Protein AF-0000000086181579 (afdb_homodimer)

Sequence (608 aa):
MSTDLAIGVNDLDFAYAQLHGVAPRPVLHDVTLNLPKGSRCLLVGSNGKSTLLQILAGKRLTRSNAQVLGQDVFFQTPPGVTYLGTEWAANPVVRSDLEVAHFLDSIGGYRYKERRDRLLDILDVDLEWHMHEVSDGERRRVQIVSGLMAPWDVLLLDEVTVDLDVLVRSRLLDFLVEETRERNATILYATHIFDGLDSFPTHLCHLQLGTTLPPSPLEWPLNLENQAGAGEAVPAEVRRRMEDPNRTGSKLLEVALHWLVEDKRKRIEIEVAQGGKEKRGARAQGEPSNSEDFYKKYDYSAGRMSTDLAIGVNDLDFAYAQLHGVAPRPVLHDVTLNLPKGSRCLLVGSNGKSTLLQILAGKRLTRSNAQVLGQDVFFQTPPGVTYLGTEWAANPVVRSDLEVAHFLDSIGGYRYKERRDRLLDILDVDLEWHMHEVSDGERRRVQIVSGLMAPWDVLLLDEVTVDLDVLVRSRLLDFLVEETRERNATILYATHIFDGLDSFPTHLCHLQLGTTLPPSPLEWPLNLENQAGAGEAVPAEVRRRMEDPNRTGSKLLEVALHWLVEDKRKRIEIEVAQGGKEKRGARAQGEPSNSEDFYKKYDYSAGR

Organism: Rhodotorula mucilaginosa (NCBI:txid5537)

Solvent-accessible surface area (backbone atoms only — not comparable to full-atom values): 32215 Å² total; per-residue (Å²): 130,79,91,57,41,39,32,41,31,51,64,30,59,43,56,49,81,45,75,90,83,43,75,56,52,73,44,32,46,54,27,43,43,61,38,48,54,36,35,28,29,37,44,42,63,88,42,45,61,64,59,52,50,34,30,64,42,11,75,34,83,47,101,47,64,38,23,43,68,81,34,65,24,65,62,37,58,51,88,40,56,38,71,46,54,71,68,63,78,70,40,65,76,54,58,33,93,38,39,41,49,57,52,42,46,73,74,47,38,76,83,27,45,71,50,36,30,52,38,24,46,45,52,55,37,44,46,79,41,35,42,55,74,49,52,72,48,52,48,47,40,54,50,50,38,66,64,55,28,56,85,56,47,34,39,36,36,39,52,64,59,71,67,41,49,58,55,41,39,51,46,46,50,51,52,52,52,48,44,18,70,76,67,46,16,24,36,44,36,33,57,67,73,40,53,62,38,56,80,63,39,43,23,37,31,45,26,48,84,15,22,45,44,71,44,45,52,30,61,38,76,81,49,66,88,82,31,78,47,42,53,74,69,50,37,70,71,48,51,50,50,44,68,36,74,80,46,39,26,15,47,52,45,45,53,50,40,53,52,48,52,50,41,50,53,52,50,42,53,50,33,28,74,73,67,71,38,68,67,52,23,52,76,73,85,78,65,74,52,72,60,58,65,53,48,65,72,64,59,60,70,80,74,117,131,80,91,55,41,38,32,41,30,52,64,30,58,42,54,50,83,44,78,89,84,44,73,55,53,73,43,33,45,54,26,43,44,60,38,48,54,37,35,28,30,36,43,40,62,86,40,44,61,66,59,52,50,33,30,66,41,10,75,34,83,46,100,46,63,39,24,42,67,82,34,66,25,64,61,38,56,52,88,42,56,37,70,45,54,69,69,62,78,71,41,67,77,53,57,34,92,38,40,41,48,59,51,42,47,74,73,47,38,73,82,26,45,70,48,36,30,52,39,25,46,44,52,56,37,44,46,80,40,34,41,54,74,48,52,73,49,54,48,48,40,53,49,50,39,66,64,56,28,57,84,55,48,32,38,36,35,37,51,64,60,69,66,41,49,59,57,43,40,52,45,47,52,52,50,51,51,49,43,19,71,77,67,47,14,22,37,45,36,34,58,68,74,41,53,60,38,55,79,64,39,43,24,37,31,44,26,49,83,15,20,46,44,72,44,44,51,31,60,38,76,81,47,66,88,83,31,79,47,42,54,74,70,50,38,69,70,48,52,52,51,45,68,36,74,79,47,38,26,15,49,51,45,46,52,50,41,51,52,48,52,51,40,50,52,50,50,42,53,50,32,28,73,74,68,72,39,68,68,52,24,52,75,72,84,77,66,74,53,72,60,58,65,53,47,65,70,64,60,59,70,82,72,117

Nearest PDB structures (foldseek):
  6xgz-assembly2_C  TM=7.864E-01  e=2.959E-13  Escherichia coli LAU-EC10
  5yw7-assembly1_B  TM=7.361E-01  e=1.550E-09  Mesocricetus auratus
  5yw8-assembly1_D  TM=7.361E-01  e=1.550E-09  Mesocricetus auratus
  5ykf-assembly1_B  TM=7.361E-01  e=1.550E-09  Mesocricetus auratus
  6jb1-assembly1_B  TM=7.317E-01  e=3.039E-09  Mesocricetus auratus

Foldseek 3Di:
DPQFWQKFFFQFWDFDDDPDPDDTHTFAGGATATHGFLFEEEEFEDGCLVVVLCQQQLNDADPGPIDGSNHHSHNHGDPQEFEDEPVCVPPVVLQDFDFLLRVLVVLPCVVQVVLLVLLCVLLVADRRDTSNPDDPLNSLSSVVSSRPSDGHQEYEEYQSCVSPDPRSSLSVLVVVNVSSVVVSHYYYYYHPDCAVPLPRGQWYWYQASNYTDPPHTAGPPHDPVPGPCSCVLQPPVLVVLQPDPPRPGHSVNSSSVVSHVVSVVVQQVVCCVVPVGGDDDDDDPPDPDPVVVVVVVVPVVVPD/DDQFWQKFFFQFWDFDDDPDPDDTHTFAGGATATHGFLFEEEEFEDGCLVVVLCQQQLNDADPGPIDGSNHHSHNHGDPQEFEDEPCCVVPVVLQDFDFLLRVLVVLPCVVQVVLLVLLCVLLVADRRDTSNPDDPLNSLSSVVSSRPSDGHQEYEEYQSCVSPDPRSSLSVLVVVNCSSVVVSHYYYYYHPDCAVPLPRGQWYWYQASNYTDPPHTAGPPHDPVPGPCSCVLQPPVLVVLQPDPPRPGHSVNSSSVVSHVVSVVVVQVVCCVVPVGGDDDDDDPPDPDPVVVVVVVVVVPVPD

Radius of gyration: 25.5 Å; Cα contacts (8 Å, |Δi|>4): 1132; chains: 2; bounding box: 67×80×65 Å

Secondary structure (DSSP, 8-state):
--TTEEEEEEEEEEEE--STT---EEEEEEEEEEEETT-EEEEEESSSHHHHHHHHTT-S---S-EEETTEE-SSSPPTTEEEE-SGGGG-GGGGSS-BHHHHHHHTTGGGGHHHHHHHHHHHT-BTT-BTTTS-HHHHHHHHHHHHHSS--SEEEEESTTTTS-HHHHHHHHHHHHHHHHHH--EEEEE-S--TT-TTS-SEEEEEETTEEPSSSSEESS--TTT-TTHHHHS-HHHHHHHH-TT-SS-HHHHHHHHHHHHHHHHHHHHHHHHHSS--BSSPPTTS--HHHHHHHHH--TTT-/--TTEEEEEEEEEEEE--STT---EEEEEEEEEEEETT-EEEEEESSSHHHHHHHHTT-S---S-EEETTEE-SSSPPTTEEEE-SGGGG-GGGGSS-BHHHHHHHTTGGGGHHHHHHHHHHHT-BTT-BTTTS-HHHHHHHHHHHHHSS--SEEEEESTTTTS-HHHHHHHHHHHHHHHHHH--EEEEE-S--TT-TTS-SEEEEEETTEEPSSSSEESS--TTTSTTHHHHS-HHHHHHHH-TT-SS-HHHHHHHHHHHHHHHHHHHHHHHHHSS--BSSPPTTS--HHHHHHHHH--TT--

InterPro domains:
  IPR003439 ABC transporter-like, ATP-binding domain [PF00005] (28-161)
  IPR003439 ABC transporter-like, ATP-binding 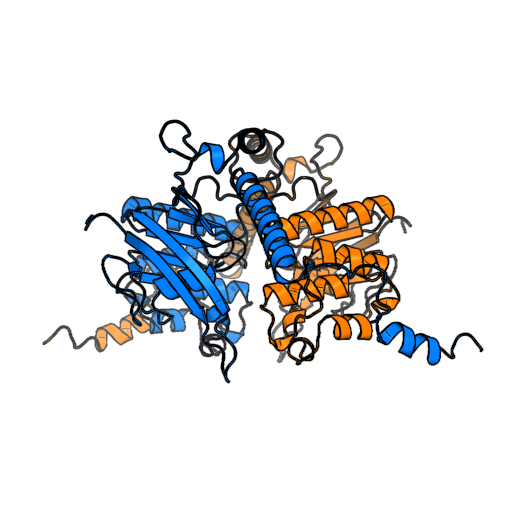domain [PS50893] (7-234)
  IPR027417 P-loop containing nucleoside triphosphate hydrolase [G3DSA:3.40.50.300] (1-214)
  IPR027417 P-loop containing nucleoside triphosphate hydrolase [SSF52540] (4-211)

Structure (mmCIF, N/CA/C/O backbone):
data_AF-0000000086181579-model_v1
#
loop_
_entity.id
_entity.type
_entity.pdbx_description
1 polymer 'CCR4-NOT regulatory complex component'
#
loop_
_atom_site.group_PDB
_atom_site.id
_atom_site.type_symbol
_atom_site.label_atom_id
_atom_site.label_alt_id
_atom_site.label_comp_id
_atom_site.label_asym_id
_atom_site.label_entity_id
_atom_site.label_seq_id
_atom_site.pdbx_PDB_ins_code
_atom_site.Cartn_x
_atom_site.Cartn_y
_atom_site.Cartn_z
_atom_site.occupancy
_atom_site.B_iso_or_equiv
_atom_site.auth_seq_id
_atom_site.auth_comp_id
_atom_site.auth_asym_id
_atom_site.auth_atom_id
_atom_site.pdbx_PDB_model_num
ATOM 1 N N . MET A 1 1 ? 12.477 36.5 8.07 1 33.59 1 MET A N 1
ATOM 2 C CA . MET A 1 1 ? 12.25 35.062 8.102 1 33.59 1 MET A CA 1
ATOM 3 C C . MET A 1 1 ? 10.828 34.719 7.656 1 33.59 1 MET A C 1
ATOM 5 O O . MET A 1 1 ? 9.859 35.25 8.195 1 33.59 1 MET A O 1
ATOM 9 N N . SER A 1 2 ? 10.43 34.344 6.453 1 43.94 2 SER A N 1
ATOM 10 C CA . SER A 1 2 ? 9.219 34.531 5.664 1 43.94 2 SER A CA 1
ATOM 11 C C . SER A 1 2 ? 8.039 33.812 6.312 1 43.94 2 SER A C 1
ATOM 13 O O . SER A 1 2 ? 8.094 32.594 6.566 1 43.94 2 SER A O 1
ATOM 15 N N . THR A 1 3 ? 7.133 34.469 7.168 1 55.78 3 THR A N 1
ATOM 16 C CA . THR A 1 3 ? 5.941 34.312 7.992 1 55.78 3 THR A CA 1
ATOM 17 C C . THR A 1 3 ? 4.961 33.312 7.348 1 55.78 3 THR A C 1
ATOM 19 O O . THR A 1 3 ? 4.031 32.844 8 1 55.78 3 THR A O 1
ATOM 22 N N . ASP A 1 4 ? 5.309 32.75 6.148 1 82 4 ASP A N 1
ATOM 23 C CA . ASP A 1 4 ? 4.215 32.094 5.43 1 82 4 ASP A CA 1
ATOM 24 C C . ASP A 1 4 ? 4.508 30.609 5.211 1 82 4 ASP A C 1
ATOM 26 O O . ASP A 1 4 ? 3.701 29.891 4.613 1 82 4 ASP A O 1
ATOM 30 N N . LEU A 1 5 ? 5.688 30.141 5.98 1 89.38 5 LEU A N 1
ATOM 31 C CA . LEU A 1 5 ? 6.012 28.734 5.738 1 89.38 5 LEU A CA 1
ATOM 32 C C . LEU A 1 5 ? 5.438 27.859 6.84 1 89.38 5 LEU A C 1
ATOM 34 O O . LEU A 1 5 ? 5.52 28.188 8.023 1 89.38 5 LEU A O 1
ATOM 38 N N . ALA A 1 6 ? 4.887 26.797 6.523 1 92.69 6 ALA A N 1
ATOM 39 C CA . ALA A 1 6 ? 4.461 25.781 7.473 1 92.69 6 ALA A CA 1
ATOM 40 C C . ALA A 1 6 ? 5.629 24.891 7.883 1 92.69 6 ALA A C 1
ATOM 42 O O . ALA A 1 6 ? 5.754 24.516 9.047 1 92.69 6 ALA A O 1
ATOM 43 N N . ILE A 1 7 ? 6.488 24.547 6.938 1 92.25 7 ILE A N 1
ATOM 44 C CA . ILE A 1 7 ? 7.691 23.75 7.156 1 92.25 7 ILE A CA 1
ATOM 45 C C . ILE A 1 7 ? 8.898 24.469 6.555 1 92.25 7 ILE A C 1
ATOM 47 O O . ILE A 1 7 ? 8.875 24.859 5.387 1 92.25 7 ILE A O 1
ATOM 51 N N . GLY A 1 8 ? 9.906 24.719 7.391 1 91.44 8 GLY A N 1
ATOM 52 C CA . GLY A 1 8 ? 11.156 25.312 6.965 1 91.44 8 GLY A CA 1
ATOM 53 C C . GLY A 1 8 ? 12.375 24.516 7.383 1 91.44 8 GLY A C 1
ATOM 54 O O . GLY A 1 8 ? 12.742 24.516 8.562 1 91.44 8 GLY A O 1
ATOM 55 N N . VAL A 1 9 ? 12.914 23.812 6.422 1 88.44 9 VAL A N 1
ATOM 56 C CA . VAL A 1 9 ? 14.125 23.031 6.648 1 88.44 9 VAL A CA 1
ATOM 57 C C . VAL A 1 9 ? 15.234 23.516 5.711 1 88.44 9 VAL A C 1
ATOM 59 O O . VAL A 1 9 ? 15.039 23.562 4.496 1 88.44 9 VAL A O 1
ATOM 62 N N . ASN A 1 10 ? 16.359 23.891 6.281 1 88 10 ASN A N 1
ATOM 63 C CA . ASN A 1 10 ? 17.5 24.328 5.488 1 88 10 ASN A CA 1
ATOM 64 C C . ASN A 1 10 ? 18.781 23.641 5.934 1 88 10 ASN A C 1
ATOM 66 O O . ASN A 1 10 ? 19.141 23.688 7.113 1 88 10 ASN A O 1
ATOM 70 N N . ASP A 1 11 ? 19.422 22.938 4.969 1 87.75 11 ASP A N 1
ATOM 71 C CA . ASP A 1 11 ? 20.719 22.312 5.156 1 87.75 11 ASP A CA 1
ATOM 72 C C . ASP A 1 11 ? 20.703 21.344 6.344 1 87.75 11 ASP A C 1
ATOM 74 O O . ASP A 1 11 ? 21.562 21.422 7.223 1 87.75 11 ASP A O 1
ATOM 78 N N . LEU A 1 12 ? 19.719 20.547 6.387 1 87.88 12 LEU A N 1
ATOM 79 C CA . LEU A 1 12 ? 19.578 19.594 7.48 1 87.88 12 LEU A CA 1
ATOM 80 C C . LEU A 1 12 ? 20.438 18.359 7.23 1 87.88 12 LEU A C 1
ATOM 82 O O . LEU A 1 12 ? 20.391 17.781 6.145 1 87.88 12 LEU A O 1
ATOM 86 N N . ASP A 1 13 ? 21.281 18.078 8.211 1 87.25 13 ASP A N 1
ATOM 87 C CA . ASP A 1 13 ? 22.031 16.828 8.234 1 87.25 13 ASP A CA 1
ATOM 88 C C . ASP A 1 13 ? 21.641 15.969 9.43 1 87.25 13 ASP A C 1
ATOM 90 O O . ASP A 1 13 ? 21.344 16.5 10.508 1 87.25 13 ASP A O 1
ATOM 94 N N . PHE A 1 14 ? 21.547 14.68 9.18 1 87.12 14 PHE A N 1
ATOM 95 C CA . PHE A 1 14 ? 21.203 13.789 10.281 1 87.12 14 PHE A CA 1
ATOM 96 C C . PHE A 1 14 ? 21.844 12.414 10.086 1 87.12 14 PHE A C 1
ATOM 98 O O . PHE A 1 14 ? 21.859 11.891 8.969 1 87.12 14 PHE A O 1
ATOM 105 N N . ALA A 1 15 ? 22.391 11.906 11.18 1 83.81 15 ALA A N 1
ATOM 106 C CA . ALA A 1 15 ? 22.938 10.547 11.211 1 83.81 15 ALA A CA 1
ATOM 107 C C . ALA A 1 15 ? 22.547 9.82 12.492 1 83.81 15 ALA A C 1
ATOM 109 O O . ALA A 1 15 ? 22.438 10.438 13.555 1 83.81 15 ALA A O 1
ATOM 110 N N . TYR A 1 16 ? 22.203 8.523 12.383 1 77.81 16 TYR A N 1
ATOM 111 C CA . TYR A 1 16 ? 21.938 7.715 13.57 1 77.81 16 TYR A CA 1
ATOM 112 C C . TYR A 1 16 ? 23.234 7.406 14.32 1 77.81 16 TYR A C 1
ATOM 114 O O . TYR A 1 16 ? 24.266 7.098 13.703 1 77.81 16 TYR A O 1
ATOM 122 N N . ALA A 1 17 ? 23.125 7.746 15.602 1 70.81 17 ALA A N 1
ATOM 123 C CA . ALA A 1 17 ? 24.281 7.406 16.438 1 70.81 17 ALA A CA 1
ATOM 124 C C . ALA A 1 17 ? 24.453 5.895 16.547 1 70.81 17 ALA A C 1
ATOM 126 O O . ALA A 1 17 ? 23.469 5.16 16.656 1 70.81 17 ALA A O 1
ATOM 127 N N . GLN A 1 18 ? 25.391 5.309 15.969 1 61.16 18 GLN A N 1
ATOM 128 C CA . GLN A 1 18 ? 25.641 3.883 16.156 1 61.16 18 GLN A CA 1
ATOM 129 C C . GLN A 1 18 ? 26.438 3.629 17.438 1 61.16 18 GLN A C 1
ATOM 131 O O . GLN A 1 18 ? 27.188 4.492 17.875 1 61.16 18 GLN A O 1
ATOM 136 N N . LEU A 1 19 ? 25.953 2.613 18.234 1 54.5 19 LEU A N 1
ATOM 137 C CA . LEU A 1 19 ? 26.672 2.23 19.438 1 54.5 19 LEU A CA 1
ATOM 138 C C . LEU A 1 19 ? 28.078 1.738 19.109 1 54.5 19 LEU A C 1
ATOM 140 O O . LEU A 1 19 ? 28.312 1.246 18 1 54.5 19 LEU A O 1
ATOM 144 N N . HIS A 1 20 ? 28.969 1.822 20.078 1 53.69 20 HIS A N 1
ATOM 145 C CA . HIS A 1 20 ? 30.25 1.176 20.297 1 53.69 20 HIS A CA 1
ATOM 146 C C . HIS A 1 20 ? 31.25 1.543 19.188 1 53.69 20 HIS A C 1
ATOM 148 O O . HIS A 1 20 ? 31.797 0.662 18.531 1 53.69 20 HIS A O 1
ATOM 154 N N . GLY A 1 21 ? 31.391 2.791 18.828 1 54.28 21 GLY A N 1
ATOM 155 C CA . GLY A 1 21 ? 32.562 3.166 18.031 1 54.28 21 GLY A CA 1
ATOM 156 C C . GLY A 1 21 ? 32.281 3.146 16.531 1 54.28 21 GLY A C 1
ATOM 157 O O . GLY A 1 21 ? 33.188 3.359 15.734 1 54.28 21 GLY A O 1
ATOM 158 N N . VAL A 1 22 ? 31.141 2.578 16.188 1 56.81 22 VAL A N 1
ATOM 159 C CA . VAL A 1 22 ? 30.891 2.535 14.742 1 56.81 22 VAL A CA 1
ATOM 160 C C . VAL A 1 22 ? 30.406 3.902 14.266 1 56.81 22 VAL A C 1
ATOM 162 O O . VAL A 1 22 ? 29.703 4.609 14.984 1 56.81 22 VAL A O 1
ATOM 165 N N . ALA A 1 23 ? 31.062 4.418 13.25 1 61.78 23 ALA A N 1
ATOM 166 C CA . ALA A 1 23 ? 30.734 5.691 12.617 1 61.78 23 ALA A CA 1
ATOM 167 C C . ALA A 1 23 ? 29.234 5.816 12.375 1 61.78 23 ALA A C 1
ATOM 169 O O . ALA A 1 23 ? 28.562 4.828 12.078 1 61.78 23 ALA A O 1
ATOM 170 N N . PRO A 1 24 ? 28.688 7.027 12.617 1 65.75 24 PRO A N 1
ATOM 171 C CA . PRO A 1 24 ? 27.25 7.266 12.391 1 65.75 24 PRO A CA 1
ATOM 172 C C . PRO A 1 24 ? 26.844 6.98 10.945 1 65.75 24 PRO A C 1
ATOM 174 O O . PRO A 1 24 ? 27.641 7.133 10.023 1 65.75 24 PRO A O 1
ATOM 177 N N . ARG A 1 25 ? 25.812 6.324 10.75 1 73.75 25 ARG A N 1
ATOM 178 C CA . ARG A 1 25 ? 25.25 6.098 9.43 1 73.75 25 ARG A CA 1
ATOM 179 C C . ARG A 1 25 ? 24.438 7.301 8.961 1 73.75 25 ARG A C 1
ATOM 181 O O . ARG A 1 25 ? 23.344 7.57 9.477 1 73.75 25 ARG A O 1
ATOM 188 N N . PRO A 1 26 ? 25.109 8.164 8.086 1 81.56 26 PRO A N 1
ATOM 189 C CA . PRO A 1 26 ? 24.375 9.328 7.57 1 81.56 26 PRO A CA 1
ATOM 190 C C . PRO A 1 26 ? 23.109 8.938 6.824 1 81.56 26 PRO A C 1
ATOM 192 O O . PRO A 1 26 ? 23.109 7.984 6.039 1 81.56 26 PRO A O 1
ATOM 195 N N . VAL A 1 27 ? 22.016 9.547 7.152 1 87.81 27 VAL A N 1
ATOM 196 C CA . VAL A 1 27 ? 20.734 9.242 6.52 1 87.81 27 VAL A CA 1
ATOM 197 C C . VAL A 1 27 ? 20.234 10.453 5.734 1 87.81 27 VAL A C 1
ATOM 199 O O . VAL A 1 27 ? 19.688 10.312 4.641 1 87.81 27 VAL A O 1
ATOM 202 N N . LEU A 1 28 ? 20.438 11.641 6.258 1 91.62 28 LEU A N 1
ATOM 203 C CA . LEU A 1 28 ? 20.047 12.883 5.594 1 91.62 28 LEU A CA 1
ATOM 204 C C . LEU A 1 28 ? 21.25 13.805 5.422 1 91.62 28 LEU A C 1
ATOM 206 O O . LEU A 1 28 ? 22.078 13.914 6.324 1 91.62 28 LEU A O 1
ATOM 210 N N . HIS A 1 29 ? 21.359 14.359 4.254 1 91.19 29 HIS A N 1
ATOM 211 C CA . HIS A 1 29 ? 22.453 15.273 3.92 1 91.19 29 HIS A CA 1
ATOM 212 C C . HIS A 1 29 ? 21.938 16.484 3.145 1 91.19 29 HIS A C 1
ATOM 214 O O . HIS A 1 29 ? 21.406 16.344 2.043 1 91.19 29 HIS A O 1
ATOM 220 N N . ASP A 1 30 ? 22.078 17.641 3.736 1 90.31 30 ASP A N 1
ATOM 221 C CA . ASP A 1 30 ? 21.781 18.906 3.061 1 90.31 30 ASP A CA 1
ATOM 222 C C . ASP A 1 30 ? 20.328 18.938 2.58 1 90.31 30 ASP A C 1
ATOM 224 O O . ASP A 1 30 ? 20.078 19.188 1.401 1 90.31 30 ASP A O 1
ATOM 228 N N . VAL A 1 31 ? 19.438 18.594 3.447 1 92.31 31 VAL A N 1
ATOM 229 C CA . VAL A 1 31 ? 18.016 18.578 3.107 1 92.31 31 VAL A CA 1
ATOM 230 C C . VAL A 1 31 ? 17.438 19.984 3.213 1 92.31 31 VAL A C 1
ATOM 232 O O . VAL A 1 31 ? 17.609 20.656 4.234 1 92.31 31 VAL A O 1
ATOM 235 N N . THR A 1 32 ? 16.922 20.453 2.17 1 92.44 32 THR A N 1
ATOM 236 C CA . THR A 1 32 ? 16.188 21.719 2.125 1 92.44 32 THR A CA 1
ATOM 237 C C . THR A 1 32 ? 14.75 21.484 1.677 1 92.44 32 THR A C 1
ATOM 239 O O . THR A 1 32 ? 14.508 20.891 0.629 1 92.44 32 THR A O 1
ATOM 242 N N . LEU A 1 33 ? 13.789 21.891 2.439 1 93.25 33 LEU A N 1
ATOM 243 C CA . LEU A 1 33 ? 12.359 21.719 2.166 1 93.25 33 LEU A CA 1
ATOM 244 C C . LEU A 1 33 ? 11.555 22.859 2.787 1 93.25 33 LEU A C 1
ATOM 246 O O . LEU A 1 33 ? 11.32 22.875 3.998 1 93.25 33 LEU A O 1
ATOM 250 N N . ASN A 1 34 ? 11.188 23.766 1.988 1 93.56 34 ASN A N 1
ATOM 251 C CA . ASN A 1 34 ? 10.367 24.891 2.422 1 93.56 34 ASN A CA 1
ATOM 252 C C . ASN A 1 34 ? 8.953 24.797 1.845 1 93.56 34 ASN A C 1
ATOM 254 O O . ASN A 1 34 ? 8.773 24.922 0.632 1 93.56 34 ASN A O 1
ATOM 258 N N . LEU A 1 35 ? 7.992 24.594 2.678 1 94.81 35 LEU A N 1
ATOM 259 C CA . LEU A 1 35 ? 6.605 24.406 2.268 1 94.81 35 LEU A CA 1
ATOM 260 C C . LEU A 1 35 ? 5.715 25.5 2.826 1 94.81 35 LEU A C 1
ATOM 262 O O . LEU A 1 35 ? 5.668 25.719 4.039 1 94.81 35 LEU A O 1
ATOM 266 N N . PRO A 1 36 ? 4.98 26.266 2.031 1 94.38 36 PRO A N 1
ATOM 267 C CA . PRO A 1 36 ? 4.027 27.25 2.527 1 94.38 36 PRO A CA 1
ATOM 268 C C . PRO A 1 36 ? 2.812 26.625 3.201 1 94.38 36 PRO A C 1
ATOM 270 O O . PRO A 1 36 ? 2.512 25.453 2.967 1 94.38 36 PRO A O 1
ATOM 273 N N . LYS A 1 37 ? 2.182 27.406 3.938 1 94.69 37 LYS A N 1
ATOM 274 C CA . LYS A 1 37 ? 0.932 26.969 4.547 1 94.69 37 LYS A CA 1
ATOM 275 C C . LYS A 1 37 ? -0.101 26.609 3.48 1 94.69 37 LYS A C 1
ATOM 277 O O . LYS A 1 37 ? -0.128 27.203 2.406 1 94.69 37 LYS A O 1
ATOM 282 N N . GLY A 1 38 ? -0.902 25.562 3.768 1 95.88 38 GLY A N 1
ATOM 283 C CA . GLY A 1 38 ? -1.965 25.156 2.859 1 95.88 38 GLY A CA 1
ATOM 284 C C . GLY A 1 38 ? -1.507 24.156 1.811 1 95.88 38 GLY A C 1
ATOM 285 O O . GLY A 1 38 ? -2.311 23.688 1.005 1 95.88 38 GLY A O 1
ATOM 286 N N . SER A 1 39 ? -0.235 23.766 1.895 1 96.81 39 SER A N 1
ATOM 287 C CA . SER A 1 39 ? 0.325 22.875 0.884 1 96.81 39 SER A CA 1
ATOM 288 C C . SER A 1 39 ? 0.066 21.422 1.23 1 96.81 39 SER A C 1
ATOM 290 O O . SER A 1 39 ? -0.071 21.062 2.404 1 96.81 39 SER A O 1
ATOM 292 N N . ARG A 1 40 ? -0.087 20.641 0.259 1 98.44 40 ARG A N 1
ATOM 293 C CA . ARG A 1 40 ? -0.026 19.188 0.313 1 98.44 40 ARG A CA 1
ATOM 294 C C . ARG A 1 40 ? 1.155 18.656 -0.494 1 98.44 40 ARG A C 1
ATOM 296 O O . ARG A 1 40 ? 1.129 18.672 -1.727 1 98.44 40 ARG A O 1
ATOM 303 N N . CYS A 1 41 ? 2.174 18.203 0.225 1 98.25 41 CYS A N 1
ATOM 304 C CA . CYS A 1 41 ? 3.412 17.812 -0.438 1 98.25 41 CYS A CA 1
ATOM 305 C C . CYS A 1 41 ? 3.635 16.297 -0.329 1 98.25 41 CYS A C 1
ATOM 307 O O . CYS A 1 41 ? 3.498 15.727 0.752 1 98.25 41 CYS A O 1
ATOM 309 N N . LEU A 1 42 ? 3.9 15.68 -1.434 1 97.88 42 LEU A N 1
ATOM 310 C CA . LEU A 1 42 ? 4.289 14.273 -1.45 1 97.88 42 LEU A CA 1
ATOM 311 C C . LEU A 1 42 ? 5.805 14.125 -1.404 1 97.88 42 LEU A C 1
ATOM 313 O O . LEU A 1 42 ? 6.52 14.781 -2.166 1 97.88 42 LEU A O 1
ATOM 317 N N . LEU A 1 43 ? 6.254 13.414 -0.5 1 97 43 LEU A N 1
ATOM 318 C CA . LEU A 1 43 ? 7.668 13.078 -0.363 1 97 43 LEU A CA 1
ATOM 319 C C . LEU A 1 43 ? 7.977 11.75 -1.045 1 97 43 LEU A C 1
ATOM 321 O O . LEU A 1 43 ? 7.449 10.703 -0.651 1 97 43 LEU A O 1
ATOM 325 N N . VAL A 1 44 ? 8.797 11.789 -2.1 1 95.69 44 VAL A N 1
ATOM 326 C CA . VAL A 1 44 ? 9.133 10.594 -2.871 1 95.69 44 VAL A CA 1
ATOM 327 C C . VAL A 1 44 ? 10.633 10.336 -2.777 1 95.69 44 VAL A C 1
ATOM 329 O O . VAL A 1 44 ? 11.445 11.258 -2.879 1 95.69 44 VAL A O 1
ATOM 332 N N . GLY A 1 45 ? 11.016 9.133 -2.59 1 92.62 45 GLY A N 1
ATOM 333 C CA . GLY A 1 45 ? 12.414 8.75 -2.498 1 92.62 45 GLY A CA 1
ATOM 334 C C . GLY A 1 45 ? 12.617 7.336 -1.994 1 92.62 45 GLY A C 1
ATOM 335 O O . GLY A 1 45 ? 11.672 6.699 -1.521 1 92.62 45 GLY A O 1
ATOM 336 N N . SER A 1 46 ? 13.836 6.891 -2.086 1 84.38 46 SER A N 1
ATOM 337 C CA . SER A 1 46 ? 14.141 5.508 -1.722 1 84.38 46 SER A CA 1
ATOM 338 C C . SER A 1 46 ? 14.469 5.387 -0.239 1 84.38 46 SER A C 1
ATOM 340 O O . SER A 1 46 ? 14.273 4.328 0.363 1 84.38 46 SER A O 1
ATOM 342 N N . ASN A 1 47 ? 14.977 6.445 0.361 1 83.44 47 ASN A N 1
ATOM 343 C CA . ASN A 1 47 ? 15.406 6.363 1.754 1 83.44 47 ASN A CA 1
ATOM 344 C C . ASN A 1 47 ? 15.297 7.715 2.455 1 83.44 47 ASN A C 1
ATOM 346 O O . ASN A 1 47 ? 15.25 8.758 1.799 1 83.44 47 ASN A O 1
ATOM 350 N N . GLY A 1 48 ? 15.094 7.676 3.797 1 89.56 48 GLY A N 1
ATOM 351 C CA . GLY A 1 48 ? 15.211 8.867 4.617 1 89.56 48 GLY A CA 1
ATOM 352 C C . GLY A 1 48 ? 13.875 9.539 4.891 1 89.56 48 GLY A C 1
ATOM 353 O O . GLY A 1 48 ? 13.789 10.445 5.719 1 89.56 48 GLY A O 1
ATOM 354 N N . LYS A 1 49 ? 12.789 9.133 4.184 1 93.12 49 LYS A N 1
ATOM 355 C CA . LYS A 1 49 ? 11.5 9.789 4.305 1 93.12 49 LYS A CA 1
ATOM 356 C C . LYS A 1 49 ? 10.992 9.742 5.746 1 93.12 49 LYS A C 1
ATOM 358 O O . LYS A 1 49 ? 10.625 10.773 6.316 1 93.12 49 LYS A O 1
ATOM 363 N N . SER A 1 50 ? 11.039 8.539 6.324 1 89.88 50 SER A N 1
ATOM 364 C CA . SER A 1 50 ? 10.547 8.367 7.691 1 89.88 50 SER A CA 1
ATOM 365 C C . SER A 1 50 ? 11.391 9.164 8.68 1 89.88 50 SER A C 1
ATOM 367 O O . SER A 1 50 ? 10.852 9.773 9.609 1 89.88 50 SER A O 1
ATOM 369 N N . THR A 1 51 ? 12.68 9.156 8.492 1 88.06 51 THR A N 1
ATOM 370 C CA . THR A 1 51 ? 13.578 9.914 9.359 1 88.06 51 THR A CA 1
ATOM 371 C C . THR A 1 51 ? 13.25 11.406 9.305 1 88.06 51 THR A C 1
ATOM 373 O O . THR A 1 51 ? 13.148 12.062 10.344 1 88.06 51 THR A O 1
ATOM 376 N N . LEU A 1 52 ? 13.07 11.883 8.102 1 91.56 52 LEU A N 1
ATOM 377 C CA . LEU A 1 52 ? 12.742 13.297 7.934 1 91.56 52 LEU A CA 1
ATOM 378 C C . LEU A 1 52 ? 11.422 13.633 8.617 1 91.56 52 LEU A C 1
ATOM 380 O O . LEU A 1 52 ? 11.336 14.617 9.359 1 91.56 52 LEU A O 1
ATOM 384 N N . LEU A 1 53 ? 10.414 12.805 8.422 1 93.06 53 LEU A N 1
ATOM 385 C CA . LEU A 1 53 ? 9.094 13.031 9.016 1 93.06 53 LEU A CA 1
ATOM 386 C C . LEU A 1 53 ? 9.164 12.969 10.531 1 93.06 53 LEU A C 1
ATOM 388 O O . LEU A 1 53 ? 8.531 13.773 11.219 1 93.06 53 LEU A O 1
ATOM 392 N N . GLN A 1 54 ? 9.953 12.102 11.055 1 89.25 54 GLN A N 1
ATOM 393 C CA . GLN A 1 54 ? 10.094 11.977 12.5 1 89.25 54 GLN A CA 1
ATOM 394 C C . GLN A 1 54 ? 10.812 13.188 13.086 1 89.25 54 GLN A C 1
ATOM 396 O O . GLN A 1 54 ? 10.469 13.648 14.18 1 89.25 54 GLN A O 1
ATOM 401 N N . ILE A 1 55 ? 11.789 13.617 12.391 1 87.81 55 ILE A N 1
ATOM 402 C CA . ILE A 1 55 ? 12.5 14.812 12.828 1 87.81 55 ILE A CA 1
ATOM 403 C C . ILE A 1 55 ? 11.547 16 12.859 1 87.81 55 ILE A C 1
ATOM 405 O O . ILE A 1 55 ? 11.508 16.75 13.844 1 87.81 55 ILE A O 1
ATOM 409 N N . LEU A 1 56 ? 10.766 16.156 11.852 1 89.94 56 LEU A N 1
ATOM 410 C CA . LEU A 1 56 ? 9.82 17.266 11.766 1 89.94 56 LEU A CA 1
ATOM 411 C C . LEU A 1 56 ? 8.734 17.156 12.828 1 89.94 56 LEU A C 1
ATOM 413 O O . LEU A 1 56 ? 8.172 18.156 13.266 1 89.94 56 LEU A O 1
ATOM 417 N N . ALA A 1 57 ? 8.5 15.867 13.211 1 89 57 ALA A N 1
ATOM 418 C CA . ALA A 1 57 ? 7.504 15.617 14.25 1 89 57 ALA A CA 1
ATOM 419 C C . ALA A 1 57 ? 8.086 15.836 15.641 1 89 57 ALA A C 1
ATOM 421 O O . ALA A 1 57 ? 7.375 15.766 16.641 1 89 57 ALA A O 1
ATOM 422 N N . GLY A 1 58 ? 9.391 16.062 15.734 1 85.12 58 GLY A N 1
ATOM 423 C CA . GLY A 1 58 ? 10.055 16.234 17.016 1 85.12 58 GLY A CA 1
ATOM 424 C C . GLY A 1 58 ? 10.359 14.93 17.719 1 85.12 58 GLY A C 1
ATOM 425 O O . GLY A 1 58 ? 10.602 14.914 18.922 1 85.12 58 GLY A O 1
ATOM 426 N N . LYS A 1 59 ? 10.305 13.836 17.016 1 78.06 59 LYS A N 1
ATOM 427 C CA . LYS A 1 59 ? 10.508 12.516 17.594 1 78.06 59 LYS A CA 1
ATOM 428 C C . LYS A 1 59 ? 11.984 12.125 17.562 1 78.06 59 LYS A C 1
ATOM 430 O O . LYS A 1 59 ? 12.375 11.117 18.156 1 78.06 59 LYS A O 1
ATOM 435 N N . ARG A 1 60 ? 12.766 12.922 16.906 1 74 60 ARG A N 1
ATOM 436 C CA . ARG A 1 60 ? 14.195 12.656 16.844 1 74 60 ARG A CA 1
ATOM 437 C C . ARG A 1 60 ? 15 13.93 17.109 1 74 60 ARG A C 1
ATOM 439 O O . ARG A 1 60 ? 14.617 15.016 16.672 1 74 60 ARG A O 1
ATOM 446 N N . LEU A 1 61 ? 16.047 13.773 17.922 1 60.22 61 LEU A N 1
ATOM 447 C CA . LEU A 1 61 ? 16.906 14.898 18.297 1 60.22 61 LEU A CA 1
ATOM 448 C C . LEU A 1 61 ? 17.828 15.273 17.141 1 60.22 61 LEU A C 1
ATOM 450 O O . LEU A 1 61 ? 18.469 14.406 16.547 1 60.22 61 LEU A O 1
ATOM 454 N N . THR A 1 62 ? 17.594 16.391 16.609 1 63.09 62 THR A N 1
ATOM 455 C CA . THR A 1 62 ? 18.625 16.828 15.672 1 63.09 62 THR A CA 1
ATOM 456 C C . THR A 1 62 ? 19.078 18.25 16 1 63.09 62 THR A C 1
ATOM 458 O O . THR A 1 62 ? 18.344 19.016 16.625 1 63.09 62 THR A O 1
ATOM 461 N N . ARG A 1 63 ? 20.359 18.5 16.141 1 57.56 63 ARG A N 1
ATOM 462 C CA . ARG A 1 63 ? 20.922 19.844 16.281 1 57.56 63 ARG A CA 1
ATOM 463 C C . ARG A 1 63 ? 20.625 20.688 15.047 1 57.56 63 ARG A C 1
ATOM 465 O O . ARG A 1 63 ? 21.281 21.703 14.805 1 57.56 63 ARG A O 1
ATOM 472 N N . SER A 1 64 ? 19.422 20.359 14.352 1 60.97 64 SER A N 1
ATOM 473 C CA . SER A 1 64 ? 19.328 20.953 13.023 1 60.97 64 SER A CA 1
ATOM 474 C C . SER A 1 64 ? 18.375 22.141 13.023 1 60.97 64 SER A C 1
ATOM 476 O O . SER A 1 64 ? 17.625 22.344 13.984 1 60.97 64 SER A O 1
ATOM 478 N N . ASN A 1 65 ? 18.562 23.062 12.047 1 66.31 65 ASN A N 1
ATOM 479 C CA . ASN A 1 65 ? 17.766 24.234 11.695 1 66.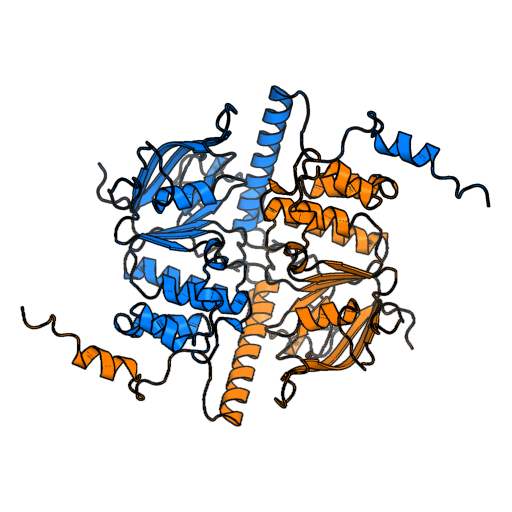31 65 ASN A CA 1
ATOM 480 C C . ASN A 1 65 ? 16.438 23.844 11.078 1 66.31 65 ASN A C 1
ATOM 482 O O . ASN A 1 65 ? 15.984 24.469 10.117 1 66.31 65 ASN A O 1
ATOM 486 N N . ALA A 1 66 ? 15.859 22.75 11.594 1 71.19 66 ALA A N 1
ATOM 487 C CA . ALA A 1 66 ? 14.531 22.406 11.094 1 71.19 66 ALA A CA 1
ATOM 488 C C . ALA A 1 66 ? 13.438 23.062 11.93 1 71.19 66 ALA A C 1
ATOM 490 O O . ALA A 1 66 ? 13.477 23.031 13.164 1 71.19 66 ALA A O 1
ATOM 491 N N . GLN A 1 67 ? 12.617 23.875 11.188 1 70.06 67 GLN A N 1
ATOM 492 C CA . GLN A 1 67 ? 11.508 24.547 11.859 1 70.06 67 GLN A CA 1
ATOM 493 C C . GLN A 1 67 ? 10.164 24.094 11.297 1 70.06 67 GLN A C 1
ATOM 495 O O . GLN A 1 67 ? 10.031 23.891 10.086 1 70.06 67 GLN A O 1
ATOM 500 N N . VAL A 1 68 ? 9.266 23.797 12.172 1 72.44 68 VAL A N 1
ATOM 501 C CA . VAL A 1 68 ? 7.863 23.594 11.828 1 72.44 68 VAL A CA 1
ATOM 502 C C . VAL A 1 68 ? 7 24.656 12.508 1 72.44 68 VAL A C 1
ATOM 504 O O . VAL A 1 68 ? 7.102 24.875 13.719 1 72.44 68 VAL A O 1
ATOM 507 N N . LEU A 1 69 ? 6.223 25.344 11.703 1 72.31 69 LEU A N 1
ATOM 508 C CA . LEU A 1 69 ? 5.41 26.453 12.188 1 72.31 69 LEU A CA 1
ATOM 509 C C . LEU A 1 69 ? 6.27 27.484 12.914 1 72.31 69 LEU A C 1
ATOM 511 O O . LEU A 1 69 ? 5.879 28 13.969 1 72.31 69 LEU A O 1
ATOM 515 N N . GLY A 1 70 ? 7.352 27.656 12.414 1 66.31 70 GLY A N 1
ATOM 516 C CA . GLY A 1 70 ? 8.25 28.672 12.938 1 66.31 70 GLY A CA 1
ATOM 517 C C . GLY A 1 70 ? 8.969 28.234 14.203 1 66.31 70 GLY A C 1
ATOM 518 O O . GLY A 1 70 ? 9.734 29 14.789 1 66.31 70 GLY A O 1
ATOM 519 N N . GLN A 1 71 ? 8.68 26.984 14.625 1 71.56 71 GLN A N 1
ATOM 520 C CA . GLN A 1 71 ? 9.289 26.5 15.859 1 71.56 71 GLN A CA 1
ATOM 521 C C . GLN A 1 71 ? 10.336 25.422 15.57 1 71.56 71 GLN A C 1
ATOM 523 O O . GLN A 1 71 ? 10.148 24.594 14.68 1 71.56 71 GLN A O 1
ATOM 528 N N . ASP A 1 72 ? 11.383 25.5 16.281 1 67.5 72 ASP A N 1
ATOM 529 C CA . ASP A 1 72 ? 12.422 24.484 16.156 1 67.5 72 ASP A CA 1
ATOM 530 C C . ASP A 1 72 ? 11.906 23.125 16.609 1 67.5 72 ASP A C 1
ATOM 532 O O . ASP A 1 72 ? 11.148 23.031 17.578 1 67.5 72 ASP A O 1
ATOM 536 N N . VAL A 1 73 ? 12.086 22.109 15.898 1 64.88 73 VAL A N 1
ATOM 537 C CA . VAL A 1 73 ? 11.594 20.766 16.203 1 64.88 73 VAL A CA 1
ATOM 538 C C . VAL A 1 73 ? 12.547 20.078 17.172 1 64.88 73 VAL A C 1
ATOM 540 O O . VAL A 1 73 ? 13.273 19.156 16.797 1 64.88 73 VAL A O 1
ATOM 543 N N . PHE A 1 74 ? 13.016 20.828 18.219 1 63.16 74 PHE A N 1
ATOM 544 C CA . PHE A 1 74 ? 13.953 20.25 19.172 1 63.16 74 PHE A CA 1
ATOM 545 C C . PHE A 1 74 ? 13.203 19.469 20.25 1 63.16 74 PHE A C 1
ATOM 547 O O . PHE A 1 74 ? 12.82 20.031 21.281 1 63.16 74 PHE A O 1
ATOM 554 N N . PHE A 1 75 ? 13 18.266 20.078 1 58.69 75 PHE A N 1
ATOM 555 C CA . PHE A 1 75 ? 12.57 17.219 21.016 1 58.69 75 PHE A CA 1
ATOM 556 C C . PHE A 1 75 ? 11.133 17.453 21.453 1 58.69 75 PHE A C 1
ATOM 558 O O . PHE A 1 75 ? 10.758 17.094 22.578 1 58.69 75 PHE A O 1
ATOM 565 N N . GLN A 1 76 ? 10.406 18.281 20.953 1 65.69 76 GLN A N 1
ATOM 566 C CA . GLN A 1 76 ? 8.984 18.375 21.281 1 65.69 76 GLN A CA 1
ATOM 567 C C . GLN A 1 76 ? 8.148 18.641 20.031 1 65.69 76 GLN A C 1
ATOM 569 O O . GLN A 1 76 ? 8.531 19.438 19.172 1 65.69 76 GLN A O 1
ATOM 574 N N . THR A 1 77 ? 7.18 17.766 19.953 1 68.62 77 THR A N 1
ATOM 575 C CA . THR A 1 77 ? 6.234 18.031 18.875 1 68.62 77 THR A CA 1
ATOM 576 C C . THR A 1 77 ? 5.555 19.375 19.062 1 68.62 77 THR A C 1
ATOM 578 O O . THR A 1 77 ? 4.902 19.625 20.078 1 68.62 77 THR A O 1
ATOM 581 N N . PRO A 1 78 ? 5.805 20.266 18.109 1 74.06 78 PRO A N 1
ATOM 582 C CA . PRO A 1 78 ? 5.148 21.578 18.25 1 74.06 78 PRO A CA 1
ATOM 583 C C . PRO A 1 78 ? 3.627 21.469 18.281 1 74.06 78 PRO A C 1
ATOM 585 O O . PRO A 1 78 ? 3.055 20.547 17.688 1 74.06 78 PRO A O 1
ATOM 588 N N . PRO A 1 79 ? 3.027 22.297 19.062 1 82.12 79 PRO A N 1
ATOM 589 C CA . PRO A 1 79 ? 1.563 22.328 19.016 1 82.12 79 PRO A CA 1
ATOM 590 C C . PRO A 1 79 ? 1.021 22.484 17.594 1 82.12 79 PRO A C 1
ATOM 592 O O . PRO A 1 79 ? 1.607 23.203 16.781 1 82.12 79 PRO A O 1
ATOM 595 N N . GLY A 1 80 ? 0.086 21.734 17.219 1 90.12 80 GLY A N 1
ATOM 596 C CA . GLY A 1 80 ? -0.538 21.844 15.906 1 90.12 80 GLY A CA 1
ATOM 597 C C . GLY A 1 80 ? 0.02 20.859 14.898 1 90.12 80 GLY A C 1
ATOM 598 O O . GLY A 1 80 ? -0.478 20.766 13.773 1 90.12 80 GLY A O 1
ATOM 599 N N . VAL A 1 81 ? 1.08 20.188 15.406 1 91.88 81 VAL A N 1
ATOM 600 C CA . VAL A 1 81 ? 1.678 19.188 14.516 1 91.88 81 VAL A CA 1
ATOM 601 C C . VAL A 1 81 ? 1.187 17.797 14.891 1 91.88 81 VAL A C 1
ATOM 603 O O . VAL A 1 81 ? 1.188 17.422 16.062 1 91.88 81 VAL A O 1
ATOM 606 N N . THR A 1 82 ? 0.711 17.094 13.914 1 93.19 82 THR A N 1
ATOM 607 C CA . THR A 1 82 ? 0.309 15.695 14.094 1 93.19 82 THR A CA 1
ATOM 608 C C . THR A 1 82 ? 1.121 14.773 13.195 1 93.19 82 THR A C 1
ATOM 610 O O . THR A 1 82 ? 1.325 15.07 12.016 1 93.19 82 THR A O 1
ATOM 613 N N . TYR A 1 83 ? 1.653 13.773 13.773 1 93.19 83 TYR A N 1
ATOM 614 C CA . TYR A 1 83 ? 2.389 12.742 13.047 1 93.19 83 TYR A CA 1
ATOM 615 C C . TYR A 1 83 ? 1.657 11.406 13.102 1 93.19 83 TYR A C 1
ATOM 617 O O . TYR A 1 83 ? 1.287 10.938 14.18 1 93.19 83 TYR A O 1
ATOM 625 N N . LEU A 1 84 ? 1.357 10.859 11.977 1 92.56 84 LEU A N 1
ATOM 626 C CA . LEU A 1 84 ? 0.791 9.523 11.875 1 92.56 84 LEU A CA 1
ATOM 627 C C . LEU A 1 84 ? 1.721 8.594 11.102 1 92.56 84 LEU A C 1
ATOM 629 O O . LEU A 1 84 ? 1.996 8.836 9.922 1 92.56 84 LEU A O 1
ATOM 633 N N . GLY A 1 85 ? 2.275 7.59 11.727 1 88.19 85 GLY A N 1
ATOM 634 C CA . GLY A 1 85 ? 3.158 6.625 11.094 1 88.19 85 GLY A CA 1
ATOM 635 C C . GLY A 1 85 ? 2.807 5.188 11.43 1 88.19 85 GLY A C 1
ATOM 636 O O . GLY A 1 85 ? 1.694 4.902 11.875 1 88.19 85 GLY A O 1
ATOM 637 N N . THR A 1 86 ? 3.646 4.223 11.07 1 72.38 86 THR A N 1
ATOM 638 C CA . THR A 1 86 ? 3.369 2.797 11.227 1 72.38 86 THR A CA 1
ATOM 639 C C . THR A 1 86 ? 3.707 2.332 12.641 1 72.38 86 THR A C 1
ATOM 641 O O . THR A 1 86 ? 3.354 1.22 13.031 1 72.38 86 THR A O 1
ATOM 644 N N . GLU A 1 87 ? 4.316 3.133 13.414 1 61.78 87 GLU A N 1
ATOM 645 C CA . GLU A 1 87 ? 4.816 2.727 14.727 1 61.78 87 GLU A CA 1
ATOM 646 C C . GLU A 1 87 ? 3.668 2.49 15.703 1 61.78 87 GLU A C 1
ATOM 648 O O . GLU A 1 87 ? 3.844 1.819 16.719 1 61.78 87 GLU A O 1
ATOM 653 N N . TRP A 1 88 ? 2.514 2.893 15.492 1 58.31 88 TRP A N 1
ATOM 654 C CA . TRP A 1 88 ? 1.406 2.76 16.438 1 58.31 88 TRP A CA 1
ATOM 655 C C . TRP A 1 88 ? 1.104 1.291 16.719 1 58.31 88 TRP A C 1
ATOM 657 O O . TRP A 1 88 ? 0.561 0.954 17.766 1 58.31 88 TRP A O 1
ATOM 667 N N . ALA A 1 89 ? 1.48 0.477 15.805 1 55.84 89 ALA A N 1
ATOM 668 C CA . ALA A 1 89 ? 1.178 -0.946 15.93 1 55.84 89 ALA A CA 1
ATOM 669 C C . ALA A 1 89 ? 1.812 -1.53 17.188 1 55.84 89 ALA A C 1
ATOM 671 O O . ALA A 1 89 ? 1.312 -2.51 17.75 1 55.84 89 ALA A O 1
ATOM 672 N N . ALA A 1 90 ? 2.752 -0.823 17.672 1 53.81 90 ALA A N 1
ATOM 673 C CA . ALA A 1 90 ? 3.49 -1.377 18.812 1 53.81 90 ALA A CA 1
ATOM 674 C C . ALA A 1 90 ? 2.918 -0.882 20.125 1 53.81 90 ALA A C 1
ATOM 676 O O . ALA A 1 90 ? 3.324 -1.345 21.203 1 53.81 90 ALA A O 1
ATOM 677 N N . ASN A 1 91 ? 1.913 -0.037 20.062 1 60.09 91 ASN A N 1
ATOM 678 C CA . ASN A 1 91 ? 1.348 0.493 21.297 1 60.09 91 ASN A CA 1
ATOM 679 C C . ASN A 1 91 ? 0.489 -0.547 22.016 1 60.09 91 ASN A C 1
ATOM 681 O O . ASN A 1 91 ? -0.478 -1.058 21.453 1 60.09 91 ASN A O 1
ATOM 685 N N . PRO A 1 92 ? 0.872 -0.922 23.203 1 59.91 92 PRO A N 1
ATOM 686 C CA . PRO A 1 92 ? 0.167 -1.966 23.953 1 59.91 92 PRO A CA 1
ATOM 687 C C . PRO A 1 92 ? -1.329 -1.69 24.094 1 59.91 92 PRO A C 1
ATOM 689 O O . PRO A 1 92 ? -2.125 -2.627 24.203 1 59.91 92 PRO A O 1
ATOM 692 N N . VAL A 1 93 ? -1.697 -0.427 24.328 1 58.66 93 VAL A N 1
ATOM 693 C CA . VAL A 1 93 ? -3.109 -0.089 24.469 1 58.66 93 VAL A CA 1
ATOM 694 C C . VAL A 1 93 ? -3.902 -0.677 23.297 1 58.66 93 VAL A C 1
ATOM 696 O O . VAL A 1 93 ? -5.055 -1.087 23.469 1 58.66 93 VAL A O 1
ATOM 699 N N . VAL A 1 94 ? -3.207 -0.931 22.25 1 61.31 94 VAL A N 1
ATOM 700 C CA . VAL A 1 94 ? -3.842 -1.347 21.016 1 61.31 94 VAL A CA 1
ATOM 701 C C . VAL A 1 94 ? -4.18 -2.834 21.078 1 61.31 94 VAL A C 1
ATOM 703 O O . VAL A 1 94 ? -5.023 -3.318 20.312 1 61.31 94 VAL A O 1
ATOM 706 N N . ARG A 1 95 ? -3.727 -3.389 22.141 1 66.31 95 ARG A N 1
ATOM 707 C CA . ARG A 1 95 ? -3.99 -4.824 22.172 1 66.31 95 ARG A CA 1
ATOM 708 C C . ARG A 1 95 ? -4.82 -5.191 23.406 1 66.31 95 ARG A C 1
ATOM 710 O O . ARG A 1 95 ? -5.062 -6.371 23.672 1 66.31 95 ARG A O 1
ATOM 717 N N . SER A 1 96 ? -5.289 -4.141 24.062 1 72.44 96 SER A N 1
ATOM 718 C CA . SER A 1 96 ? -6.125 -4.367 25.234 1 72.44 96 SER A CA 1
ATOM 719 C C . SER A 1 96 ? -7.582 -4.594 24.844 1 72.44 96 SER A C 1
ATOM 721 O O . SER A 1 96 ? -7.98 -4.289 23.719 1 72.44 96 SER A O 1
ATOM 723 N N . ASP A 1 97 ? -8.289 -5.32 25.688 1 80.25 97 ASP A N 1
ATOM 724 C CA . ASP A 1 97 ? -9.727 -5.488 25.5 1 80.25 97 ASP A CA 1
ATOM 725 C C . ASP A 1 97 ? -10.477 -4.184 25.766 1 80.25 97 ASP A C 1
ATOM 727 O O . ASP A 1 97 ? -11.078 -4.02 26.828 1 80.25 97 ASP A O 1
ATOM 731 N N . LEU A 1 98 ? -10.359 -3.262 24.922 1 83.62 98 LEU A N 1
ATOM 732 C CA . LEU A 1 98 ? -10.961 -1.938 25 1 83.62 98 LEU A CA 1
ATOM 733 C C . LEU A 1 98 ? -11.852 -1.675 23.781 1 83.62 98 LEU A C 1
ATOM 735 O O . LEU A 1 98 ? -11.422 -1.871 22.641 1 83.62 98 LEU A O 1
ATOM 739 N N . GLU A 1 99 ? -13.023 -1.335 24.172 1 88.94 99 GLU A N 1
ATOM 740 C CA . GLU A 1 99 ? -13.93 -0.938 23.094 1 88.94 99 GLU A CA 1
ATOM 741 C C . GLU A 1 99 ? -13.461 0.353 22.438 1 88.94 99 GLU A C 1
ATOM 743 O O . GLU A 1 99 ? -12.992 1.272 23.109 1 88.94 99 GLU A O 1
ATOM 748 N N . VAL A 1 100 ? -13.648 0.436 21.172 1 88.38 100 VAL A N 1
ATOM 749 C CA . VAL A 1 100 ? -13.18 1.575 20.391 1 88.38 100 VAL A CA 1
ATOM 750 C C . VAL A 1 100 ? -13.844 2.855 20.891 1 88.38 100 VAL A C 1
ATOM 752 O O . VAL A 1 100 ? -13.188 3.891 21.016 1 88.38 100 VAL A O 1
ATOM 755 N N . ALA A 1 101 ? -15.133 2.773 21.203 1 88.25 101 ALA A N 1
ATOM 756 C CA . ALA A 1 101 ? -15.852 3.939 21.719 1 88.25 101 ALA A CA 1
ATOM 757 C C . ALA A 1 101 ? -15.195 4.484 22.984 1 88.25 101 ALA A C 1
ATOM 759 O O . ALA A 1 101 ? -14.945 5.688 23.094 1 88.25 101 ALA A O 1
ATOM 760 N N . HIS A 1 102 ? -14.93 3.564 23.844 1 84.56 102 HIS A N 1
ATOM 761 C CA . HIS A 1 102 ? -14.305 3.941 25.094 1 84.56 102 HIS A CA 1
ATOM 762 C C . HIS A 1 102 ? -12.891 4.48 24.875 1 84.56 102 HIS A C 1
ATOM 764 O O . HIS A 1 102 ? -12.484 5.453 25.516 1 84.56 102 HIS A O 1
ATOM 770 N N . PHE A 1 103 ? -12.258 3.85 24.031 1 85.06 103 PHE A N 1
ATOM 771 C CA . PHE A 1 103 ? -10.906 4.273 23.703 1 85.06 103 PHE A CA 1
ATOM 772 C C . PHE A 1 103 ? -10.898 5.703 23.172 1 85.06 103 PHE A C 1
ATOM 774 O O . PHE A 1 103 ? -10.164 6.555 23.672 1 85.06 103 PHE A O 1
ATOM 781 N N . LEU A 1 104 ? -11.742 5.98 22.234 1 87.75 104 LEU A N 1
ATOM 782 C CA . LEU A 1 104 ? -11.781 7.305 21.625 1 87.75 104 LEU A CA 1
ATOM 783 C C . LEU A 1 104 ? -12.227 8.352 22.641 1 87.75 104 LEU A C 1
ATOM 785 O O . LEU A 1 104 ? -11.719 9.477 22.641 1 87.75 104 LEU A O 1
ATOM 789 N N . ASP A 1 105 ? -13.102 7.965 23.484 1 83.19 105 ASP A N 1
ATOM 790 C CA . ASP A 1 105 ? -13.555 8.875 24.531 1 83.19 105 ASP A CA 1
ATOM 791 C C . ASP A 1 105 ? -12.43 9.203 25.5 1 83.19 105 ASP A C 1
ATOM 793 O O . ASP A 1 105 ? -12.289 10.344 25.938 1 83.19 105 ASP A O 1
ATOM 797 N N . SER A 1 106 ? -11.719 8.211 25.797 1 80.88 106 SER A N 1
ATOM 798 C CA . SER A 1 106 ? -10.641 8.352 26.781 1 80.88 106 SER A CA 1
ATOM 799 C C . SER A 1 106 ? -9.578 9.328 26.297 1 80.88 106 SER A C 1
ATOM 801 O O . SER A 1 106 ? -8.852 9.914 27.094 1 80.88 106 SER A O 1
ATOM 803 N N . ILE A 1 107 ? -9.547 9.555 25.047 1 79.75 107 ILE A N 1
ATOM 804 C CA . ILE A 1 107 ? -8.508 10.43 24.531 1 79.75 107 ILE A CA 1
ATOM 805 C C . ILE A 1 107 ? -9.125 11.742 24.062 1 79.75 107 ILE A C 1
ATOM 807 O O . ILE A 1 107 ? -8.531 12.461 23.25 1 79.75 107 ILE A O 1
ATOM 811 N N . GLY A 1 108 ? -10.336 12.062 24.484 1 78.5 108 GLY A N 1
ATOM 812 C CA . GLY A 1 108 ? -10.938 13.367 24.266 1 78.5 108 GLY A CA 1
ATOM 813 C C . GLY A 1 108 ? -11.852 13.406 23.047 1 78.5 108 GLY A C 1
ATOM 814 O O . GLY A 1 108 ? -12.086 14.477 22.484 1 78.5 108 GLY A O 1
ATOM 815 N N . GLY A 1 109 ? -12.281 12.281 22.672 1 81.56 109 GLY A N 1
ATOM 816 C CA . GLY A 1 109 ? -13.172 12.227 21.516 1 81.56 109 GLY A CA 1
ATOM 817 C C . GLY A 1 109 ? -14.406 13.094 21.672 1 81.56 109 GLY A C 1
ATOM 818 O O . GLY A 1 109 ? -14.953 13.594 20.688 1 81.56 109 GLY A O 1
ATOM 819 N N . TYR A 1 110 ? -14.734 13.391 22.859 1 80.38 110 TYR A N 1
ATOM 820 C CA . TYR A 1 110 ? -15.93 14.18 23.125 1 80.38 110 TYR A CA 1
ATOM 821 C C . TYR A 1 110 ? -15.703 15.656 22.797 1 80.38 110 TYR A C 1
ATOM 823 O O . TYR A 1 110 ? -16.641 16.391 22.516 1 80.38 110 TYR A O 1
ATOM 831 N N . ARG A 1 111 ? -14.484 16.125 22.797 1 86.88 111 ARG A N 1
ATOM 832 C CA . ARG A 1 111 ? -14.156 17.516 22.516 1 86.88 111 ARG A CA 1
ATOM 833 C C . ARG A 1 111 ? -14.25 17.812 21.016 1 86.88 111 ARG A C 1
ATOM 835 O O . ARG A 1 111 ? -14.391 18.969 20.609 1 86.88 111 ARG A O 1
ATOM 842 N N . TYR A 1 112 ? -14.172 16.734 20.234 1 91.69 112 TYR A N 1
ATOM 843 C CA . TYR A 1 112 ? -14.148 16.891 18.781 1 91.69 112 TYR A CA 1
ATOM 844 C C . TYR A 1 112 ? -15.188 16 18.125 1 91.69 112 TYR A C 1
ATOM 846 O O . TYR A 1 112 ? -14.898 15.297 17.141 1 91.69 112 TYR A O 1
ATOM 854 N N . LYS A 1 113 ? -16.328 16.062 18.641 1 90.56 113 LYS A N 1
ATOM 855 C CA . LYS A 1 113 ? -17.391 15.133 18.281 1 90.56 113 LYS A CA 1
ATOM 856 C C . LYS A 1 113 ? -17.672 15.18 16.781 1 90.56 113 LYS A C 1
ATOM 858 O O . LYS A 1 113 ? -17.75 14.133 16.125 1 90.56 113 LYS A O 1
ATOM 863 N N . GLU A 1 114 ? -17.828 16.375 16.266 1 92.12 114 GLU A N 1
ATOM 864 C CA . GLU A 1 114 ? -18.188 16.516 14.852 1 92.12 114 GLU A CA 1
ATOM 865 C C . GLU A 1 114 ? -17.094 15.922 13.945 1 92.12 114 GLU A C 1
ATOM 867 O O . GLU A 1 114 ? -17.406 15.156 13.031 1 92.12 114 GLU A O 1
ATOM 872 N N . ARG A 1 115 ? -15.883 16.25 14.227 1 93.94 115 ARG A N 1
ATOM 873 C CA . ARG A 1 115 ? -14.758 15.766 13.438 1 93.94 115 ARG A CA 1
ATOM 874 C C . ARG A 1 115 ? -14.594 14.258 13.602 1 93.94 115 ARG A C 1
ATOM 876 O O . ARG A 1 115 ? -14.383 13.539 12.625 1 93.94 115 ARG A O 1
ATOM 883 N N . ARG A 1 116 ? -14.688 13.828 14.828 1 94 116 ARG A N 1
ATOM 884 C CA . ARG A 1 116 ? -14.609 12.398 15.125 1 94 116 ARG A CA 1
ATOM 885 C C . ARG A 1 116 ? -15.664 11.625 14.352 1 94 116 ARG A C 1
ATOM 887 O O . ARG A 1 116 ? -15.352 10.625 13.695 1 94 116 ARG A O 1
ATOM 894 N N . ASP A 1 117 ? -16.875 12.125 14.406 1 94.44 117 ASP A N 1
ATOM 895 C CA . ASP A 1 117 ? -17.984 11.438 13.75 1 94.44 117 ASP A CA 1
ATOM 896 C C . ASP A 1 117 ? -17.781 11.375 12.242 1 94.44 117 ASP A C 1
ATOM 898 O O . ASP A 1 117 ? -18.016 10.336 11.617 1 94.44 117 ASP A O 1
ATOM 902 N N . ARG A 1 118 ? -17.344 12.43 11.688 1 95.62 118 ARG A N 1
ATOM 903 C CA . ARG A 1 118 ? -17.047 12.461 10.258 1 95.62 118 ARG A CA 1
ATOM 904 C C . ARG A 1 118 ? -15.977 11.438 9.898 1 95.62 118 ARG A C 1
ATOM 906 O O . ARG A 1 118 ? -16.109 10.711 8.914 1 95.62 118 ARG A O 1
ATOM 913 N N . LEU A 1 119 ? -14.953 11.398 10.695 1 97 119 LEU A N 1
ATOM 914 C CA . LEU A 1 119 ? -13.852 10.477 10.445 1 97 119 LEU A CA 1
ATOM 915 C C . LEU A 1 119 ? -14.297 9.023 10.625 1 97 119 LEU A C 1
ATOM 917 O O . LEU A 1 119 ? -13.859 8.141 9.883 1 97 119 LEU A O 1
ATOM 921 N N . LEU A 1 120 ? -15.156 8.781 11.602 1 95.88 120 LEU A N 1
ATOM 922 C CA . LEU A 1 120 ? -15.711 7.445 11.797 1 95.88 120 LEU A CA 1
ATOM 923 C C . LEU A 1 120 ? -16.469 6.98 10.562 1 95.88 120 LEU A C 1
ATOM 925 O O . LEU A 1 120 ? -16.359 5.816 10.164 1 95.88 120 LEU A O 1
ATOM 929 N N . ASP A 1 121 ? -17.156 7.879 9.945 1 95.94 121 ASP A N 1
ATOM 930 C CA . ASP A 1 121 ? -17.906 7.566 8.727 1 95.94 121 ASP A CA 1
ATOM 931 C C . ASP A 1 121 ? -16.953 7.301 7.559 1 95.94 121 ASP A C 1
ATOM 933 O O . ASP A 1 121 ? -17.125 6.328 6.82 1 95.94 121 ASP A O 1
ATOM 937 N N . ILE A 1 122 ? -15.977 8.125 7.441 1 96.12 122 ILE A N 1
ATOM 938 C CA . ILE A 1 122 ? -15.016 8.047 6.344 1 96.12 122 ILE A CA 1
ATOM 939 C C . ILE A 1 122 ? -14.227 6.742 6.445 1 96.12 122 ILE A C 1
ATOM 941 O O . ILE A 1 122 ? -14.07 6.027 5.453 1 96.12 122 ILE A O 1
ATOM 945 N N . LEU A 1 123 ? -13.781 6.441 7.691 1 96 123 LEU A N 1
ATOM 946 C CA . LEU A 1 123 ? -12.898 5.297 7.887 1 96 123 LEU A CA 1
ATOM 947 C C . LEU A 1 123 ? -13.711 4.027 8.148 1 96 123 LEU A C 1
ATOM 949 O O . LEU A 1 123 ? -13.141 2.941 8.273 1 96 123 LEU A O 1
ATOM 953 N N . ASP A 1 124 ? -14.984 4.238 8.203 1 94.5 124 ASP A N 1
ATOM 954 C CA . ASP A 1 124 ? -15.891 3.098 8.32 1 94.5 124 ASP A CA 1
ATOM 955 C C . ASP A 1 124 ? -15.555 2.26 9.555 1 94.5 124 ASP A C 1
ATOM 957 O O . ASP A 1 124 ? -15.344 1.05 9.445 1 94.5 124 ASP A O 1
ATOM 961 N N . VAL A 1 125 ? -15.547 2.898 10.672 1 94.56 125 VAL A N 1
ATOM 962 C CA . VAL A 1 125 ? -15.141 2.279 11.93 1 94.56 125 VAL A CA 1
ATOM 963 C C . VAL A 1 125 ? -16.375 1.874 12.727 1 94.56 125 VAL A C 1
ATOM 965 O O . VAL A 1 125 ? -17.344 2.633 12.812 1 94.56 125 VAL A O 1
ATOM 968 N N . ASP A 1 126 ? -16.359 0.687 13.273 1 92.81 126 ASP A N 1
ATOM 969 C CA . ASP A 1 126 ? -17.375 0.214 14.203 1 92.81 126 ASP A CA 1
ATOM 970 C C . ASP A 1 126 ? -16.969 0.519 15.648 1 92.81 126 ASP A C 1
ATOM 972 O O . ASP A 1 126 ? -15.953 0.021 16.141 1 92.81 126 ASP A O 1
ATOM 976 N N . LEU A 1 127 ? -17.781 1.234 16.297 1 91.5 127 LEU A N 1
ATOM 977 C CA . LEU A 1 127 ? -17.484 1.686 17.656 1 91.5 127 LEU A CA 1
ATOM 978 C C . LEU A 1 127 ? -17.547 0.522 18.641 1 91.5 127 LEU A C 1
ATOM 980 O O . LEU A 1 127 ? -17.031 0.621 19.75 1 91.5 127 LEU A O 1
ATOM 984 N N . GLU A 1 128 ? -18.109 -0.534 18.234 1 89.88 128 GLU A N 1
ATOM 985 C CA . GLU A 1 128 ? -18.266 -1.685 19.109 1 89.88 128 GLU A CA 1
ATOM 986 C C . GLU A 1 128 ? -17.109 -2.658 18.969 1 89.88 128 GLU A C 1
ATOM 988 O O . GLU A 1 128 ? -17.016 -3.648 19.688 1 89.88 128 GLU A O 1
ATOM 993 N N . TRP A 1 129 ? -16.234 -2.348 18.047 1 88.12 129 TRP A N 1
ATOM 994 C CA . TRP A 1 129 ? -15.047 -3.178 17.906 1 88.12 129 TRP A CA 1
ATOM 995 C C . TRP A 1 129 ? -14.258 -3.203 19.219 1 88.12 129 TRP A C 1
ATOM 997 O O . TRP A 1 129 ? -14.219 -2.209 19.938 1 88.12 129 TRP A O 1
ATOM 1007 N N . HIS A 1 130 ? -13.688 -4.328 19.453 1 87.69 130 HIS A N 1
ATOM 1008 C CA . HIS A 1 130 ? -12.703 -4.434 20.516 1 87.69 130 HIS A CA 1
ATOM 1009 C C . HIS A 1 130 ? -11.281 -4.395 19.969 1 87.69 130 HIS A C 1
ATOM 1011 O O . HIS A 1 130 ? -10.953 -5.141 19.031 1 87.69 130 HIS A O 1
ATOM 1017 N N . MET A 1 131 ? -10.484 -3.67 20.531 1 83.38 131 MET A N 1
ATOM 1018 C CA . MET A 1 131 ? -9.156 -3.363 20 1 83.38 131 MET A CA 1
ATOM 1019 C C . MET A 1 131 ? -8.328 -4.633 19.859 1 83.38 131 MET A C 1
ATOM 1021 O O . MET A 1 131 ? -7.531 -4.75 18.922 1 83.38 131 MET A O 1
ATOM 1025 N N . HIS A 1 132 ? -8.531 -5.586 20.688 1 79.44 132 HIS A N 1
ATOM 1026 C CA . HIS A 1 132 ? -7.738 -6.809 20.656 1 79.44 132 HIS A CA 1
ATOM 1027 C C . HIS A 1 132 ? -8.266 -7.773 19.594 1 79.44 132 HIS A C 1
ATOM 1029 O O . HIS A 1 132 ? -7.574 -8.727 19.219 1 79.44 132 HIS A O 1
ATOM 1035 N N . GLU A 1 133 ? -9.484 -7.504 19.062 1 79.56 133 GLU A N 1
ATOM 1036 C CA . GLU A 1 133 ? -10.125 -8.438 18.141 1 79.56 133 GLU A CA 1
ATOM 1037 C C . GLU A 1 133 ? -10.07 -7.926 16.703 1 79.56 133 GLU A C 1
ATOM 1039 O O . GLU A 1 133 ? -10.289 -8.688 15.766 1 79.56 133 GLU A O 1
ATOM 1044 N N . VAL A 1 134 ? -9.766 -6.723 16.594 1 79.88 134 VAL A N 1
ATOM 1045 C CA . VAL A 1 134 ? -9.828 -6.121 15.266 1 79.88 134 VAL A CA 1
ATOM 1046 C C . VAL A 1 134 ? -8.609 -6.539 14.453 1 79.88 134 VAL A C 1
ATOM 1048 O O . VAL A 1 134 ? -7.555 -6.848 15.016 1 79.88 134 VAL A O 1
ATOM 1051 N N . SER A 1 135 ? -8.781 -6.637 13.148 1 76.06 135 SER A N 1
ATOM 1052 C CA . SER A 1 135 ? -7.664 -6.867 12.227 1 76.06 135 SER A CA 1
ATOM 1053 C C . SER A 1 135 ? -6.688 -5.695 12.242 1 76.06 135 SER A C 1
ATOM 1055 O O . SER A 1 135 ? -6.984 -4.637 12.797 1 76.06 135 SER A O 1
ATOM 1057 N N . ASP A 1 136 ? -5.504 -5.863 11.641 1 75.5 136 ASP A N 1
ATOM 1058 C CA . ASP A 1 136 ? -4.516 -4.797 11.539 1 75.5 136 ASP A CA 1
ATOM 1059 C C . ASP A 1 136 ? -5.074 -3.598 10.773 1 75.5 136 ASP A C 1
ATOM 1061 O O . ASP A 1 136 ? -4.836 -2.449 11.148 1 75.5 136 ASP A O 1
ATOM 1065 N N . GLY A 1 137 ? -5.801 -3.891 9.742 1 80.31 137 GLY A N 1
ATOM 1066 C CA . GLY A 1 137 ? -6.41 -2.814 8.977 1 80.31 137 GLY A CA 1
ATOM 1067 C C . GLY A 1 137 ? -7.445 -2.033 9.758 1 80.31 137 GLY A C 1
ATOM 1068 O O . GLY A 1 137 ? -7.52 -0.808 9.656 1 80.31 137 GLY A O 1
ATOM 1069 N N . GLU A 1 138 ? -8.211 -2.758 10.523 1 84.12 138 GLU A N 1
ATOM 1070 C CA . GLU A 1 138 ? -9.211 -2.105 11.359 1 84.12 138 GLU A CA 1
ATOM 1071 C C . GLU A 1 138 ? -8.562 -1.271 12.461 1 84.12 138 GLU A C 1
ATOM 1073 O O . GLU A 1 138 ? -9 -0.157 12.75 1 84.12 138 GLU A O 1
ATOM 1078 N N . ARG A 1 139 ? -7.594 -1.823 13.031 1 85.19 139 ARG A N 1
ATOM 1079 C CA . ARG A 1 139 ? -6.848 -1.104 14.055 1 85.19 139 ARG A CA 1
ATOM 1080 C C . ARG A 1 139 ? -6.262 0.191 13.508 1 85.19 139 ARG A C 1
ATOM 1082 O O . ARG A 1 139 ? -6.281 1.224 14.18 1 85.19 139 ARG A O 1
ATOM 1089 N N . ARG A 1 140 ? -5.785 0.087 12.344 1 86.62 140 ARG A N 1
ATOM 1090 C CA . ARG A 1 140 ? -5.227 1.265 11.688 1 86.62 140 ARG A CA 1
ATOM 1091 C C . ARG A 1 140 ? -6.289 2.336 11.484 1 86.62 140 ARG A C 1
ATOM 1093 O O . ARG A 1 140 ? -6.027 3.525 11.68 1 86.62 140 ARG A O 1
ATOM 1100 N N . ARG A 1 141 ? -7.41 1.953 11.086 1 91.88 141 ARG A N 1
ATOM 1101 C CA . ARG A 1 141 ? -8.508 2.895 10.906 1 91.88 141 ARG A CA 1
ATOM 1102 C C . ARG A 1 141 ? -8.812 3.639 12.203 1 91.88 141 ARG A C 1
ATOM 1104 O O . ARG A 1 141 ? -8.984 4.859 12.195 1 91.88 141 ARG A O 1
ATOM 1111 N N . VAL A 1 142 ? -8.867 2.916 13.297 1 90.69 142 VAL A N 1
ATOM 1112 C CA . VAL A 1 142 ? -9.141 3.518 14.602 1 90.69 142 VAL A CA 1
ATOM 1113 C C . VAL A 1 142 ? -8.016 4.492 14.961 1 90.69 142 VAL A C 1
ATOM 1115 O O . VAL A 1 142 ? -8.281 5.59 15.461 1 90.69 142 VAL A O 1
ATOM 1118 N N . GLN A 1 143 ? -6.832 4.113 14.68 1 88.38 143 GLN A N 1
ATOM 1119 C CA . GLN A 1 143 ? -5.672 4.957 14.938 1 88.38 143 GLN A CA 1
ATOM 1120 C C . GLN A 1 143 ? -5.758 6.266 14.156 1 88.38 143 GLN A C 1
ATOM 1122 O O . GLN A 1 143 ? -5.441 7.332 14.68 1 88.38 143 GLN A O 1
ATOM 1127 N N . ILE A 1 144 ? -6.094 6.156 12.953 1 93.75 144 ILE A N 1
ATOM 1128 C CA . ILE A 1 144 ? -6.195 7.34 12.102 1 93.75 144 ILE A CA 1
ATOM 1129 C C . ILE A 1 144 ? -7.277 8.273 12.648 1 93.75 144 ILE A C 1
ATOM 1131 O O . ILE A 1 144 ? -7.078 9.484 12.719 1 93.75 144 ILE A O 1
ATOM 1135 N N . VAL A 1 145 ? -8.406 7.672 13.07 1 94.25 145 VAL A N 1
ATOM 1136 C CA . VAL A 1 145 ? -9.453 8.492 13.68 1 94.25 145 VAL A CA 1
ATOM 1137 C C . VAL A 1 145 ? -8.891 9.227 14.891 1 94.25 145 VAL A C 1
ATOM 1139 O O . VAL A 1 145 ? -9.039 10.445 15 1 94.25 145 VAL A O 1
ATOM 1142 N N . SER A 1 146 ? -8.234 8.508 15.719 1 92 146 SER A N 1
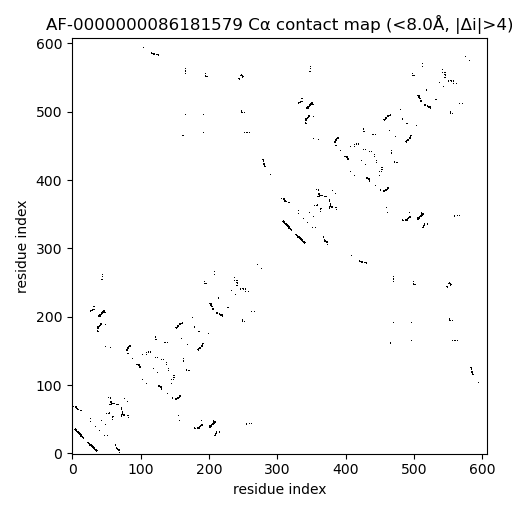ATOM 1143 C CA . SER A 1 146 ? -7.688 9.078 16.953 1 92 146 SER A CA 1
ATOM 1144 C C . SER A 1 146 ? -6.672 10.172 16.641 1 92 146 SER A C 1
ATOM 1146 O O . SER A 1 146 ? -6.594 11.172 17.359 1 92 146 SER A O 1
ATOM 1148 N N . GLY A 1 147 ? -5.945 10.008 15.609 1 91.56 147 GLY A N 1
ATOM 1149 C CA . GLY A 1 147 ? -4.895 10.961 15.266 1 91.56 147 GLY A CA 1
ATOM 1150 C C . GLY A 1 147 ? -5.418 12.203 14.57 1 91.56 147 GLY A C 1
ATOM 1151 O O . GLY A 1 147 ? -4.789 13.266 14.633 1 91.56 147 GLY A O 1
ATOM 1152 N N . LEU A 1 148 ? -6.586 12.117 13.992 1 95.25 148 LEU A N 1
ATOM 1153 C CA . LEU A 1 148 ? -7.027 13.203 13.125 1 95.25 148 LEU A CA 1
ATOM 1154 C C . LEU A 1 148 ? -8.219 13.938 13.727 1 95.25 148 LEU A C 1
ATOM 1156 O O . LEU A 1 148 ? -8.625 14.984 13.227 1 95.25 148 LEU A O 1
ATOM 1160 N N . MET A 1 149 ? -8.789 13.422 14.773 1 93.81 149 MET A N 1
ATOM 1161 C CA . MET A 1 149 ? -10.008 14.023 15.297 1 93.81 149 MET A CA 1
ATOM 1162 C C . MET A 1 149 ? -9.734 15.414 15.852 1 93.81 149 MET A C 1
ATOM 1164 O O . MET A 1 149 ? -10.578 16.312 15.742 1 93.81 149 MET A O 1
ATOM 1168 N N . ALA A 1 150 ? -8.555 15.578 16.453 1 93.62 150 ALA A N 1
ATOM 1169 C CA . ALA A 1 150 ? -8.188 16.922 16.875 1 93.62 150 ALA A CA 1
ATOM 1170 C C . ALA A 1 150 ? -7.664 17.75 15.688 1 93.62 150 ALA A C 1
ATOM 1172 O O . ALA A 1 150 ? -6.973 17.219 14.812 1 93.62 150 ALA A O 1
ATOM 1173 N N . PRO A 1 151 ? -7.93 18.984 15.695 1 93.5 151 PRO A N 1
ATOM 1174 C CA . PRO A 1 151 ? -7.426 19.812 14.594 1 93.5 151 PRO A CA 1
ATOM 1175 C C . PRO A 1 151 ? -5.902 19.891 14.562 1 93.5 151 PRO A C 1
ATOM 1177 O O . PRO A 1 151 ? -5.262 19.906 15.617 1 93.5 151 PRO A O 1
ATOM 1180 N N . TRP A 1 152 ? -5.359 20.016 13.406 1 95.06 152 TRP A N 1
ATOM 1181 C CA . TRP A 1 152 ? -3.92 20.109 13.172 1 95.06 152 TRP A CA 1
ATOM 1182 C C . TRP A 1 152 ? -3.605 21.188 12.133 1 95.06 152 TRP A C 1
ATOM 1184 O O . TRP A 1 152 ? -4.375 21.391 11.195 1 95.06 152 TRP A O 1
ATOM 1194 N N . ASP A 1 153 ? -2.467 21.844 12.32 1 95.88 153 ASP A N 1
ATOM 1195 C CA . ASP A 1 153 ? -1.998 22.828 11.352 1 95.88 153 ASP A CA 1
ATOM 1196 C C . ASP A 1 153 ? -1.02 22.203 10.359 1 95.88 153 ASP A C 1
ATOM 1198 O O . ASP A 1 153 ? -0.943 22.625 9.203 1 95.88 153 ASP A O 1
ATOM 1202 N N . VAL A 1 154 ? -0.271 21.234 10.859 1 96.56 154 VAL A N 1
ATOM 1203 C CA . VAL A 1 154 ? 0.663 20.469 10.031 1 96.56 154 VAL A CA 1
ATOM 1204 C C . VAL A 1 154 ? 0.482 18.969 10.297 1 96.56 154 VAL A C 1
ATOM 1206 O O . VAL A 1 154 ? 0.493 18.531 11.445 1 96.56 154 VAL A O 1
ATOM 1209 N N . LEU A 1 155 ? 0.219 18.25 9.266 1 97.25 155 LEU A N 1
ATOM 1210 C CA . LEU A 1 155 ? 0.043 16.797 9.352 1 97.25 155 LEU A CA 1
ATOM 1211 C C . LEU A 1 155 ? 1.167 16.062 8.625 1 97.25 155 LEU A C 1
ATOM 1213 O O . LEU A 1 155 ? 1.407 16.312 7.438 1 97.25 155 LEU A O 1
ATOM 1217 N N . LEU A 1 156 ? 1.884 15.273 9.359 1 96.62 156 LEU A N 1
ATOM 1218 C CA . LEU A 1 156 ? 2.943 14.43 8.805 1 96.62 156 LEU A CA 1
ATOM 1219 C C . LEU A 1 156 ? 2.48 12.984 8.688 1 96.62 156 LEU A C 1
ATOM 1221 O O . LEU A 1 156 ? 2.203 12.328 9.695 1 96.62 156 LEU A O 1
ATOM 1225 N N . LEU A 1 157 ? 2.385 12.5 7.488 1 96.25 157 LEU A N 1
ATOM 1226 C CA . LEU A 1 157 ? 1.887 11.156 7.219 1 96.25 157 LEU A CA 1
ATOM 1227 C C . LEU A 1 157 ? 2.996 10.266 6.676 1 96.25 157 LEU A C 1
ATOM 1229 O O . LEU A 1 157 ? 3.619 10.594 5.66 1 96.25 157 LEU A O 1
ATOM 1233 N N . ASP A 1 158 ? 3.23 9.188 7.309 1 94.06 158 ASP A N 1
ATOM 1234 C CA . ASP A 1 158 ? 4.273 8.242 6.922 1 94.06 158 ASP A CA 1
ATOM 1235 C C . ASP A 1 158 ? 3.68 6.875 6.602 1 94.06 158 ASP A C 1
ATOM 1237 O O . ASP A 1 158 ? 3.479 6.051 7.496 1 94.06 158 ASP A O 1
ATOM 1241 N N . GLU A 1 159 ? 3.412 6.625 5.312 1 90.75 159 GLU A N 1
ATOM 1242 C CA . GLU A 1 159 ? 2.893 5.367 4.793 1 90.75 159 GLU A CA 1
ATOM 1243 C C . GLU A 1 159 ? 1.643 4.93 5.551 1 90.75 159 GLU A C 1
ATOM 1245 O O . GLU A 1 159 ? 1.489 3.75 5.875 1 90.75 159 GLU A O 1
ATOM 1250 N N . VAL A 1 160 ? 0.769 5.824 5.836 1 88.06 160 VAL A N 1
ATOM 1251 C CA . VAL A 1 160 ? -0.346 5.586 6.746 1 88.06 160 VAL A CA 1
ATOM 1252 C C . VAL A 1 160 ? -1.488 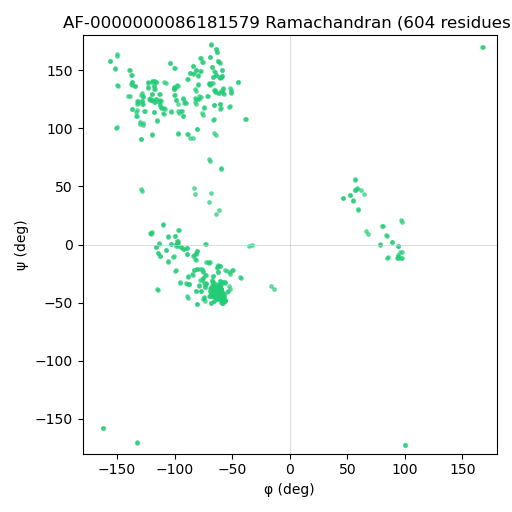4.902 5.996 1 88.06 160 VAL A C 1
ATOM 1254 O O . VAL A 1 160 ? -2.314 4.215 6.602 1 88.06 160 VAL A O 1
ATOM 1257 N N . THR A 1 161 ? -1.542 5.016 4.703 1 87.44 161 THR A N 1
ATOM 1258 C CA . THR A 1 161 ? -2.717 4.547 3.973 1 87.44 161 THR A CA 1
ATOM 1259 C C . THR A 1 161 ? -2.463 3.174 3.361 1 87.44 161 THR A C 1
ATOM 1261 O O . THR A 1 161 ? -3.303 2.652 2.625 1 87.44 161 THR A O 1
ATOM 1264 N N . VAL A 1 162 ? -1.392 2.541 3.65 1 82.62 162 VAL A N 1
ATOM 1265 C CA . VAL A 1 162 ? -0.958 1.32 2.979 1 82.62 162 VAL A CA 1
ATOM 1266 C C . VAL A 1 162 ? -1.914 0.177 3.312 1 82.62 162 VAL A C 1
ATOM 1268 O O . VAL A 1 162 ? -2.205 -0.667 2.461 1 82.62 162 VAL A O 1
ATOM 1271 N N . ASP A 1 163 ? -2.504 0.196 4.496 1 79.12 163 ASP A N 1
ATOM 1272 C CA . ASP A 1 163 ? -3.338 -0.918 4.941 1 79.12 163 ASP A CA 1
ATOM 1273 C C . ASP A 1 163 ? -4.816 -0.635 4.684 1 79.12 163 ASP A C 1
ATOM 1275 O O . ASP A 1 163 ? -5.676 -1.461 5 1 79.12 163 ASP A O 1
ATOM 1279 N N . LEU A 1 164 ? -5.078 0.507 4.109 1 89.19 164 LEU A N 1
ATOM 1280 C CA . LEU A 1 164 ? -6.465 0.868 3.836 1 89.19 164 LEU A CA 1
ATOM 1281 C C . LEU A 1 164 ? -6.902 0.351 2.471 1 89.19 164 LEU A C 1
ATOM 1283 O O . LEU A 1 164 ? -6.117 0.344 1.521 1 89.19 164 LEU A O 1
ATOM 1287 N N . ASP A 1 165 ? -8.156 -0.089 2.396 1 89.38 165 ASP A N 1
ATOM 1288 C CA . ASP A 1 165 ? -8.664 -0.41 1.067 1 89.38 165 ASP A CA 1
ATOM 1289 C C . ASP A 1 165 ? -8.828 0.85 0.22 1 89.38 165 ASP A C 1
ATOM 1291 O O . ASP A 1 165 ? -8.703 1.966 0.73 1 89.38 165 ASP A O 1
ATOM 1295 N N . VAL A 1 166 ? -9.117 0.616 -1.006 1 91.44 166 VAL A N 1
ATOM 1296 C CA . VAL A 1 166 ? -9.086 1.678 -2.008 1 91.44 166 VAL A CA 1
ATOM 1297 C C . VAL A 1 166 ? -10.164 2.711 -1.699 1 91.44 166 VAL A C 1
ATOM 1299 O O . VAL A 1 166 ? -9.938 3.916 -1.832 1 91.44 166 VAL A O 1
ATOM 1302 N N . LEU A 1 167 ? -11.336 2.295 -1.299 1 93.62 167 LEU A N 1
ATOM 1303 C CA . LEU A 1 167 ? -12.445 3.203 -1.053 1 93.62 167 LEU A CA 1
ATOM 1304 C C . LEU A 1 167 ? -12.18 4.078 0.167 1 93.62 167 LEU A C 1
ATOM 1306 O O . LEU A 1 167 ? -12.328 5.301 0.107 1 93.62 167 LEU A O 1
ATOM 1310 N N . VAL A 1 168 ? -11.812 3.484 1.226 1 94.06 168 VAL A N 1
ATOM 1311 C CA . VAL A 1 168 ? -11.531 4.199 2.467 1 94.06 168 VAL A CA 1
ATOM 1312 C C . VAL A 1 168 ? -10.375 5.176 2.25 1 94.06 168 VAL A C 1
ATOM 1314 O O . VAL A 1 168 ? -10.43 6.32 2.699 1 94.06 168 VAL A O 1
ATOM 1317 N N . ARG A 1 169 ? -9.383 4.746 1.576 1 94.25 169 ARG A N 1
ATOM 1318 C CA . ARG A 1 169 ? -8.242 5.613 1.276 1 94.25 169 ARG A CA 1
ATOM 1319 C C . ARG A 1 169 ? -8.688 6.84 0.486 1 94.25 169 ARG A C 1
ATOM 1321 O O . ARG A 1 169 ? -8.297 7.965 0.809 1 94.25 169 ARG A O 1
ATOM 1328 N N . SER A 1 170 ? -9.461 6.621 -0.522 1 94.62 170 SER A N 1
ATOM 1329 C CA . SER A 1 170 ? -9.945 7.719 -1.356 1 94.62 170 SER A CA 1
ATOM 1330 C C . SER A 1 170 ? -10.727 8.734 -0.532 1 94.62 170 SER A C 1
ATOM 1332 O O . SER A 1 170 ? -10.516 9.945 -0.669 1 94.62 170 SER A O 1
ATOM 1334 N N . ARG A 1 171 ? -11.562 8.281 0.31 1 95.69 171 ARG A N 1
ATOM 1335 C CA . ARG A 1 171 ? -12.367 9.156 1.145 1 95.69 171 ARG A CA 1
ATOM 1336 C C . ARG A 1 171 ? -11.5 9.93 2.131 1 95.69 171 ARG A C 1
ATOM 1338 O O . ARG A 1 171 ? -11.742 11.109 2.389 1 95.69 171 ARG A O 1
ATOM 1345 N N . LEU A 1 172 ? -10.57 9.227 2.678 1 96.56 172 LEU A N 1
ATOM 1346 C CA . LEU A 1 172 ? -9.648 9.883 3.598 1 96.56 172 LEU A CA 1
ATOM 1347 C C . LEU A 1 172 ? -8.883 11 2.896 1 96.56 172 LEU A C 1
ATOM 1349 O O . LEU A 1 172 ? -8.742 12.102 3.438 1 96.56 172 LEU A O 1
ATOM 1353 N N . LEU A 1 173 ? -8.422 10.734 1.723 1 96.31 173 LEU A N 1
ATOM 1354 C CA . LEU A 1 173 ? -7.676 11.734 0.964 1 96.31 173 LEU A CA 1
ATOM 1355 C C . LEU A 1 173 ? -8.547 12.945 0.648 1 96.31 173 LEU A C 1
ATOM 1357 O O . LEU A 1 173 ? -8.078 14.086 0.71 1 96.31 173 LEU A O 1
ATOM 1361 N N . ASP A 1 174 ? -9.781 12.703 0.325 1 96.56 174 ASP A N 1
ATOM 1362 C CA . ASP A 1 174 ? -10.719 13.797 0.091 1 96.56 174 ASP A CA 1
ATOM 1363 C C . ASP A 1 174 ? -10.867 14.672 1.337 1 96.56 174 ASP A C 1
ATOM 1365 O O . ASP A 1 174 ? -10.883 15.898 1.245 1 96.56 174 ASP A O 1
ATOM 1369 N N . PHE A 1 175 ? -10.992 14.008 2.432 1 97.06 175 PHE A N 1
ATOM 1370 C CA . PHE A 1 175 ? -11.086 14.711 3.707 1 97.06 175 PHE A CA 1
ATOM 1371 C C . PHE A 1 175 ? -9.852 15.586 3.936 1 97.06 175 PHE A C 1
ATOM 1373 O O . PHE A 1 175 ? -9.977 16.734 4.352 1 97.06 175 PHE A O 1
ATOM 1380 N N . LEU A 1 176 ? -8.727 15.062 3.674 1 97.75 176 LEU A N 1
ATOM 1381 C CA . LEU A 1 176 ? -7.473 15.773 3.887 1 97.75 176 LEU A CA 1
ATOM 1382 C C . LEU A 1 176 ? -7.375 16.984 2.957 1 97.75 176 LEU A C 1
ATOM 1384 O O . LEU A 1 176 ? -6.891 18.047 3.359 1 97.75 176 LEU A O 1
ATOM 1388 N N . VAL A 1 177 ? -7.801 16.844 1.739 1 97.81 177 VAL A N 1
ATOM 1389 C CA . VAL A 1 177 ? -7.816 17.953 0.799 1 97.81 177 VAL A CA 1
ATOM 1390 C C . VAL A 1 177 ? -8.719 19.078 1.33 1 97.81 177 VAL A C 1
ATOM 1392 O O . VAL A 1 177 ? -8.344 20.25 1.316 1 97.81 177 VAL A O 1
ATOM 1395 N N . GLU A 1 178 ? -9.875 18.656 1.805 1 96.75 178 GLU A N 1
ATOM 1396 C CA . GLU A 1 178 ? -10.82 19.609 2.352 1 96.75 178 GLU A CA 1
ATOM 1397 C C . GLU A 1 178 ? -10.211 20.375 3.531 1 96.75 178 GLU A C 1
ATOM 1399 O O . GLU A 1 178 ? -10.383 21.594 3.645 1 96.75 178 GLU A O 1
ATOM 1404 N N . GLU A 1 179 ? -9.492 19.656 4.379 1 95.88 179 GLU A N 1
ATOM 1405 C CA . GLU A 1 179 ? -8.844 20.266 5.539 1 95.88 179 GLU A CA 1
ATOM 1406 C C . GLU A 1 179 ? -7.84 21.344 5.113 1 95.88 179 GLU A C 1
ATOM 1408 O O . GLU A 1 179 ? -7.746 22.391 5.742 1 95.88 179 GLU A O 1
ATOM 1413 N N . THR A 1 180 ? -7.117 21.094 4.086 1 96.75 180 THR A N 1
ATOM 1414 C CA . THR A 1 180 ? -6.102 22.047 3.635 1 96.75 180 THR A CA 1
ATOM 1415 C C . THR A 1 180 ? -6.746 23.266 2.977 1 96.75 180 THR A C 1
ATOM 1417 O O . THR A 1 180 ? -6.273 24.391 3.139 1 96.75 180 THR A O 1
ATOM 1420 N N . ARG A 1 181 ? -7.82 23.062 2.326 1 95.69 181 ARG A N 1
ATOM 1421 C CA . ARG A 1 181 ? -8.492 24.156 1.626 1 95.69 181 ARG A CA 1
ATOM 1422 C C . ARG A 1 181 ? -9.258 25.047 2.602 1 95.69 181 ARG A C 1
ATOM 1424 O O . ARG A 1 181 ? -9.188 26.266 2.521 1 95.69 181 ARG A O 1
ATOM 1431 N N . GLU A 1 182 ? -9.891 24.438 3.564 1 95.5 182 GLU A N 1
ATOM 1432 C CA . GLU A 1 182 ? -10.797 25.172 4.445 1 95.5 182 GLU A CA 1
ATOM 1433 C C . GLU A 1 182 ? -10.039 25.781 5.629 1 95.5 182 GLU A C 1
ATOM 1435 O O . GLU A 1 182 ? -10.398 26.859 6.105 1 95.5 182 GLU A O 1
ATOM 1440 N N . ARG A 1 183 ? -8.992 25.062 6.094 1 95.56 183 ARG A N 1
ATOM 1441 C CA . ARG A 1 183 ? -8.336 25.5 7.324 1 95.56 183 ARG A CA 1
ATOM 1442 C C . ARG A 1 183 ? -6.906 25.969 7.051 1 95.56 183 ARG A C 1
ATOM 1444 O O . ARG A 1 183 ? -6.184 26.344 7.977 1 95.56 183 ARG A O 1
ATOM 1451 N N . ASN A 1 184 ? -6.461 25.953 5.824 1 95.75 184 ASN A N 1
ATOM 1452 C CA . ASN A 1 184 ? -5.105 26.328 5.434 1 95.75 184 ASN A CA 1
ATOM 1453 C C . ASN A 1 184 ? -4.066 25.453 6.129 1 95.75 184 ASN A C 1
ATOM 1455 O O . ASN A 1 184 ? -2.994 25.938 6.5 1 95.75 184 ASN A O 1
ATOM 1459 N N . ALA A 1 185 ? -4.492 24.203 6.406 1 96.81 185 ALA A N 1
ATOM 1460 C CA . ALA A 1 185 ? -3.578 23.234 7.008 1 96.81 185 ALA A CA 1
ATOM 1461 C C . ALA A 1 185 ? -2.596 22.703 5.973 1 96.81 185 ALA A C 1
ATOM 1463 O O . ALA A 1 185 ? -2.85 22.766 4.766 1 96.81 185 ALA A O 1
ATOM 1464 N N . THR A 1 186 ? -1.453 22.219 6.48 1 97.75 186 THR A N 1
ATOM 1465 C CA . THR A 1 186 ? -0.373 21.75 5.613 1 97.75 186 THR A CA 1
ATOM 1466 C C . THR A 1 186 ? -0.101 20.266 5.828 1 97.75 186 THR A C 1
ATOM 1468 O O . THR A 1 186 ? -0.152 19.781 6.961 1 97.75 186 THR A O 1
ATOM 1471 N N . ILE A 1 187 ? 0.161 19.531 4.75 1 98.12 187 ILE A N 1
ATOM 1472 C CA . ILE A 1 187 ? 0.385 18.094 4.844 1 98.12 187 ILE A CA 1
ATOM 1473 C C . ILE A 1 187 ? 1.698 17.734 4.152 1 98.12 187 ILE A C 1
ATOM 1475 O O . ILE A 1 187 ? 1.978 18.203 3.049 1 98.12 187 ILE A O 1
ATOM 1479 N N . LEU A 1 188 ? 2.551 17.047 4.793 1 97.88 188 LEU A N 1
ATOM 1480 C CA . LEU A 1 188 ? 3.68 16.328 4.215 1 97.88 188 LEU A CA 1
ATOM 1481 C C . LEU A 1 188 ? 3.449 14.82 4.273 1 97.88 188 LEU A C 1
ATOM 1483 O O . LEU A 1 188 ? 3.322 14.25 5.359 1 97.88 188 LEU A O 1
ATOM 1487 N N . TYR A 1 189 ? 3.377 14.219 3.092 1 97.94 189 TYR A N 1
ATOM 1488 C CA . TYR A 1 189 ? 2.885 12.852 2.969 1 97.94 189 TYR A CA 1
ATOM 1489 C C . TYR A 1 189 ? 3.887 11.977 2.225 1 97.94 189 TYR A C 1
ATOM 1491 O O . TYR A 1 189 ? 4.207 12.242 1.062 1 97.94 189 TYR A O 1
ATOM 1499 N N . ALA A 1 190 ? 4.469 10.961 2.906 1 96.44 190 ALA A N 1
ATOM 1500 C CA . ALA A 1 190 ? 5.305 9.945 2.279 1 96.44 190 ALA A CA 1
ATOM 1501 C C . ALA A 1 190 ? 4.512 8.664 2.014 1 96.44 190 ALA A C 1
ATOM 1503 O O . ALA A 1 190 ? 3.938 8.078 2.934 1 96.44 190 ALA A O 1
ATOM 1504 N N . THR A 1 191 ? 4.488 8.195 0.763 1 93.81 191 THR A N 1
ATOM 1505 C CA . THR A 1 191 ? 3.771 6.977 0.412 1 93.81 191 THR A CA 1
ATOM 1506 C C . THR A 1 191 ? 4.352 6.352 -0.853 1 93.81 191 THR A C 1
ATOM 1508 O O . THR A 1 191 ? 5.027 7.027 -1.632 1 93.81 191 THR A O 1
ATOM 1511 N N . HIS A 1 192 ? 4.125 5.105 -1.015 1 91.69 192 HIS A N 1
ATOM 1512 C CA . HIS A 1 192 ? 4.48 4.402 -2.244 1 91.69 192 HIS A CA 1
ATOM 1513 C C . HIS A 1 192 ? 3.242 4.102 -3.082 1 91.69 192 HIS A C 1
ATOM 1515 O O . HIS A 1 192 ? 3.33 3.414 -4.102 1 91.69 192 HIS A O 1
ATOM 1521 N N . ILE A 1 193 ? 2.188 4.578 -2.684 1 92.81 193 ILE A N 1
ATOM 1522 C CA . ILE A 1 193 ? 0.936 4.371 -3.4 1 92.81 193 ILE A CA 1
ATOM 1523 C C . ILE A 1 193 ? 0.47 5.688 -4.02 1 92.81 193 ILE A C 1
ATOM 1525 O O . ILE A 1 193 ? 0.107 6.621 -3.305 1 92.81 193 ILE A O 1
ATOM 1529 N N . PHE A 1 194 ? 0.391 5.715 -5.363 1 94.88 194 PHE A N 1
ATOM 1530 C CA . PHE A 1 194 ? 0.094 6.977 -6.035 1 94.88 194 PHE A CA 1
ATOM 1531 C C . PHE A 1 194 ? -1.254 6.906 -6.746 1 94.88 194 PHE A C 1
ATOM 1533 O O . PHE A 1 194 ? -1.748 7.914 -7.25 1 94.88 194 PHE A O 1
ATOM 1540 N N . ASP A 1 195 ? -1.816 5.703 -6.762 1 93.5 195 ASP A N 1
ATOM 1541 C CA . ASP A 1 195 ? -3.07 5.52 -7.484 1 93.5 195 ASP A CA 1
ATOM 1542 C C . ASP A 1 195 ? -4.172 6.41 -6.918 1 93.5 195 ASP A C 1
ATOM 1544 O O . ASP A 1 195 ? -4.48 6.34 -5.727 1 93.5 195 ASP A O 1
ATOM 1548 N N . GLY A 1 196 ? -4.723 7.258 -7.734 1 92.44 196 GLY A N 1
ATOM 1549 C CA . GLY A 1 196 ? -5.773 8.164 -7.293 1 92.44 196 GLY A CA 1
ATOM 1550 C C . GLY A 1 196 ? -5.238 9.43 -6.645 1 92.44 196 GLY A C 1
ATOM 1551 O O . GLY A 1 196 ? -6.012 10.258 -6.168 1 92.44 196 GLY A O 1
ATOM 1552 N N . LEU A 1 197 ? -3.961 9.641 -6.688 1 94.44 197 LEU A N 1
ATOM 1553 C CA . LEU A 1 197 ? -3.352 10.734 -5.934 1 94.44 197 LEU A CA 1
ATOM 1554 C C . LEU A 1 197 ? -3.018 11.906 -6.848 1 94.44 197 LEU A C 1
ATOM 1556 O O . LEU A 1 197 ? -2.59 12.961 -6.379 1 94.44 197 LEU A O 1
ATOM 1560 N N . ASP A 1 198 ? -3.285 11.812 -8.062 1 95.25 198 ASP A N 1
ATOM 1561 C CA . ASP A 1 198 ? -2.797 12.805 -9.016 1 95.25 198 ASP A CA 1
ATOM 1562 C C . ASP A 1 198 ? -3.279 14.211 -8.641 1 95.25 198 ASP A C 1
ATOM 1564 O O . ASP A 1 198 ? -2.561 15.188 -8.844 1 95.25 198 ASP A O 1
ATOM 1568 N N . SER A 1 199 ? -4.438 14.328 -8.07 1 94.25 199 SER A N 1
ATOM 1569 C CA . SER A 1 199 ? -5.016 15.641 -7.793 1 94.25 199 SER A CA 1
ATOM 1570 C C . SER A 1 199 ? -4.781 16.062 -6.344 1 94.25 199 SER A C 1
ATOM 1572 O O . SER A 1 199 ? -5.148 17.156 -5.941 1 94.25 199 SER A O 1
ATOM 1574 N N . PHE A 1 200 ? -4.129 15.219 -5.645 1 96.88 200 PHE A N 1
ATOM 1575 C CA . PHE A 1 200 ? -3.986 15.453 -4.211 1 96.88 200 PHE A CA 1
ATOM 1576 C C . PHE A 1 200 ? -2.875 16.453 -3.93 1 96.88 200 PHE A C 1
ATOM 1578 O O . PHE A 1 200 ? -3.094 17.453 -3.248 1 96.88 200 PHE A O 1
ATOM 1585 N N . PRO A 1 201 ? -1.667 16.281 -4.465 1 97.88 201 PRO A N 1
ATOM 1586 C CA . PRO A 1 201 ? -0.563 17.141 -4.023 1 97.88 201 PRO A CA 1
ATOM 1587 C C . PRO A 1 201 ? -0.562 18.5 -4.711 1 97.88 201 PRO A C 1
ATOM 1589 O O . PRO A 1 201 ? -1.039 18.625 -5.84 1 97.88 201 PRO A O 1
ATOM 1592 N N . THR A 1 202 ? -0.08 19.484 -4.02 1 97.44 202 THR A N 1
ATOM 1593 C CA . THR A 1 202 ? 0.253 20.781 -4.586 1 97.44 202 THR A CA 1
ATOM 1594 C C . THR A 1 202 ? 1.749 20.891 -4.867 1 97.44 202 THR A C 1
ATOM 1596 O O . THR A 1 202 ? 2.186 21.75 -5.637 1 97.44 202 THR A O 1
ATOM 1599 N N . HIS A 1 203 ? 2.523 20.031 -4.145 1 96.94 203 HIS A N 1
ATOM 1600 C CA . HIS A 1 203 ? 3.977 20.016 -4.266 1 96.94 203 HIS A CA 1
ATOM 1601 C C . HIS A 1 203 ? 4.516 18.594 -4.258 1 96.94 203 HIS A C 1
ATOM 1603 O O . HIS A 1 203 ? 3.91 17.703 -3.66 1 96.94 203 HIS A O 1
ATOM 1609 N N . LEU A 1 204 ? 5.629 18.359 -4.918 1 97.12 204 LEU A N 1
ATOM 1610 C CA . LEU A 1 204 ? 6.414 17.125 -4.852 1 97.12 204 LEU A CA 1
ATOM 1611 C C . LEU A 1 204 ? 7.82 17.406 -4.34 1 97.12 204 LEU A C 1
ATOM 1613 O O . LEU A 1 204 ? 8.422 18.422 -4.695 1 97.12 204 LEU A O 1
ATOM 1617 N N . CYS A 1 205 ? 8.297 16.562 -3.543 1 97.19 205 CYS A N 1
ATOM 1618 C CA . CYS A 1 205 ? 9.672 16.656 -3.064 1 97.19 205 CYS A CA 1
ATOM 1619 C C . CYS A 1 205 ? 10.414 15.336 -3.279 1 97.19 205 CYS A C 1
ATOM 1621 O O . CYS A 1 205 ? 9.969 14.281 -2.816 1 97.19 205 CYS A O 1
ATOM 1623 N N . HIS A 1 206 ? 11.484 15.391 -4.031 1 97.19 206 HIS A N 1
ATOM 1624 C CA . HIS A 1 206 ? 12.32 14.234 -4.305 1 97.19 206 HIS A CA 1
ATOM 1625 C C . HIS A 1 206 ? 13.461 14.125 -3.299 1 97.19 206 HIS A C 1
ATOM 1627 O O . HIS A 1 206 ? 14.352 14.984 -3.268 1 97.19 206 HIS A O 1
ATOM 1633 N N . LEU A 1 207 ? 13.414 13.156 -2.467 1 96.56 207 LEU A N 1
ATOM 1634 C CA . LEU A 1 207 ? 14.492 12.859 -1.528 1 96.56 207 LEU A CA 1
ATOM 1635 C C . LEU A 1 207 ? 15.398 11.758 -2.078 1 96.56 207 LEU A C 1
ATOM 1637 O O . LEU A 1 207 ? 15.117 10.57 -1.907 1 96.56 207 LEU A O 1
ATOM 1641 N N . GLN A 1 208 ? 16.469 12.141 -2.697 1 95.19 208 GLN A N 1
ATOM 1642 C CA . GLN A 1 208 ? 17.391 11.195 -3.311 1 95.19 208 GLN A CA 1
ATOM 1643 C C . GLN A 1 208 ? 18.562 10.891 -2.377 1 95.19 208 GLN A C 1
ATOM 1645 O O . GLN A 1 208 ? 19.406 11.742 -2.133 1 95.19 208 GLN A O 1
ATOM 1650 N N . LEU A 1 209 ? 18.625 9.68 -1.96 1 92.06 209 LEU A N 1
ATOM 1651 C CA . LEU A 1 209 ? 19.703 9.195 -1.109 1 92.06 209 LEU A CA 1
ATOM 1652 C C . LEU A 1 209 ? 19.984 10.164 0.032 1 92.06 209 LEU A C 1
ATOM 1654 O O . LEU A 1 209 ? 21.125 10.523 0.284 1 92.06 209 LEU A O 1
ATOM 1658 N N . GLY A 1 210 ? 18.891 10.727 0.596 1 93.06 210 GLY A N 1
ATOM 1659 C CA . GLY A 1 210 ? 19 11.547 1.793 1 93.06 210 GLY A CA 1
ATOM 1660 C C . GLY A 1 210 ? 19.125 13.023 1.492 1 93.06 210 GLY A C 1
ATOM 1661 O O . GLY A 1 210 ? 19.281 13.844 2.404 1 93.06 210 GLY A O 1
ATOM 1662 N N . THR A 1 211 ? 19.141 13.391 0.302 1 94.44 211 THR A N 1
ATOM 1663 C CA . THR A 1 211 ? 19.219 14.797 -0.075 1 94.44 211 THR A CA 1
ATOM 1664 C C . THR A 1 211 ? 18.031 15.18 -0.955 1 94.44 211 THR A C 1
ATOM 1666 O O . THR A 1 211 ? 17.609 14.406 -1.823 1 94.44 211 THR A O 1
ATOM 1669 N N . THR A 1 212 ? 17.453 16.375 -0.736 1 95.38 212 THR A N 1
ATOM 1670 C CA . THR A 1 212 ? 16.406 16.859 -1.616 1 95.38 212 THR A CA 1
ATOM 1671 C C . THR A 1 212 ? 17 17.438 -2.898 1 95.38 212 THR A C 1
ATOM 1673 O O . THR A 1 212 ? 18 18.156 -2.859 1 95.38 212 THR A O 1
ATOM 1676 N N . LEU A 1 213 ? 16.406 17.156 -4.035 1 94.31 213 LEU A N 1
ATOM 1677 C CA . LEU A 1 213 ? 16.906 17.641 -5.312 1 94.31 213 LEU A CA 1
ATOM 1678 C C . LEU A 1 213 ? 16.109 18.859 -5.777 1 94.31 213 LEU A C 1
ATOM 1680 O O . LEU A 1 213 ? 14.875 18.875 -5.707 1 94.31 213 LEU A O 1
ATOM 1684 N N . PRO A 1 214 ? 16.75 19.859 -6.242 1 89.25 214 PRO A N 1
ATOM 1685 C CA . PRO A 1 214 ? 16.047 21.016 -6.789 1 89.25 214 PRO A CA 1
ATOM 1686 C C . PRO A 1 214 ? 15.297 20.703 -8.086 1 89.25 214 PRO A C 1
ATOM 1688 O O . PRO A 1 214 ? 15.734 19.844 -8.859 1 89.25 214 PRO A O 1
ATOM 1691 N N . PRO A 1 215 ? 14.359 21.406 -8.258 1 88.88 215 PRO A N 1
ATOM 1692 C CA . PRO A 1 215 ? 13.625 22.281 -7.328 1 88.88 215 PRO A CA 1
ATOM 1693 C C . PRO A 1 215 ? 12.906 21.484 -6.238 1 88.88 215 PRO A C 1
ATOM 1695 O O . PRO A 1 215 ? 12.328 20.438 -6.512 1 88.88 215 PRO A O 1
ATOM 1698 N N . SER A 1 216 ? 13.062 21.922 -5.098 1 88.12 216 SER A N 1
ATOM 1699 C CA . SER A 1 216 ? 12.383 21.312 -3.961 1 88.12 216 SER A CA 1
ATOM 1700 C C . SER A 1 216 ? 11.719 22.359 -3.076 1 88.12 216 SER A C 1
ATOM 1702 O O . SER A 1 216 ? 12.398 23.234 -2.541 1 88.12 216 SER A O 1
ATOM 1704 N N . PRO A 1 217 ? 10.344 22.328 -2.979 1 92.5 217 PRO A N 1
ATOM 1705 C CA . PRO A 1 217 ? 9.406 21.391 -3.598 1 92.5 217 PRO A CA 1
ATOM 1706 C C . PRO A 1 217 ? 9.062 21.766 -5.039 1 92.5 217 PRO A C 1
ATOM 1708 O O . PRO A 1 217 ? 9.156 22.938 -5.414 1 92.5 217 PRO A O 1
ATOM 1711 N N . LEU A 1 218 ? 8.828 20.797 -5.816 1 95.31 218 LEU A N 1
ATOM 1712 C CA . LEU A 1 218 ? 8.32 20.969 -7.172 1 95.31 218 LEU A CA 1
ATOM 1713 C C . LEU A 1 218 ? 6.816 21.219 -7.156 1 95.31 218 LEU A C 1
ATOM 1715 O O . LEU A 1 218 ? 6.059 20.469 -6.547 1 95.31 218 LEU A O 1
ATOM 1719 N N . GLU A 1 219 ? 6.395 22.312 -7.766 1 95.31 219 GLU A N 1
ATOM 1720 C CA . GLU A 1 219 ? 4.961 22.562 -7.855 1 95.31 219 GLU A CA 1
ATOM 1721 C C . GLU A 1 219 ? 4.258 21.5 -8.688 1 95.31 219 GLU A C 1
ATOM 1723 O O . GLU A 1 219 ? 4.805 21.016 -9.68 1 95.31 219 GLU A O 1
ATOM 1728 N N . TRP A 1 220 ? 3.07 21.188 -8.32 1 95.12 220 TRP A N 1
ATOM 1729 C CA . TRP A 1 220 ? 2.238 20.188 -8.977 1 95.12 220 TRP A CA 1
ATOM 1730 C C . TRP A 1 220 ? 0.8 20.672 -9.117 1 95.12 220 TRP A C 1
ATOM 1732 O O . TRP A 1 220 ? 0.238 21.234 -8.164 1 95.12 220 TRP A O 1
ATOM 1742 N N . PRO A 1 221 ? 0.114 20.5 -10.195 1 92.75 221 PRO A N 1
ATOM 1743 C CA . PRO A 1 221 ? 0.645 19.859 -11.406 1 92.75 221 PRO A CA 1
ATOM 1744 C C . PRO A 1 221 ? 1.814 20.625 -12.016 1 92.75 221 PRO A C 1
ATOM 1746 O O . PRO A 1 221 ? 1.941 21.844 -11.805 1 92.75 221 PRO A O 1
ATOM 1749 N N . LEU A 1 222 ? 2.535 19.875 -12.742 1 91.81 222 LEU A N 1
ATOM 1750 C CA . LEU A 1 222 ? 3.777 20.406 -13.297 1 91.81 222 LEU A CA 1
ATOM 1751 C C . LEU A 1 222 ? 3.508 21.625 -14.18 1 91.81 222 LEU A C 1
ATOM 1753 O O . LEU A 1 222 ? 2.586 21.609 -15 1 91.81 222 LEU A O 1
ATOM 1757 N N . ASN A 1 223 ? 4.277 22.641 -13.938 1 87.81 223 ASN A N 1
ATOM 1758 C CA . ASN A 1 223 ? 4.285 23.859 -14.742 1 87.81 223 ASN A CA 1
ATOM 1759 C C . ASN A 1 223 ? 5.703 24.25 -15.156 1 87.81 223 ASN A C 1
ATOM 1761 O O . ASN A 1 223 ? 6.438 24.844 -14.367 1 87.81 223 ASN A O 1
ATOM 1765 N N . LEU A 1 224 ? 5.996 24 -16.359 1 85.38 224 LEU A N 1
ATOM 1766 C CA . LEU A 1 224 ? 7.363 24.172 -16.844 1 85.38 224 LEU A CA 1
ATOM 1767 C C . LEU A 1 224 ? 7.703 25.656 -16.984 1 85.38 224 LEU A C 1
ATOM 1769 O O . LEU A 1 224 ? 8.875 26.031 -16.906 1 85.38 224 LEU A O 1
ATOM 1773 N N . GLU A 1 225 ? 6.746 26.484 -17.188 1 84.38 225 GLU A N 1
ATOM 1774 C CA . GLU A 1 225 ? 6.973 27.906 -17.406 1 84.38 225 GLU A CA 1
ATOM 1775 C C . GLU A 1 225 ? 7.312 28.625 -16.109 1 84.38 225 GLU A C 1
ATOM 1777 O O . GLU A 1 225 ? 8.125 29.547 -16.094 1 84.38 225 GLU A O 1
ATOM 1782 N N . ASN A 1 226 ? 6.82 28.109 -15.047 1 80.12 226 ASN A N 1
ATOM 1783 C CA . ASN A 1 226 ? 6.883 28.875 -13.812 1 80.12 226 ASN A CA 1
ATOM 1784 C C . ASN A 1 226 ? 7.914 28.297 -12.844 1 80.12 226 ASN A C 1
ATOM 1786 O O . ASN A 1 226 ? 8.18 28.891 -11.789 1 80.12 226 ASN A O 1
ATOM 1790 N N . GLN A 1 227 ? 8.461 27.203 -13.25 1 83.12 227 GLN A N 1
ATOM 1791 C CA . GLN A 1 227 ? 9.359 26.594 -12.266 1 83.12 227 GLN A CA 1
ATOM 1792 C C . GLN A 1 227 ? 10.68 26.188 -12.906 1 83.12 227 GLN A C 1
ATOM 1794 O O . GLN A 1 227 ? 10.742 25.156 -13.586 1 83.12 227 GLN A O 1
ATOM 1799 N N . ALA A 1 228 ? 11.688 26.922 -12.508 1 82.88 228 ALA A N 1
ATOM 1800 C CA . ALA A 1 228 ? 13.031 26.578 -12.977 1 82.88 228 ALA A CA 1
ATOM 1801 C C . ALA A 1 228 ? 13.438 25.188 -12.508 1 82.88 228 ALA A C 1
ATOM 1803 O O . ALA A 1 228 ? 13.211 24.828 -11.359 1 82.88 228 ALA A O 1
ATOM 1804 N N . GLY A 1 229 ? 13.906 24.391 -13.422 1 89.94 229 GLY A N 1
ATOM 1805 C CA . GLY A 1 229 ? 14.414 23.078 -13.07 1 89.94 229 GLY A CA 1
ATOM 1806 C C . GLY A 1 229 ? 13.375 21.984 -13.203 1 89.94 229 GLY A C 1
ATOM 1807 O O . GLY A 1 229 ? 13.695 20.797 -13.117 1 89.94 229 GLY A O 1
ATOM 1808 N N . ALA A 1 230 ? 12.133 22.406 -13.422 1 89.62 230 ALA A N 1
ATOM 1809 C CA . ALA A 1 230 ? 11.055 21.438 -13.523 1 89.62 230 ALA A CA 1
ATOM 1810 C C . ALA A 1 230 ? 11.289 20.469 -14.688 1 89.62 230 ALA A C 1
ATOM 1812 O O . ALA A 1 230 ? 10.992 19.281 -14.578 1 89.62 230 ALA A O 1
ATOM 1813 N N . GLY A 1 231 ? 11.844 21 -15.719 1 91.06 231 GLY A N 1
ATOM 1814 C CA . GLY A 1 231 ? 12.125 20.188 -16.891 1 91.06 231 GLY A CA 1
ATOM 1815 C C . GLY A 1 231 ? 13.18 19.125 -16.641 1 91.06 231 GLY A C 1
ATOM 1816 O O . GLY A 1 231 ? 13.133 18.031 -17.203 1 91.06 231 GLY A O 1
ATOM 1817 N N . GLU A 1 232 ? 14.125 19.5 -15.844 1 91.88 232 GLU A N 1
ATOM 1818 C CA . GLU A 1 232 ? 15.164 18.547 -15.484 1 91.88 232 GLU A CA 1
ATOM 1819 C C . GLU A 1 232 ? 14.641 17.5 -14.5 1 91.88 232 GLU A C 1
ATOM 1821 O O . GLU A 1 232 ? 15.008 16.328 -14.586 1 91.88 232 GLU A O 1
ATOM 1826 N N . ALA A 1 233 ? 13.805 17.953 -13.633 1 94.38 233 ALA A N 1
ATOM 1827 C CA . ALA A 1 233 ? 13.242 17.047 -12.633 1 94.38 233 ALA A CA 1
ATOM 1828 C C . ALA A 1 233 ? 12.297 16.031 -13.281 1 94.38 233 ALA A C 1
ATOM 1830 O O . ALA A 1 233 ? 12.25 14.875 -12.867 1 94.38 233 ALA A O 1
ATOM 1831 N N . VAL A 1 234 ? 11.57 16.484 -14.258 1 96.62 234 VAL A N 1
ATOM 1832 C CA . VAL A 1 234 ? 10.656 15.633 -15.008 1 96.62 234 VAL A CA 1
ATOM 1833 C C . VAL A 1 234 ? 10.898 15.797 -16.516 1 96.62 234 VAL A C 1
ATOM 1835 O O . VAL A 1 234 ? 10.25 16.609 -17.172 1 96.62 234 VAL A O 1
ATOM 1838 N N . PRO A 1 235 ? 11.734 15.008 -17.062 1 96.38 235 PRO A N 1
ATOM 1839 C CA . PRO A 1 235 ? 12.133 15.148 -18.469 1 96.38 235 PRO A CA 1
ATOM 1840 C C . PRO A 1 235 ? 10.969 14.938 -19.438 1 96.38 235 PRO A C 1
ATOM 1842 O O . PRO A 1 235 ? 9.93 14.391 -19.062 1 96.38 235 PRO A O 1
ATOM 1845 N N . ALA A 1 236 ? 11.156 15.32 -20.672 1 95.62 236 ALA A N 1
ATOM 1846 C CA . ALA A 1 236 ? 10.117 15.305 -21.703 1 95.62 236 ALA A CA 1
ATOM 1847 C C . ALA A 1 236 ? 9.578 13.898 -21.922 1 95.62 236 ALA A C 1
ATOM 1849 O O . ALA A 1 236 ? 8.383 13.711 -22.141 1 95.62 236 ALA A O 1
ATOM 1850 N N . GLU A 1 237 ? 10.484 12.977 -21.859 1 96.06 237 GLU A N 1
ATOM 1851 C CA . GLU A 1 237 ? 10.062 11.594 -22.078 1 96.06 237 GLU A CA 1
ATOM 1852 C C . GLU A 1 237 ? 9.102 11.133 -21 1 96.06 237 GLU A C 1
ATOM 1854 O O . GLU A 1 237 ? 8.133 10.422 -21.281 1 96.06 237 GLU A O 1
ATOM 1859 N N . VAL A 1 238 ? 9.375 11.523 -19.797 1 96.31 238 VAL A N 1
ATOM 1860 C CA . VAL A 1 238 ? 8.508 11.18 -18.688 1 96.31 238 VAL A CA 1
ATOM 1861 C C . VAL A 1 238 ? 7.168 11.898 -18.812 1 96.31 238 VAL A C 1
ATOM 1863 O O . VAL A 1 238 ? 6.109 11.289 -18.625 1 96.31 238 VAL A O 1
ATOM 1866 N N . ARG A 1 239 ? 7.207 13.141 -19.172 1 96 239 ARG A N 1
ATOM 1867 C CA . ARG A 1 239 ? 5.992 13.93 -19.359 1 96 239 ARG A CA 1
ATOM 1868 C C . ARG A 1 239 ? 5.117 13.336 -20.453 1 96 239 ARG A C 1
ATOM 1870 O O . ARG A 1 239 ? 3.889 13.336 -20.344 1 96 239 ARG A O 1
ATOM 1877 N N . ARG A 1 240 ? 5.734 12.828 -21.469 1 95.56 240 ARG A N 1
ATOM 1878 C CA . ARG A 1 240 ? 4.988 12.172 -22.547 1 95.56 240 ARG A CA 1
ATOM 1879 C C . ARG A 1 240 ? 4.262 10.938 -22.016 1 95.56 240 ARG A C 1
ATOM 1881 O O . ARG A 1 240 ? 3.104 10.703 -22.375 1 95.56 240 ARG A O 1
ATOM 1888 N N . ARG A 1 241 ? 4.961 10.219 -21.188 1 94.44 241 ARG A N 1
ATOM 1889 C CA . ARG A 1 241 ? 4.34 9.031 -20.609 1 94.44 241 ARG A CA 1
ATOM 1890 C C . ARG A 1 241 ? 3.191 9.422 -19.688 1 94.44 241 ARG A C 1
ATOM 1892 O O . ARG A 1 241 ? 2.168 8.734 -19.625 1 94.44 241 ARG A O 1
ATOM 1899 N N . MET A 1 242 ? 3.383 10.508 -19 1 93.31 242 MET A N 1
ATOM 1900 C CA . MET A 1 242 ? 2.35 11.008 -18.109 1 93.31 242 MET A CA 1
ATOM 1901 C C . MET A 1 242 ? 1.064 11.312 -18.859 1 93.31 242 MET A C 1
ATOM 1903 O O . MET A 1 242 ? -0.033 11.07 -18.359 1 93.31 242 MET A O 1
ATOM 1907 N N . GLU A 1 243 ? 1.223 11.758 -20.016 1 92.38 243 GLU A N 1
ATOM 1908 C CA . GLU A 1 243 ? 0.065 12.234 -20.781 1 92.38 243 GLU A CA 1
ATOM 1909 C C . GLU A 1 243 ? -0.452 11.164 -21.734 1 92.38 243 GLU A C 1
ATOM 1911 O O . GLU A 1 243 ? -1.447 11.375 -22.422 1 92.38 243 GLU A O 1
ATOM 1916 N N . ASP A 1 244 ? 0.209 9.977 -21.766 1 91.94 244 ASP A N 1
ATOM 1917 C CA . ASP A 1 244 ? -0.226 8.867 -22.609 1 91.94 244 ASP A CA 1
ATOM 1918 C C . ASP A 1 244 ? -1.574 8.32 -22.156 1 91.94 244 ASP A C 1
ATOM 1920 O O . ASP A 1 244 ? -1.715 7.891 -21 1 91.94 244 ASP A O 1
ATOM 1924 N N . PRO A 1 245 ? -2.535 8.344 -22.984 1 87.19 245 PRO A N 1
ATOM 1925 C CA . PRO A 1 245 ? -3.838 7.801 -22.594 1 87.19 245 PRO A CA 1
ATOM 1926 C C . PRO A 1 245 ? -3.783 6.312 -22.266 1 87.19 245 PRO A C 1
ATOM 1928 O O . PRO A 1 245 ? -4.672 5.793 -21.578 1 87.19 245 PRO A O 1
ATOM 1931 N N . ASN A 1 246 ? -2.764 5.641 -22.703 1 87 246 ASN A N 1
ATOM 1932 C CA . ASN A 1 246 ? -2.641 4.207 -22.469 1 87 246 ASN A CA 1
ATOM 1933 C C . ASN A 1 246 ? -1.772 3.906 -21.25 1 87 246 ASN A C 1
ATOM 1935 O O . ASN A 1 246 ? -1.367 2.762 -21.031 1 87 246 ASN A O 1
ATOM 1939 N N . ARG A 1 247 ? -1.538 4.996 -20.5 1 87.81 247 ARG A N 1
ATOM 1940 C CA . ARG A 1 247 ? -0.726 4.773 -19.312 1 87.81 247 ARG A CA 1
ATOM 1941 C C . ARG A 1 247 ? -1.379 3.756 -18.391 1 87.81 247 ARG A C 1
ATOM 1943 O O . ARG A 1 247 ? -2.605 3.697 -18.281 1 87.81 247 ARG A O 1
ATOM 1950 N N . THR A 1 248 ? -0.573 3.016 -17.656 1 86.31 248 THR A N 1
ATOM 1951 C CA . THR A 1 248 ? -1.053 1.89 -16.859 1 86.31 248 THR A CA 1
ATOM 1952 C C . THR A 1 248 ? -1.269 2.305 -15.414 1 86.31 248 THR A C 1
ATOM 1954 O O . THR A 1 248 ? -1.681 1.489 -14.586 1 86.31 248 THR A O 1
ATOM 1957 N N . GLY A 1 249 ? -1.068 3.533 -15.117 1 91.88 249 GLY A N 1
ATOM 1958 C CA . GLY A 1 249 ? -1.202 4.035 -13.758 1 91.88 249 GLY A CA 1
ATOM 1959 C C . GLY A 1 249 ? -1.341 5.543 -13.688 1 91.88 249 GLY A C 1
ATOM 1960 O O . GLY A 1 249 ? -1.772 6.176 -14.656 1 91.88 249 GLY A O 1
ATOM 1961 N N . SER A 1 250 ? -1.056 6.094 -12.633 1 94.19 250 SER A N 1
ATOM 1962 C CA . SER A 1 250 ? -1.176 7.531 -12.406 1 94.19 250 SER A CA 1
ATOM 1963 C C . SER A 1 250 ? -0.021 8.289 -13.055 1 94.19 250 SER A C 1
ATOM 1965 O O . SER A 1 250 ? 1 7.699 -13.406 1 94.19 250 SER A O 1
ATOM 1967 N N . LYS A 1 251 ? -0.234 9.547 -13.25 1 95.12 251 LYS A N 1
ATOM 1968 C CA . LYS A 1 251 ? 0.854 10.406 -13.711 1 95.12 251 LYS A CA 1
ATOM 1969 C C . LYS A 1 251 ? 1.991 10.438 -12.695 1 95.12 251 LYS A C 1
ATOM 1971 O O . LYS A 1 251 ? 3.166 10.414 -13.062 1 95.12 251 LYS A O 1
ATOM 1976 N N . LEU A 1 252 ? 1.645 10.398 -11.469 1 96.25 252 LEU A N 1
ATOM 1977 C CA . LEU A 1 252 ? 2.627 10.43 -10.391 1 96.25 252 LEU A CA 1
ATOM 1978 C C . LEU A 1 252 ? 3.477 9.164 -10.391 1 96.25 252 LEU A C 1
ATOM 1980 O O . LEU A 1 252 ? 4.652 9.203 -10.031 1 96.25 252 LEU A O 1
ATOM 1984 N N . LEU A 1 253 ? 2.883 8.055 -10.789 1 95.81 253 LEU A N 1
ATOM 1985 C CA . LEU A 1 253 ? 3.641 6.812 -10.898 1 95.81 253 LEU A CA 1
ATOM 1986 C C . LEU A 1 253 ? 4.801 6.965 -11.875 1 95.81 253 LEU A C 1
ATOM 1988 O O . LEU A 1 253 ? 5.914 6.508 -11.602 1 95.81 253 LEU A O 1
ATOM 1992 N N . GLU A 1 254 ? 4.527 7.609 -12.984 1 95.5 254 GLU A N 1
ATOM 1993 C CA . GLU A 1 254 ? 5.562 7.812 -14 1 95.5 254 GLU A CA 1
ATOM 1994 C C . GLU A 1 254 ? 6.715 8.648 -13.445 1 95.5 254 GLU A C 1
ATOM 1996 O O . GLU A 1 254 ? 7.883 8.336 -13.695 1 95.5 254 GLU A O 1
ATOM 2001 N N . VAL A 1 255 ? 6.375 9.672 -12.711 1 96.31 255 VAL A N 1
ATOM 2002 C CA . VAL A 1 255 ? 7.387 10.539 -12.109 1 96.31 255 VAL A CA 1
ATOM 2003 C C . VAL A 1 255 ? 8.188 9.75 -11.07 1 96.31 255 VAL A C 1
ATOM 2005 O O . VAL A 1 255 ? 9.422 9.773 -11.086 1 96.31 255 VAL A O 1
ATOM 2008 N N . ALA A 1 256 ? 7.48 9.055 -10.195 1 96.44 256 ALA A N 1
ATOM 2009 C CA . ALA A 1 256 ? 8.117 8.297 -9.125 1 96.44 256 ALA A CA 1
ATOM 2010 C C . ALA A 1 256 ? 9.055 7.23 -9.688 1 96.44 256 ALA A C 1
ATOM 2012 O O . ALA A 1 256 ? 10.172 7.047 -9.195 1 96.44 256 ALA A O 1
ATOM 2013 N N . LEU A 1 257 ? 8.594 6.52 -10.711 1 96 257 LEU A N 1
ATOM 2014 C CA . LEU A 1 257 ? 9.414 5.492 -11.344 1 96 257 LEU A CA 1
ATOM 2015 C C . LEU A 1 257 ? 10.703 6.09 -11.898 1 96 257 LEU A C 1
ATOM 2017 O O . LEU A 1 257 ? 11.789 5.551 -11.672 1 96 257 LEU A O 1
ATOM 2021 N N . HIS A 1 258 ? 10.578 7.152 -12.57 1 96.44 258 HIS A N 1
ATOM 2022 C CA . HIS A 1 258 ? 11.758 7.824 -13.117 1 96.44 258 HIS A CA 1
ATOM 2023 C C . HIS A 1 258 ? 12.734 8.203 -12.008 1 96.44 258 HIS A C 1
ATOM 2025 O O . HIS A 1 258 ? 13.93 7.91 -12.102 1 96.44 258 HIS A O 1
ATOM 2031 N N . TRP A 1 259 ? 12.219 8.844 -10.984 1 97 259 TRP A N 1
ATOM 2032 C CA . TRP A 1 259 ? 13.062 9.305 -9.883 1 97 259 TRP A CA 1
ATOM 2033 C C . TRP A 1 259 ? 13.734 8.133 -9.188 1 97 259 TRP A C 1
ATOM 2035 O O . TRP A 1 259 ? 14.922 8.203 -8.859 1 97 259 TRP A O 1
ATOM 2045 N N . LEU A 1 260 ? 13.055 7.078 -8.984 1 95.81 260 LEU A N 1
ATOM 2046 C CA . LEU A 1 260 ? 13.602 5.941 -8.25 1 95.81 260 LEU A CA 1
ATOM 2047 C C . LEU A 1 260 ? 14.633 5.191 -9.094 1 95.81 260 LEU A C 1
ATOM 2049 O O . LEU A 1 260 ? 15.586 4.629 -8.562 1 95.81 260 LEU A O 1
ATOM 2053 N N . VAL A 1 261 ? 14.438 5.145 -10.414 1 96.31 261 VAL A N 1
ATOM 2054 C CA . VAL A 1 261 ? 15.445 4.594 -11.305 1 96.31 261 VAL A CA 1
ATOM 2055 C C . VAL A 1 261 ? 16.734 5.402 -11.195 1 96.31 261 VAL A C 1
ATOM 2057 O O . VAL A 1 261 ? 17.828 4.836 -11.094 1 96.31 261 VAL A O 1
ATOM 2060 N N . GLU A 1 262 ? 16.562 6.742 -11.195 1 95.44 262 GLU A N 1
ATOM 2061 C CA . GLU A 1 262 ? 17.719 7.621 -11.031 1 95.44 262 GLU A CA 1
ATOM 2062 C C . GLU A 1 262 ? 18.391 7.41 -9.68 1 95.44 262 GLU A C 1
ATOM 2064 O O . GLU A 1 262 ? 19.609 7.418 -9.578 1 95.44 262 GLU A O 1
ATOM 2069 N N . ASP A 1 263 ? 17.562 7.273 -8.656 1 95.75 263 ASP A N 1
ATOM 2070 C CA . ASP A 1 263 ? 18.109 7.02 -7.32 1 95.75 263 ASP A CA 1
ATOM 2071 C C . ASP A 1 263 ? 18.953 5.754 -7.305 1 95.75 263 ASP A C 1
ATOM 2073 O O . ASP A 1 263 ? 20.047 5.746 -6.738 1 95.75 263 ASP A O 1
ATOM 2077 N N . LYS A 1 264 ? 18.422 4.695 -7.883 1 93.75 264 LYS A N 1
ATOM 2078 C CA . LYS A 1 264 ? 19.141 3.424 -7.922 1 93.75 264 LYS A CA 1
ATOM 2079 C C . LYS A 1 264 ? 20.469 3.559 -8.672 1 93.75 264 LYS A C 1
ATOM 2081 O O . LYS A 1 264 ? 21.484 3.051 -8.227 1 93.75 264 LYS A O 1
ATOM 2086 N N . ARG A 1 265 ? 20.422 4.207 -9.82 1 94.94 265 ARG A N 1
ATOM 2087 C CA . ARG A 1 265 ? 21.625 4.43 -10.609 1 94.94 265 ARG A CA 1
ATOM 2088 C C . ARG A 1 265 ? 22.688 5.156 -9.789 1 94.94 265 ARG A C 1
ATOM 2090 O O . ARG A 1 265 ? 23.859 4.75 -9.773 1 94.94 265 ARG A O 1
ATOM 2097 N N . LYS A 1 266 ? 22.281 6.203 -9.148 1 94.31 266 LYS A N 1
ATOM 2098 C CA . LYS A 1 266 ? 23.203 6.984 -8.336 1 94.31 266 LYS A CA 1
ATOM 2099 C C . LYS A 1 266 ? 23.766 6.156 -7.18 1 94.31 266 LYS A C 1
ATOM 2101 O O . LYS A 1 266 ? 24.953 6.246 -6.855 1 94.31 266 LYS A O 1
ATOM 2106 N N . ARG A 1 267 ? 22.938 5.43 -6.535 1 92.94 267 ARG A N 1
ATOM 2107 C CA . ARG A 1 267 ? 23.375 4.566 -5.445 1 92.94 267 ARG A CA 1
ATOM 2108 C C . ARG A 1 267 ? 24.453 3.59 -5.918 1 92.94 267 ARG A C 1
ATOM 2110 O O . ARG A 1 267 ? 25.469 3.416 -5.258 1 92.94 267 ARG A O 1
ATOM 2117 N N . ILE A 1 268 ? 24.203 2.945 -7.043 1 92.69 268 ILE A N 1
ATOM 2118 C CA . ILE A 1 268 ? 25.141 1.979 -7.605 1 92.69 268 ILE A CA 1
ATOM 2119 C C . ILE A 1 268 ? 26.484 2.666 -7.906 1 92.69 268 ILE A C 1
ATOM 2121 O O . ILE A 1 268 ? 27.547 2.123 -7.609 1 92.69 268 ILE A O 1
ATOM 2125 N N . GLU A 1 269 ? 26.406 3.848 -8.477 1 93.69 269 GLU A N 1
ATOM 2126 C CA . GLU A 1 269 ? 27.609 4.613 -8.766 1 93.69 269 GLU A CA 1
ATOM 2127 C C . GLU A 1 269 ? 28.422 4.867 -7.496 1 93.69 269 GLU A C 1
ATOM 2129 O O . GLU A 1 269 ? 29.641 4.715 -7.492 1 93.69 269 GLU A O 1
ATOM 2134 N N . ILE A 1 270 ? 27.75 5.195 -6.469 1 91.19 270 ILE A N 1
ATOM 2135 C CA . ILE A 1 270 ? 28.406 5.48 -5.199 1 91.19 270 ILE A CA 1
ATOM 2136 C C . ILE A 1 270 ? 29.016 4.203 -4.633 1 91.19 270 ILE A C 1
ATOM 2138 O O . ILE A 1 270 ? 30.156 4.211 -4.152 1 91.19 270 ILE A O 1
ATOM 2142 N N . GLU A 1 271 ? 28.25 3.145 -4.691 1 89.81 271 GLU A N 1
ATOM 2143 C CA . GLU A 1 271 ? 28.734 1.857 -4.203 1 89.81 271 GLU A CA 1
ATOM 2144 C C . GLU A 1 271 ? 30 1.428 -4.945 1 89.81 271 GLU A C 1
ATOM 2146 O O . GLU A 1 271 ? 30.969 0.968 -4.328 1 89.81 271 GLU A O 1
ATOM 2151 N N . VAL A 1 272 ? 29.984 1.566 -6.18 1 90.94 272 VAL A N 1
ATOM 2152 C CA . VAL A 1 272 ? 31.125 1.185 -7.012 1 90.94 272 VAL A CA 1
ATOM 2153 C C . VAL A 1 272 ? 32.312 2.084 -6.703 1 90.94 272 VAL A C 1
ATOM 2155 O O . VAL A 1 272 ? 33.438 1.607 -6.602 1 90.94 272 VAL A O 1
ATOM 2158 N N . ALA A 1 273 ? 32.062 3.316 -6.57 1 91.25 273 ALA A N 1
ATOM 2159 C CA . ALA A 1 273 ? 33.156 4.258 -6.262 1 91.25 273 ALA A CA 1
ATOM 2160 C C . ALA A 1 273 ? 33.75 3.957 -4.898 1 91.25 273 ALA A C 1
ATOM 2162 O O . ALA A 1 273 ? 34.969 4.078 -4.719 1 91.25 273 ALA A O 1
ATOM 2163 N N . GLN A 1 274 ? 33 3.527 -3.973 1 87.12 274 GLN A N 1
ATOM 2164 C CA . GLN A 1 274 ? 33.438 3.307 -2.605 1 87.12 274 GLN A CA 1
ATOM 2165 C C . GLN A 1 274 ? 34 1.896 -2.432 1 87.12 274 GLN A C 1
ATOM 2167 O O . GLN A 1 274 ? 35 1.698 -1.742 1 87.12 274 GLN A O 1
ATOM 2172 N N . GLY A 1 275 ? 33.281 0.934 -2.967 1 85.19 275 GLY A N 1
ATOM 2173 C CA . GLY A 1 275 ? 33.625 -0.447 -2.668 1 85.19 275 GLY A CA 1
ATOM 2174 C C . GLY A 1 275 ? 34.062 -1.232 -3.893 1 85.19 275 GLY A C 1
ATOM 2175 O O . GLY A 1 275 ? 34.344 -2.426 -3.799 1 85.19 275 GLY A O 1
ATOM 2176 N N . GLY A 1 276 ? 34.031 -0.606 -4.996 1 82.25 276 GLY A N 1
ATOM 2177 C CA . GLY A 1 276 ? 34.5 -1.244 -6.219 1 82.25 276 GLY A CA 1
ATOM 2178 C C . GLY A 1 276 ? 33.438 -2.1 -6.883 1 82.25 276 GLY A C 1
ATOM 2179 O O . GLY A 1 276 ? 33.656 -2.658 -7.961 1 82.25 276 GLY A O 1
ATOM 2180 N N . LYS A 1 277 ? 32.344 -2.311 -6.113 1 82.25 277 LYS A N 1
ATOM 2181 C CA . LYS A 1 277 ? 31.297 -3.145 -6.695 1 82.25 277 LYS A CA 1
ATOM 2182 C C . LYS A 1 277 ? 29.922 -2.746 -6.172 1 82.25 277 LYS A C 1
ATOM 2184 O O . LYS A 1 277 ? 29.812 -2.059 -5.156 1 82.25 277 LYS A O 1
ATOM 2189 N N . GLU A 1 278 ? 28.938 -3.229 -6.957 1 83.62 278 GLU A N 1
ATOM 2190 C CA . GLU A 1 278 ? 27.547 -3.1 -6.5 1 83.62 278 GLU A CA 1
ATOM 2191 C C . GLU A 1 278 ? 27.281 -4.016 -5.309 1 83.62 278 GLU A C 1
ATOM 2193 O O . GLU A 1 278 ? 27.688 -5.176 -5.301 1 83.62 278 GLU A O 1
ATOM 2198 N N . LYS A 1 279 ? 26.578 -3.527 -4.375 1 84.81 279 LYS A N 1
ATOM 2199 C CA . LYS A 1 279 ? 26.375 -4.273 -3.141 1 84.81 279 LYS A CA 1
ATOM 2200 C C . LYS A 1 279 ? 25.125 -5.156 -3.232 1 84.81 279 LYS A C 1
ATOM 2202 O O . LYS A 1 279 ? 25.109 -6.258 -2.682 1 84.81 279 LYS A O 1
ATOM 2207 N N . ARG A 1 280 ? 24.172 -4.715 -3.91 1 87.31 280 ARG A N 1
ATOM 2208 C CA . ARG A 1 280 ? 22.891 -5.434 -3.961 1 87.31 280 ARG A CA 1
ATOM 2209 C C . ARG A 1 280 ? 22.781 -6.246 -5.246 1 87.31 280 ARG A C 1
ATOM 2211 O O . ARG A 1 280 ? 23.328 -5.867 -6.281 1 87.31 280 ARG A O 1
ATOM 2218 N N . GLY A 1 281 ? 21.984 -7.348 -5.121 1 85.94 281 GLY A N 1
ATOM 2219 C CA . GLY A 1 281 ? 21.812 -8.219 -6.27 1 85.94 281 GLY A CA 1
ATOM 2220 C C . GLY A 1 281 ? 22.672 -9.469 -6.211 1 85.94 281 GLY A C 1
ATOM 2221 O O . GLY A 1 281 ? 23.281 -9.758 -5.176 1 85.94 281 GLY A O 1
ATOM 2222 N N . ALA A 1 282 ? 22.672 -10.25 -7.348 1 85.5 282 ALA A N 1
ATOM 2223 C CA . ALA A 1 282 ? 23.406 -11.5 -7.438 1 85.5 282 ALA A CA 1
ATOM 2224 C C . ALA A 1 282 ? 24.922 -11.25 -7.43 1 85.5 282 ALA A C 1
ATOM 2226 O O . ALA A 1 282 ? 25.375 -10.227 -7.934 1 85.5 282 ALA A O 1
ATOM 2227 N N . ARG A 1 283 ? 25.703 -12.164 -6.641 1 74.88 283 ARG A N 1
ATOM 2228 C CA . ARG A 1 283 ? 27.156 -12.062 -6.676 1 74.88 283 ARG A CA 1
ATOM 2229 C C . ARG A 1 283 ? 27.703 -12.5 -8.031 1 74.88 283 ARG A C 1
ATOM 2231 O O . ARG A 1 283 ? 27.156 -13.398 -8.664 1 74.88 283 ARG A O 1
ATOM 2238 N N . ALA A 1 284 ? 28.625 -11.805 -8.516 1 59.16 284 ALA A N 1
ATOM 2239 C CA . ALA A 1 284 ? 29.312 -12.172 -9.758 1 59.16 284 ALA A CA 1
ATOM 2240 C C . ALA A 1 284 ? 29.828 -13.609 -9.695 1 59.16 284 ALA A C 1
ATOM 2242 O O . ALA A 1 284 ? 30.125 -14.125 -8.617 1 59.16 284 ALA A O 1
ATOM 2243 N N . GLN A 1 285 ? 29.422 -14.602 -10.539 1 53.53 285 GLN A N 1
ATOM 2244 C CA . GLN A 1 285 ? 29.719 -16.016 -10.766 1 53.53 285 GLN A CA 1
ATOM 2245 C C . GLN A 1 285 ? 30.984 -16.438 -10.039 1 53.53 285 GLN A C 1
ATOM 2247 O O . GLN A 1 285 ? 31.156 -17.625 -9.727 1 53.53 285 GLN A O 1
ATOM 2252 N N . GLY A 1 286 ? 32 -15.695 -9.953 1 44.97 286 GLY A N 1
ATOM 2253 C CA . GLY A 1 286 ? 33.281 -16.344 -9.68 1 44.97 286 GLY A CA 1
ATOM 2254 C C . GLY A 1 286 ? 33.438 -16.766 -8.227 1 44.97 286 GLY A C 1
ATOM 2255 O O . GLY A 1 286 ? 34.438 -17.391 -7.859 1 44.97 286 GLY A O 1
ATOM 2256 N N . GLU A 1 287 ? 32.938 -16.203 -7.273 1 41.09 287 GLU A N 1
ATOM 2257 C CA . GLU A 1 287 ? 33.344 -16.641 -5.945 1 41.09 287 GLU A CA 1
ATOM 2258 C C . GLU A 1 287 ? 32.469 -17.766 -5.422 1 41.09 287 GLU A C 1
ATOM 2260 O O . GLU A 1 287 ? 31.266 -17.625 -5.316 1 41.09 287 GLU A O 1
ATOM 2265 N N . PRO A 1 288 ? 32.844 -19.031 -5.566 1 40.03 288 PRO A N 1
ATOM 2266 C CA . PRO A 1 288 ? 32.125 -20.188 -4.984 1 40.03 288 PRO A CA 1
ATOM 2267 C C . PRO A 1 288 ? 31.594 -19.891 -3.586 1 40.03 288 PRO A C 1
ATOM 2269 O O . PRO A 1 288 ? 32.281 -19.266 -2.777 1 40.03 288 PRO A O 1
ATOM 2272 N N . SER A 1 289 ? 30.438 -19.75 -3.439 1 44.88 289 SER A N 1
ATOM 2273 C CA . SER A 1 289 ? 30 -19.594 -2.057 1 44.88 289 SER A CA 1
ATOM 2274 C C . SER A 1 289 ? 30.547 -20.703 -1.17 1 44.88 289 SER A C 1
ATOM 2276 O O . SER A 1 289 ? 30.75 -21.828 -1.633 1 44.88 289 SER A O 1
ATOM 2278 N N . ASN A 1 290 ? 31.062 -20.422 -0.153 1 41.72 290 ASN A N 1
ATOM 2279 C CA . ASN A 1 290 ? 31.562 -21.406 0.798 1 41.72 290 ASN A CA 1
ATOM 2280 C C . ASN A 1 290 ? 30.594 -22.562 0.98 1 41.72 290 ASN A C 1
ATOM 2282 O O . ASN A 1 290 ? 30.984 -23.641 1.433 1 41.72 290 ASN A O 1
ATOM 2286 N N . SER A 1 291 ? 29.359 -22.344 0.795 1 38.75 291 SER A N 1
ATOM 2287 C CA . SER A 1 291 ? 28.375 -23.391 1.06 1 38.75 291 SER A CA 1
ATOM 2288 C C . SER A 1 291 ? 28.328 -24.391 -0.087 1 38.75 291 SER A C 1
ATOM 2290 O O . SER A 1 291 ? 28 -25.562 0.121 1 38.75 291 SER A O 1
ATOM 2292 N N . GLU A 1 292 ? 28.484 -24.031 -1.32 1 42.12 292 GLU A N 1
ATOM 2293 C CA . GLU A 1 292 ? 28.594 -25.016 -2.395 1 42.12 292 GLU A CA 1
ATOM 2294 C C . GLU A 1 292 ? 29.75 -25.984 -2.146 1 42.12 292 GLU A C 1
ATOM 2296 O O . GLU A 1 292 ? 29.609 -27.188 -2.381 1 42.12 292 GLU A O 1
ATOM 2301 N N . ASP A 1 293 ? 30.812 -25.5 -1.791 1 41.16 293 ASP A N 1
ATOM 2302 C CA . ASP A 1 293 ? 31.938 -26.375 -1.454 1 41.16 293 ASP A CA 1
ATOM 2303 C C . ASP A 1 293 ? 31.578 -27.312 -0.298 1 41.16 293 ASP A C 1
ATOM 2305 O O . ASP A 1 293 ? 31.984 -28.469 -0.279 1 41.16 293 ASP A O 1
ATOM 2309 N N . PHE A 1 294 ? 30.891 -26.844 0.598 1 37.06 294 PHE A N 1
ATOM 2310 C CA . PHE A 1 294 ? 30.578 -27.656 1.764 1 37.06 294 PHE A CA 1
ATOM 2311 C C . PHE A 1 294 ? 29.531 -28.719 1.414 1 37.06 294 PHE A C 1
ATOM 2313 O O . PHE A 1 294 ? 29.703 -29.906 1.748 1 37.06 294 PHE A O 1
ATOM 2320 N N . TYR A 1 295 ? 28.453 -28.406 0.713 1 38.72 295 TYR A N 1
ATOM 2321 C CA . TYR A 1 295 ? 27.391 -29.391 0.516 1 38.72 295 TYR A CA 1
ATOM 2322 C C . TYR A 1 295 ? 27.703 -30.281 -0.672 1 38.72 295 TYR A C 1
ATOM 2324 O O . TYR A 1 295 ? 27.109 -31.359 -0.814 1 38.72 295 TYR A O 1
ATOM 2332 N N . LYS A 1 296 ? 28.469 -30.016 -1.729 1 42.19 296 LYS A N 1
ATOM 2333 C CA . LYS A 1 296 ? 28.984 -31.031 -2.654 1 42.19 296 LYS A CA 1
ATOM 2334 C C . LYS A 1 296 ? 29.703 -32.156 -1.907 1 42.19 296 LYS A C 1
ATOM 2336 O O . LYS A 1 296 ? 29.703 -33.281 -2.355 1 42.19 296 LYS A O 1
ATOM 2341 N N . LYS A 1 297 ? 30.391 -31.875 -0.931 1 37.81 297 LYS A N 1
ATOM 2342 C CA . LYS A 1 297 ? 31.094 -32.906 -0.171 1 37.81 297 LYS A CA 1
ATOM 2343 C C . LYS A 1 297 ? 30.125 -33.844 0.53 1 37.81 297 LYS A C 1
ATOM 2345 O O . LYS A 1 297 ? 30.406 -35.031 0.693 1 37.81 297 LYS A O 1
ATOM 2350 N N . TYR A 1 298 ? 28.953 -33.312 1.082 1 35.88 298 TYR A N 1
ATOM 2351 C CA . TYR A 1 298 ? 28.141 -34.219 1.86 1 35.88 298 TYR A CA 1
ATOM 2352 C C . TYR A 1 298 ? 26.938 -34.719 1.057 1 35.88 298 TYR A C 1
ATOM 2354 O O . TYR A 1 298 ? 26.031 -35.344 1.602 1 35.88 298 TYR A O 1
ATOM 2362 N N . ASP A 1 299 ? 26.641 -34.125 -0.136 1 33.38 299 ASP A N 1
ATOM 2363 C CA . ASP A 1 299 ? 25.578 -34.781 -0.909 1 33.38 299 ASP A CA 1
ATOM 2364 C C . ASP A 1 299 ? 25.938 -36.219 -1.251 1 33.38 299 ASP A C 1
ATOM 2366 O O . ASP A 1 299 ? 26.688 -36.469 -2.201 1 33.38 299 ASP A O 1
ATOM 2370 N N . TYR A 1 300 ? 26.062 -37.156 -0.252 1 31.97 300 TYR A N 1
ATOM 2371 C CA . TYR A 1 300 ? 26.125 -38.594 -0.372 1 31.97 300 TYR A CA 1
ATOM 2372 C C . TYR A 1 300 ? 24.953 -39.125 -1.199 1 31.97 300 TYR A C 1
ATOM 2374 O O . TYR A 1 300 ? 24.844 -40.344 -1.421 1 31.97 300 TYR A O 1
ATOM 2382 N N . SER A 1 301 ? 23.766 -38.406 -1.316 1 32.28 301 SER A N 1
ATOM 2383 C CA . SER A 1 301 ? 22.688 -39.25 -1.822 1 32.28 301 SER A CA 1
ATOM 2384 C C . SER A 1 301 ? 22.875 -39.562 -3.305 1 32.28 301 SER A C 1
ATOM 2386 O O . SER A 1 301 ? 22 -40.156 -3.938 1 32.28 301 SER A O 1
ATOM 2388 N N . ALA A 1 302 ? 23.922 -39.125 -4.109 1 30.28 302 ALA A N 1
ATOM 2389 C CA . ALA A 1 302 ? 24.047 -39.75 -5.426 1 30.28 302 ALA A CA 1
ATOM 2390 C C . ALA A 1 302 ? 24.172 -41.25 -5.312 1 30.28 302 ALA A C 1
ATOM 2392 O O . ALA A 1 302 ? 24.109 -41.969 -6.316 1 30.28 302 ALA A O 1
ATOM 2393 N N . GLY A 1 303 ? 24.812 -41.875 -4.242 1 26.03 303 GLY A N 1
ATOM 2394 C CA . GLY A 1 303 ? 25.141 -43.281 -4.391 1 26.03 303 GLY A CA 1
ATOM 2395 C C . GLY A 1 303 ? 23.922 -44.188 -4.27 1 26.03 303 GLY A C 1
ATOM 2396 O O . GLY A 1 303 ? 23.922 -45.312 -4.777 1 26.03 303 GLY A O 1
ATOM 2397 N N . ARG A 1 304 ? 22.938 -44.094 -3.311 1 24.42 304 ARG A N 1
ATOM 2398 C CA . ARG A 1 304 ? 22.031 -45.25 -3.367 1 24.42 304 ARG A CA 1
ATOM 2399 C C . ARG A 1 304 ? 20.922 -45.031 -4.383 1 24.42 304 ARG A C 1
ATOM 2401 O O . ARG A 1 304 ? 20.453 -43.906 -4.555 1 24.42 304 ARG A O 1
ATOM 2408 N N . MET B 1 1 ? -14.039 -33.688 -15.688 1 33.84 1 MET B N 1
ATOM 2409 C CA . MET B 1 1 ? -13.523 -32.688 -14.773 1 33.84 1 MET B CA 1
ATOM 2410 C C . MET B 1 1 ? -12.383 -31.891 -15.422 1 33.84 1 MET B C 1
ATOM 2412 O O . MET B 1 1 ? -11.414 -32.469 -15.898 1 33.84 1 MET B O 1
ATOM 2416 N N . SER B 1 2 ? -12.477 -30.734 -16.047 1 44 2 SER B N 1
ATOM 2417 C CA . SER B 1 2 ? -11.773 -30.078 -17.156 1 44 2 SER B CA 1
ATOM 2418 C C . SER B 1 2 ? -10.312 -29.812 -16.812 1 44 2 SER B C 1
ATOM 2420 O O . SER B 1 2 ? -10.023 -29.172 -15.797 1 44 2 SER B O 1
ATOM 2422 N N . THR B 1 3 ? -9.273 -30.688 -17.156 1 55.75 3 THR B N 1
ATOM 2423 C CA . THR B 1 3 ? -7.836 -30.922 -17.109 1 55.75 3 THR B CA 1
ATOM 2424 C C . THR B 1 3 ? -7.066 -29.609 -17.203 1 55.75 3 THR B C 1
ATOM 2426 O O . THR B 1 3 ? -5.871 -29.562 -16.922 1 55.75 3 THR B O 1
ATOM 2429 N N . ASP B 1 4 ? -7.773 -28.438 -17.328 1 81.69 4 ASP B N 1
ATOM 2430 C CA . ASP B 1 4 ? -6.992 -27.281 -17.766 1 81.69 4 ASP B CA 1
ATOM 2431 C C . ASP B 1 4 ? -7.051 -26.172 -16.719 1 81.69 4 ASP B C 1
ATOM 2433 O O . ASP B 1 4 ? -6.445 -25.109 -16.906 1 81.69 4 ASP B O 1
ATOM 2437 N N . LEU B 1 5 ? -7.664 -26.609 -15.445 1 89.38 5 LEU B N 1
ATOM 2438 C CA . LEU B 1 5 ? -7.773 -25.531 -14.461 1 89.38 5 LEU B CA 1
ATOM 2439 C C . LEU B 1 5 ? -6.613 -25.562 -13.477 1 89.38 5 LEU B C 1
ATOM 2441 O O . LEU B 1 5 ? -6.23 -26.641 -13.008 1 89.38 5 LEU B O 1
ATOM 2445 N N . ALA B 1 6 ? -6.062 -24.5 -13.172 1 92.69 6 ALA B N 1
ATOM 2446 C CA . ALA B 1 6 ? -5.066 -24.375 -12.109 1 92.69 6 ALA B CA 1
ATOM 2447 C C . ALA B 1 6 ? -5.734 -24.281 -10.742 1 92.69 6 ALA B C 1
ATOM 2449 O O . ALA B 1 6 ? -5.254 -24.859 -9.766 1 92.69 6 ALA B O 1
ATOM 2450 N N . ILE B 1 7 ? -6.852 -23.547 -10.656 1 92.25 7 ILE B N 1
ATOM 2451 C CA . ILE B 1 7 ? -7.648 -23.391 -9.445 1 92.25 7 ILE B CA 1
ATOM 2452 C C . ILE B 1 7 ? -9.109 -23.703 -9.75 1 92.25 7 ILE B C 1
ATOM 2454 O O . ILE B 1 7 ? -9.688 -23.156 -10.695 1 92.25 7 ILE B O 1
ATOM 2458 N N . GLY B 1 8 ? -9.664 -24.656 -9 1 91.38 8 GLY B N 1
ATOM 2459 C CA . GLY B 1 8 ? -11.07 -25.016 -9.109 1 91.38 8 GLY B CA 1
ATOM 2460 C C . GLY B 1 8 ? -11.789 -24.984 -7.777 1 91.38 8 GLY B C 1
ATOM 2461 O O . GLY B 1 8 ? -11.594 -25.875 -6.941 1 91.38 8 GLY B O 1
ATOM 2462 N N . VAL B 1 9 ? -12.562 -23.969 -7.598 1 88.38 9 VAL B N 1
ATOM 2463 C CA . VAL B 1 9 ? -13.359 -23.812 -6.391 1 88.38 9 VAL B CA 1
ATOM 2464 C C . VAL B 1 9 ? -14.844 -23.719 -6.762 1 88.38 9 VAL B C 1
ATOM 2466 O O . VAL B 1 9 ? -15.227 -22.875 -7.586 1 88.38 9 VAL B O 1
ATOM 2469 N N . ASN B 1 10 ? -15.641 -24.578 -6.203 1 87.88 10 ASN B N 1
ATOM 2470 C CA . ASN B 1 10 ? -17.078 -24.562 -6.453 1 87.88 10 ASN B CA 1
ATOM 2471 C C . ASN B 1 10 ? -17.875 -24.656 -5.156 1 87.88 10 ASN B C 1
ATOM 2473 O O . ASN B 1 10 ? -17.672 -25.578 -4.359 1 87.88 10 ASN B O 1
ATOM 2477 N N . ASP B 1 11 ? -18.719 -23.625 -4.922 1 87.75 11 ASP B N 1
ATOM 2478 C CA . ASP B 1 11 ? -19.656 -23.578 -3.805 1 87.75 11 ASP B CA 1
ATOM 2479 C C . ASP B 1 11 ? -18.922 -23.734 -2.471 1 87.75 11 ASP B C 1
ATOM 2481 O O . ASP B 1 11 ? -19.297 -24.562 -1.643 1 87.75 11 ASP B O 1
ATOM 2485 N N . LEU B 1 12 ? -17.875 -23.016 -2.336 1 87.88 12 LEU B N 1
ATOM 2486 C CA . LEU B 1 12 ? -17.094 -23.094 -1.11 1 87.88 12 LEU B CA 1
ATOM 2487 C C . LEU B 1 12 ? -17.719 -22.219 -0.015 1 87.88 12 LEU B C 1
ATOM 2489 O O . LEU B 1 12 ? -18.047 -21.062 -0.248 1 87.88 12 LEU B O 1
ATOM 2493 N N . ASP B 1 13 ? -17.953 -22.875 1.11 1 87.19 13 ASP B N 1
ATOM 2494 C CA . ASP B 1 13 ? -18.359 -22.188 2.33 1 87.19 13 ASP B CA 1
ATOM 2495 C C . ASP B 1 13 ? -17.312 -22.344 3.426 1 87.19 13 ASP B C 1
ATOM 2497 O O . ASP B 1 13 ? -16.688 -23.391 3.547 1 87.19 13 ASP B O 1
ATOM 2501 N N . PHE B 1 14 ? -17.094 -21.25 4.141 1 87 14 PHE B N 1
ATOM 2502 C CA . PHE B 1 14 ? -16.141 -21.344 5.234 1 87 14 PHE B CA 1
ATOM 2503 C C . PHE B 1 14 ? -16.5 -20.375 6.355 1 87 14 PHE B C 1
ATOM 2505 O O . PHE B 1 14 ? -16.906 -19.234 6.098 1 87 14 PHE B O 1
ATOM 2512 N N . ALA B 1 15 ? -16.391 -20.891 7.57 1 83.75 15 ALA B N 1
ATOM 2513 C CA . ALA B 1 15 ? -16.594 -20.078 8.773 1 83.75 15 ALA B CA 1
ATOM 2514 C C . ALA B 1 15 ? -15.539 -20.391 9.828 1 83.75 15 ALA B C 1
ATOM 2516 O O . ALA B 1 15 ? -15.102 -21.531 9.953 1 83.75 15 ALA B O 1
ATOM 2517 N N . TYR B 1 16 ? -15.031 -19.359 10.516 1 77.69 16 TYR B N 1
ATOM 2518 C CA . TYR B 1 16 ? -14.117 -19.562 11.633 1 77.69 16 TYR B CA 1
ATOM 2519 C C . TYR B 1 16 ? -14.852 -20.141 12.836 1 77.69 16 TYR B C 1
ATOM 2521 O O . TYR B 1 16 ? -15.969 -19.703 13.156 1 77.69 16 TYR B O 1
ATOM 2529 N N . ALA B 1 17 ? -14.25 -21.219 13.281 1 70.5 17 ALA B N 1
ATOM 2530 C CA . ALA B 1 17 ? -14.828 -21.797 14.492 1 70.5 17 ALA B CA 1
ATOM 2531 C C . ALA B 1 17 ? -14.633 -20.859 15.688 1 70.5 17 ALA B C 1
ATOM 2533 O O . ALA B 1 17 ? -13.578 -20.234 15.82 1 70.5 17 ALA B O 1
ATOM 2534 N N . GLN B 1 18 ? -15.594 -20.219 16.172 1 60.91 18 GLN B N 1
ATOM 2535 C CA . GLN B 1 18 ? -15.445 -19.422 17.391 1 60.91 18 GLN B CA 1
ATOM 2536 C C . GLN B 1 18 ? -15.539 -20.281 18.641 1 60.91 18 GLN B C 1
ATOM 2538 O O . GLN B 1 18 ? -16.203 -21.328 18.625 1 60.91 18 GLN B O 1
ATOM 2543 N N . LEU B 1 19 ? -14.555 -20.062 19.562 1 54.47 19 LEU B N 1
ATOM 2544 C CA . LEU B 1 19 ? -14.578 -20.797 20.828 1 54.47 19 LEU B CA 1
ATOM 2545 C C . LEU B 1 19 ? -15.828 -20.453 21.625 1 54.47 19 LEU B C 1
ATOM 2547 O O . LEU B 1 19 ? -16.406 -19.359 21.469 1 54.47 19 LEU B O 1
ATOM 2551 N N . HIS B 1 20 ? -16.188 -21.328 22.516 1 53.22 20 HIS B N 1
ATOM 2552 C CA . HIS B 1 20 ? -17.078 -21.219 23.656 1 53.22 20 HIS B CA 1
ATOM 2553 C C . HIS B 1 20 ? -18.5 -20.938 23.234 1 53.22 20 HIS B C 1
ATOM 2555 O O . HIS B 1 20 ? -19.141 -20 23.734 1 53.22 20 HIS B O 1
ATOM 2561 N N . GLY B 1 21 ? -19.031 -21.594 22.219 1 54.12 21 GLY B N 1
ATOM 2562 C CA . GLY B 1 21 ? -20.469 -21.547 22.016 1 54.12 21 GLY B CA 1
ATOM 2563 C C . GLY B 1 21 ? -20.906 -20.453 21.062 1 54.12 21 GLY B C 1
ATOM 2564 O O . GLY B 1 21 ? -22.109 -20.234 20.875 1 54.12 21 GLY B O 1
ATOM 2565 N N . VAL B 1 22 ? -19.984 -19.562 20.75 1 56.19 22 VAL B N 1
ATOM 2566 C CA . VAL B 1 22 ? -20.391 -18.5 19.859 1 56.19 22 VAL B CA 1
ATOM 2567 C C . VAL B 1 22 ? -20.453 -19.031 18.422 1 56.19 22 VAL B C 1
ATOM 2569 O O . VAL B 1 22 ? -19.641 -19.875 18.031 1 56.19 22 VAL B O 1
ATOM 2572 N N . ALA B 1 23 ? -21.578 -18.828 17.781 1 61 23 ALA B N 1
ATOM 2573 C CA . ALA B 1 23 ? -21.828 -19.219 16.406 1 61 23 ALA B CA 1
ATOM 2574 C C . ALA B 1 23 ? -20.656 -18.844 15.508 1 61 23 ALA B C 1
ATOM 2576 O O . ALA B 1 23 ? -20 -17.812 15.727 1 61 23 ALA B O 1
ATOM 2577 N N . PRO B 1 24 ? -20.297 -19.734 14.555 1 65.5 24 PRO B N 1
ATOM 2578 C CA . PRO B 1 24 ? -19.203 -19.453 13.625 1 65.5 24 PRO B CA 1
ATOM 2579 C C . PRO B 1 24 ? -19.422 -18.172 12.82 1 65.5 24 PRO B C 1
ATOM 2581 O O . PRO B 1 24 ? -20.562 -17.797 12.555 1 65.5 24 PRO B O 1
ATOM 2584 N N . ARG B 1 25 ? -18.484 -17.375 12.711 1 73.25 25 ARG B N 1
ATOM 2585 C CA . ARG B 1 25 ? -18.547 -16.188 11.867 1 73.25 25 ARG B CA 1
ATOM 2586 C C . ARG B 1 25 ? -18.281 -16.547 10.406 1 73.25 25 ARG B C 1
ATOM 2588 O O . ARG B 1 25 ? -17.156 -16.875 10.039 1 73.25 25 ARG B O 1
ATOM 2595 N N . PRO B 1 26 ? -19.422 -16.672 9.617 1 81.56 26 PRO B N 1
ATOM 2596 C CA . PRO B 1 26 ? -19.234 -16.969 8.195 1 81.56 26 PRO B CA 1
ATOM 2597 C C . PRO B 1 26 ? -18.375 -15.938 7.48 1 81.56 26 PRO B C 1
ATOM 2599 O O . PRO B 1 26 ? -18.547 -14.734 7.691 1 81.56 26 PRO B O 1
ATOM 2602 N N . VAL B 1 27 ? -17.391 -16.375 6.77 1 87.69 27 VAL B N 1
ATOM 2603 C CA . VAL B 1 27 ? -16.484 -15.477 6.055 1 87.69 27 VAL B CA 1
ATOM 2604 C C . VAL B 1 27 ? -16.641 -15.68 4.551 1 87.69 27 VAL B C 1
ATOM 2606 O O . VAL B 1 27 ? -16.609 -14.711 3.781 1 87.69 27 VAL B O 1
ATOM 2609 N N . LEU B 1 28 ? -16.812 -16.906 4.113 1 91.56 28 LEU B N 1
ATOM 2610 C CA . LEU B 1 28 ? -17.016 -17.219 2.705 1 91.56 28 LEU B CA 1
ATOM 2611 C C . LEU B 1 28 ? -18.328 -17.984 2.504 1 91.56 28 LEU B C 1
ATOM 2613 O O . LEU B 1 28 ? -18.688 -18.844 3.307 1 91.56 28 LEU B O 1
ATOM 2617 N N . HIS B 1 29 ? -19.047 -17.578 1.499 1 91.12 29 HIS B N 1
ATOM 2618 C CA . HIS B 1 29 ? -20.328 -18.188 1.161 1 91.12 29 HIS B CA 1
ATOM 2619 C C . HIS B 1 29 ? -20.469 -18.391 -0.345 1 91.12 29 HIS B C 1
ATOM 2621 O O . HIS B 1 29 ? -20.438 -17.422 -1.105 1 91.12 29 HIS B O 1
ATOM 2627 N N . ASP B 1 30 ? -20.562 -19.641 -0.752 1 90.25 30 ASP B N 1
ATOM 2628 C CA . ASP B 1 30 ? -20.844 -19.969 -2.143 1 90.25 30 ASP B CA 1
ATOM 2629 C C . ASP B 1 30 ? -19.797 -19.375 -3.08 1 90.25 30 ASP B C 1
ATOM 2631 O O . ASP B 1 30 ? -20.141 -18.672 -4.035 1 90.25 30 ASP B O 1
ATOM 2635 N N . VAL B 1 31 ? -18.562 -19.562 -2.756 1 92.31 31 VAL B N 1
ATOM 2636 C CA . VAL B 1 31 ? -17.469 -19.031 -3.564 1 92.31 31 VAL B CA 1
ATOM 2637 C C . VAL B 1 31 ? -17.203 -19.969 -4.742 1 92.31 31 VAL B C 1
ATOM 2639 O O . VAL B 1 31 ? -17.031 -21.172 -4.559 1 92.31 31 VAL B O 1
ATOM 2642 N N . THR B 1 32 ? -17.281 -19.469 -5.898 1 92.44 32 THR B N 1
ATOM 2643 C CA . THR B 1 32 ? -16.906 -20.172 -7.121 1 92.44 32 THR B CA 1
ATOM 2644 C C . THR B 1 32 ? -15.805 -19.422 -7.855 1 92.44 32 THR B C 1
ATOM 2646 O O . THR B 1 32 ? -15.938 -18.219 -8.133 1 92.44 32 THR B O 1
ATOM 2649 N N . LEU B 1 33 ? -14.703 -20.047 -8.141 1 93.19 33 LEU B N 1
ATOM 2650 C CA . LEU B 1 33 ? -13.547 -19.453 -8.805 1 93.19 33 LEU B CA 1
ATOM 2651 C C . LEU B 1 33 ? -12.781 -20.5 -9.602 1 93.19 33 LEU B C 1
ATOM 2653 O O . LEU B 1 33 ? -12.055 -21.312 -9.023 1 93.19 33 LEU B O 1
ATOM 2657 N N . ASN B 1 34 ? -12.992 -20.516 -10.828 1 93.56 34 ASN B N 1
ATOM 2658 C CA . ASN B 1 34 ? -12.297 -21.422 -11.734 1 93.56 34 ASN B CA 1
ATOM 2659 C C . ASN B 1 34 ? -11.305 -20.688 -12.625 1 93.56 34 ASN B C 1
ATOM 2661 O O . ASN B 1 34 ? -11.695 -19.891 -13.469 1 93.56 34 ASN B O 1
ATOM 2665 N N . LEU B 1 35 ? -10.055 -20.922 -12.445 1 94.75 35 LEU B N 1
ATOM 2666 C CA . LEU B 1 35 ? -8.984 -20.234 -13.148 1 94.75 35 LEU B CA 1
ATOM 2667 C C . LEU B 1 35 ? -8.172 -21.203 -14 1 94.75 35 LEU B C 1
ATOM 2669 O O . LEU B 1 35 ? -7.633 -22.188 -13.477 1 94.75 35 LEU B O 1
ATOM 2673 N N . PRO B 1 36 ? -8.031 -21.031 -15.297 1 94.38 36 PRO B N 1
ATOM 2674 C CA . PRO B 1 36 ? -7.172 -21.875 -16.125 1 94.38 36 PRO B CA 1
ATOM 2675 C C . PRO B 1 36 ? -5.688 -21.672 -15.844 1 94.38 36 PRO B C 1
ATOM 2677 O O . PRO B 1 36 ? -5.297 -20.641 -15.289 1 94.38 36 PRO B O 1
ATOM 2680 N N . LYS B 1 37 ? -4.965 -22.594 -16.25 1 94.75 37 LYS B N 1
ATOM 2681 C CA . LYS B 1 37 ? -3.514 -22.469 -16.141 1 94.75 37 LYS B CA 1
ATOM 2682 C C . LYS B 1 37 ? -3.008 -21.281 -16.953 1 94.75 37 LYS B C 1
ATOM 2684 O O . LYS B 1 37 ? -3.574 -20.953 -18 1 94.75 37 LYS B O 1
ATOM 2689 N N . GLY B 1 38 ? -1.975 -20.594 -16.422 1 95.88 38 GLY B N 1
ATOM 2690 C CA . GLY B 1 38 ? -1.368 -19.484 -17.125 1 95.88 38 GLY B CA 1
ATOM 2691 C C . GLY B 1 38 ? -2.037 -18.156 -16.828 1 95.88 38 GLY B C 1
ATOM 2692 O O . GLY B 1 38 ? -1.593 -17.109 -17.297 1 95.88 38 GLY B O 1
ATOM 2693 N N . SER B 1 39 ? -3.045 -18.188 -15.945 1 96.81 39 SER B N 1
ATOM 2694 C CA . SER B 1 39 ? -3.809 -16.984 -15.648 1 96.81 39 SER B CA 1
ATOM 2695 C C . SER B 1 39 ? -3.143 -16.156 -14.547 1 96.81 39 SER B C 1
ATOM 2697 O O . SER B 1 39 ? -2.436 -16.703 -13.695 1 96.81 39 SER B O 1
ATOM 2699 N N . ARG B 1 40 ? -3.287 -14.922 -14.625 1 98.44 40 ARG B N 1
ATOM 2700 C CA . ARG B 1 40 ? -3.031 -13.961 -13.555 1 98.44 40 ARG B CA 1
ATOM 2701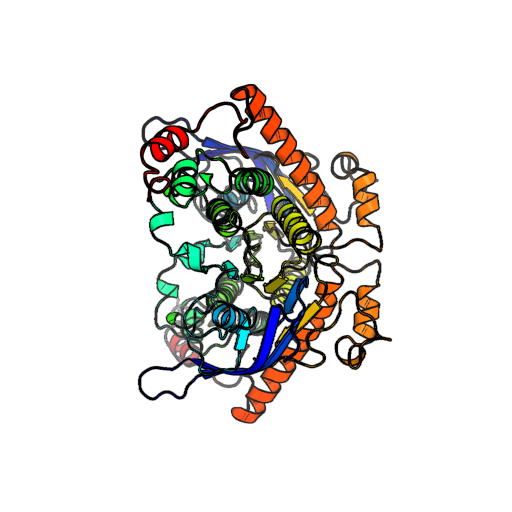 C C . ARG B 1 40 ? -4.316 -13.266 -13.125 1 98.44 40 ARG B C 1
ATOM 2703 O O . ARG B 1 40 ? -4.844 -12.422 -13.844 1 98.44 40 ARG B O 1
ATOM 2710 N N . CYS B 1 41 ? -4.797 -13.648 -11.945 1 98.25 41 CYS B N 1
ATOM 2711 C CA . CYS B 1 41 ? -6.094 -13.156 -11.5 1 98.25 41 CYS B CA 1
ATOM 2712 C C . CYS B 1 41 ? -5.945 -12.242 -10.289 1 98.25 41 CYS B C 1
ATOM 2714 O O . CYS B 1 41 ? -5.238 -12.57 -9.344 1 98.25 41 CYS B O 1
ATOM 2716 N N . LEU B 1 42 ? -6.547 -11.094 -10.367 1 97.88 42 LEU B N 1
ATOM 2717 C CA . LEU B 1 42 ? -6.617 -10.188 -9.227 1 97.88 42 LEU B CA 1
ATOM 2718 C C . LEU B 1 42 ? -7.895 -10.422 -8.43 1 97.88 42 LEU B C 1
ATOM 2720 O O . LEU B 1 42 ? -8.984 -10.484 -9 1 97.88 42 LEU B O 1
ATOM 2724 N N . LEU B 1 43 ? -7.746 -10.633 -7.219 1 97 43 LEU B N 1
ATOM 2725 C CA . LEU B 1 43 ? -8.852 -10.773 -6.281 1 97 43 LEU B CA 1
ATOM 2726 C C . LEU B 1 43 ? -9.164 -9.445 -5.609 1 97 43 LEU B C 1
ATOM 2728 O O . LEU B 1 43 ? -8.328 -8.891 -4.891 1 97 43 LEU B O 1
ATOM 2732 N N . VAL B 1 44 ? -10.359 -8.906 -5.871 1 95.69 44 VAL B N 1
ATOM 2733 C CA . VAL B 1 44 ? -10.766 -7.609 -5.332 1 95.69 44 VAL B CA 1
ATOM 2734 C C . VAL B 1 44 ? -11.984 -7.789 -4.434 1 95.69 44 VAL B C 1
ATOM 2736 O O . VAL B 1 44 ? -12.922 -8.516 -4.781 1 95.69 44 VAL B O 1
ATOM 2739 N N . GLY B 1 45 ? -12 -7.156 -3.326 1 92.5 45 GLY B N 1
ATOM 2740 C CA . GLY B 1 45 ? -13.109 -7.234 -2.387 1 92.5 45 GLY B CA 1
ATOM 2741 C C . GLY B 1 45 ? -12.781 -6.652 -1.026 1 92.5 45 GLY B C 1
ATOM 2742 O O . GLY B 1 45 ? -11.617 -6.371 -0.729 1 92.5 45 GLY B O 1
ATOM 2743 N N . SER B 1 46 ? -13.812 -6.516 -0.231 1 84.12 46 SER B N 1
ATOM 2744 C CA . SER B 1 46 ? -13.633 -5.875 1.069 1 84.12 46 SER B CA 1
ATOM 2745 C C . SER B 1 46 ? -13.25 -6.891 2.137 1 84.12 46 SER B C 1
ATOM 2747 O O . SER B 1 46 ? -12.602 -6.547 3.127 1 84.12 46 SER B O 1
ATOM 2749 N N . ASN B 1 47 ? -13.641 -8.148 1.961 1 83.44 47 ASN B N 1
ATOM 2750 C CA . ASN B 1 47 ? -13.391 -9.141 2.996 1 83.44 47 ASN B CA 1
ATOM 2751 C C . ASN B 1 47 ? -13.25 -10.547 2.404 1 83.44 47 ASN B C 1
ATOM 2753 O O . ASN B 1 47 ? -13.711 -10.805 1.294 1 83.44 47 ASN B O 1
ATOM 2757 N N . GLY B 1 48 ? -12.453 -11.406 3.094 1 89.62 48 GLY B N 1
ATOM 2758 C CA . GLY B 1 48 ? -12.43 -12.82 2.781 1 89.62 48 GLY B CA 1
ATOM 2759 C C . GLY B 1 48 ? -11.273 -13.211 1.88 1 89.62 48 GLY B C 1
ATOM 2760 O O . GLY B 1 48 ? -11.008 -14.398 1.678 1 89.62 48 GLY B O 1
ATOM 2761 N N . LYS B 1 49 ? -10.555 -12.227 1.288 1 93.12 49 LYS B N 1
ATOM 2762 C CA . LYS B 1 49 ? -9.492 -12.516 0.327 1 93.12 49 LYS B CA 1
ATOM 2763 C C . LYS B 1 49 ? -8.398 -13.383 0.952 1 93.12 49 LYS B C 1
ATOM 2765 O O . LYS B 1 49 ? -8.039 -14.422 0.402 1 93.12 49 LYS B O 1
ATOM 2770 N N . SER B 1 50 ? -7.957 -12.953 2.143 1 90 50 SER B N 1
ATOM 2771 C CA . SER B 1 50 ? -6.891 -13.688 2.818 1 90 50 SER B CA 1
ATOM 2772 C C . SER B 1 50 ? -7.344 -15.094 3.199 1 90 50 SER B C 1
ATOM 2774 O O . SER B 1 50 ? -6.586 -16.062 3.062 1 90 50 SER B O 1
ATOM 2776 N N . THR B 1 51 ? -8.555 -15.211 3.662 1 88.12 51 THR B N 1
ATOM 2777 C CA . THR B 1 51 ? -9.102 -16.516 4.023 1 88.12 51 THR B CA 1
ATOM 2778 C C . THR B 1 51 ? -9.141 -17.438 2.812 1 88.12 51 THR B C 1
ATOM 2780 O O . THR B 1 51 ? -8.711 -18.594 2.895 1 88.12 51 THR B O 1
ATOM 2783 N N . LEU B 1 52 ? -9.609 -16.906 1.716 1 91.56 52 LEU B N 1
ATOM 2784 C CA . LEU B 1 52 ? -9.68 -17.703 0.497 1 91.56 52 LEU B CA 1
ATOM 2785 C C . LEU B 1 52 ? -8.289 -18.156 0.064 1 91.56 52 LEU B C 1
ATOM 2787 O O . LEU B 1 52 ? -8.078 -19.328 -0.241 1 91.56 52 LEU B O 1
ATOM 2791 N N . LEU B 1 53 ? -7.32 -17.25 0.082 1 93.06 53 LEU B N 1
ATOM 2792 C CA . LEU B 1 53 ? -5.953 -17.547 -0.324 1 93.06 53 LEU B CA 1
ATOM 2793 C C . LEU B 1 53 ? -5.332 -18.594 0.608 1 93.06 53 LEU B C 1
ATOM 2795 O O . LEU B 1 53 ? -4.637 -19.5 0.155 1 93.06 53 LEU B O 1
ATOM 2799 N N . GLN B 1 54 ? -5.613 -18.5 1.855 1 89.25 54 GLN B N 1
ATOM 2800 C CA . GLN B 1 54 ? -5.074 -19.438 2.822 1 89.25 54 GLN B CA 1
ATOM 2801 C C . GLN B 1 54 ? -5.68 -20.828 2.631 1 89.25 54 GLN B C 1
ATOM 2803 O O . GLN B 1 54 ? -4.992 -21.844 2.779 1 89.25 54 GLN B O 1
ATOM 2808 N N . ILE B 1 55 ? -6.926 -20.844 2.359 1 87.81 55 ILE B N 1
ATOM 2809 C CA . ILE B 1 55 ? -7.594 -22.109 2.094 1 87.81 55 ILE B CA 1
ATOM 2810 C C . ILE B 1 55 ? -6.973 -22.766 0.866 1 87.81 55 ILE B C 1
ATOM 2812 O O . ILE B 1 55 ? -6.648 -23.953 0.89 1 87.81 55 ILE B O 1
ATOM 2816 N N . LEU B 1 56 ? -6.77 -22.031 -0.159 1 89.94 56 LEU B N 1
ATOM 2817 C CA . LEU B 1 56 ? -6.203 -22.547 -1.396 1 89.94 56 LEU B CA 1
ATOM 2818 C C . LEU B 1 56 ? -4.758 -22.984 -1.189 1 89.94 56 LEU B C 1
ATOM 2820 O O . LEU B 1 56 ? -4.27 -23.875 -1.896 1 89.94 56 LEU B O 1
ATOM 2824 N N . ALA B 1 57 ? -4.125 -22.328 -0.186 1 89 57 ALA B N 1
ATOM 2825 C CA . ALA B 1 57 ? -2.746 -22.672 0.138 1 89 57 ALA B CA 1
ATOM 2826 C C . ALA B 1 57 ? -2.688 -23.906 1.033 1 89 57 ALA B C 1
ATOM 2828 O O . ALA B 1 57 ? -1.604 -24.406 1.34 1 89 57 ALA B O 1
ATOM 2829 N N . GLY B 1 58 ? -3.83 -24.375 1.51 1 85.12 58 GLY B N 1
ATOM 2830 C CA . GLY B 1 58 ? -3.879 -25.516 2.408 1 85.12 58 GLY B CA 1
ATOM 2831 C C . GLY B 1 58 ? -3.574 -25.156 3.85 1 85.12 58 GLY B C 1
ATOM 2832 O O . GLY B 1 58 ? -3.242 -26.031 4.656 1 85.12 58 GLY B O 1
ATOM 2833 N N . LYS B 1 59 ? -3.631 -23.891 4.168 1 78 59 LYS B N 1
ATOM 2834 C CA . LYS B 1 59 ? -3.295 -23.422 5.508 1 78 59 LYS B CA 1
ATOM 2835 C C . LYS B 1 59 ? -4.52 -23.422 6.414 1 78 59 LYS B C 1
ATOM 2837 O O . LYS B 1 59 ? -4.406 -23.219 7.625 1 78 59 LYS B O 1
ATOM 2842 N N . ARG B 1 60 ? -5.648 -23.672 5.832 1 74.38 60 ARG B N 1
ATOM 2843 C CA . ARG B 1 60 ? -6.879 -23.734 6.609 1 74.38 60 ARG B CA 1
ATOM 2844 C C . ARG B 1 60 ? -7.707 -24.953 6.227 1 74.38 60 ARG B C 1
ATOM 2846 O O . ARG B 1 60 ? -7.793 -25.312 5.051 1 74.38 60 ARG B O 1
ATOM 2853 N N . LEU B 1 61 ? -8.227 -25.609 7.258 1 60.34 61 LEU B N 1
ATOM 2854 C CA . LEU B 1 61 ? -9.023 -26.812 7.051 1 60.34 61 LEU B CA 1
ATOM 2855 C C . LEU B 1 61 ? -10.422 -26.453 6.559 1 60.34 61 LEU B C 1
ATOM 2857 O O . LEU B 1 61 ? -11.07 -25.547 7.102 1 60.34 61 LEU B O 1
ATOM 2861 N N . THR B 1 62 ? -10.672 -26.828 5.379 1 63.47 62 THR B N 1
ATOM 2862 C CA . THR B 1 62 ? -12.07 -26.688 4.992 1 63.47 62 THR B CA 1
ATOM 2863 C C . THR B 1 62 ? -12.609 -28 4.418 1 63.47 62 THR B C 1
ATOM 2865 O O . THR B 1 62 ? -11.844 -28.828 3.922 1 63.47 62 THR B O 1
ATOM 2868 N N . ARG B 1 63 ? -13.742 -28.484 4.875 1 57.56 63 ARG B N 1
ATOM 2869 C CA . ARG B 1 63 ? -14.422 -29.641 4.289 1 57.56 63 ARG B CA 1
ATOM 2870 C C . ARG B 1 63 ? -14.875 -29.328 2.865 1 57.56 63 ARG B C 1
ATOM 2872 O O . ARG B 1 63 ? -15.742 -30.031 2.322 1 57.56 63 ARG B O 1
ATOM 2879 N N . SER B 1 64 ? -14.125 -28.344 2.188 1 60.56 64 SER B N 1
ATOM 2880 C CA . SER B 1 64 ? -14.781 -27.844 0.98 1 60.56 64 SER B CA 1
ATOM 2881 C C . SER B 1 64 ? -14.133 -28.422 -0.276 1 60.56 64 SER B C 1
ATOM 2883 O O . SER B 1 64 ? -13.055 -29.016 -0.209 1 60.56 64 SER B O 1
ATOM 2885 N N . ASN B 1 65 ? -14.922 -28.438 -1.371 1 66.81 65 ASN B N 1
ATOM 2886 C CA . ASN B 1 65 ? -14.602 -28.812 -2.742 1 66.81 65 ASN B CA 1
ATOM 2887 C C . ASN B 1 65 ? -13.656 -27.812 -3.398 1 66.81 65 ASN B C 1
ATOM 2889 O O . ASN B 1 65 ? -13.93 -27.328 -4.5 1 66.81 65 ASN B O 1
ATOM 2893 N N . ALA B 1 66 ? -12.633 -27.406 -2.654 1 71.19 66 ALA B N 1
ATOM 2894 C CA . ALA B 1 66 ? -11.625 -26.547 -3.268 1 71.19 66 ALA B CA 1
ATOM 2895 C C . ALA B 1 66 ? -10.422 -27.375 -3.732 1 71.19 66 ALA B C 1
ATOM 2897 O O . ALA B 1 66 ? -9.906 -28.219 -2.988 1 71.19 66 ALA B O 1
ATOM 2898 N N . GLN B 1 67 ? -10.195 -27.25 -5.074 1 70.12 67 GLN B N 1
ATOM 2899 C CA . GLN B 1 67 ? -9.062 -27.969 -5.648 1 70.12 67 GLN B CA 1
ATOM 2900 C C . GLN B 1 67 ? -8.047 -27 -6.254 1 70.12 67 GLN B C 1
ATOM 2902 O O . GLN B 1 67 ? -8.422 -26 -6.855 1 70.12 67 GLN B O 1
ATOM 2907 N N . VAL B 1 68 ? -6.82 -27.234 -5.949 1 72.62 68 VAL B N 1
ATOM 2908 C CA . VAL B 1 68 ? -5.703 -26.562 -6.621 1 72.62 68 VAL B CA 1
ATOM 2909 C C . VAL B 1 68 ? -4.863 -27.609 -7.363 1 72.62 68 VAL B C 1
ATOM 2911 O O . VAL B 1 68 ? -4.457 -28.609 -6.781 1 72.62 68 VAL B O 1
ATOM 2914 N N . LEU B 1 69 ? -4.684 -27.375 -8.648 1 72.69 69 LEU B N 1
ATOM 2915 C CA . LEU B 1 69 ? -3.984 -28.312 -9.508 1 72.69 69 LEU B CA 1
ATOM 2916 C C . LEU B 1 69 ? -4.613 -29.703 -9.422 1 72.69 69 LEU B C 1
ATOM 2918 O O . LEU B 1 69 ? -3.906 -30.719 -9.367 1 72.69 69 LEU B O 1
ATOM 2922 N N . GLY B 1 70 ? -5.812 -29.688 -9.344 1 66.62 70 GLY B N 1
ATOM 2923 C CA . GLY B 1 70 ? -6.562 -30.938 -9.344 1 66.62 70 GLY B CA 1
ATOM 2924 C C . GLY B 1 70 ? -6.543 -31.641 -8.008 1 66.62 70 GLY B C 1
ATOM 2925 O O . GLY B 1 70 ? -7.102 -32.75 -7.867 1 66.62 70 GLY B O 1
ATOM 2926 N N . GLN B 1 71 ? -5.844 -31.031 -7.031 1 72.12 71 GLN B N 1
ATOM 2927 C CA . GLN B 1 71 ? -5.73 -31.656 -5.723 1 72.12 71 GLN B CA 1
ATOM 2928 C C . GLN B 1 71 ? -6.566 -30.922 -4.68 1 72.12 71 GLN B C 1
ATOM 2930 O O . GLN B 1 71 ? -6.641 -29.688 -4.691 1 72.12 71 GLN B O 1
ATOM 2935 N N . ASP B 1 72 ? -7.191 -31.672 -3.869 1 68.31 72 ASP B N 1
ATOM 2936 C CA . ASP B 1 72 ? -7.957 -31.094 -2.775 1 68.31 72 ASP B CA 1
ATOM 2937 C C . ASP B 1 72 ? -7.039 -30.375 -1.788 1 68.31 72 ASP B C 1
ATOM 2939 O O . ASP B 1 72 ? -5.926 -30.828 -1.52 1 68.31 72 ASP B O 1
ATOM 2943 N N . VAL B 1 73 ? -7.336 -29.203 -1.414 1 65.06 73 VAL B N 1
ATOM 2944 C CA . VAL B 1 73 ? -6.508 -28.391 -0.518 1 65.06 73 VAL B CA 1
ATOM 2945 C C . VAL B 1 73 ? -6.801 -28.781 0.933 1 65.06 73 VAL B C 1
ATOM 2947 O O . VAL B 1 73 ? -7.648 -28.156 1.584 1 65.06 73 VAL B O 1
ATOM 2950 N N . PHE B 1 74 ? -6.797 -30.125 1.208 1 63.28 74 PHE B N 1
ATOM 2951 C CA . PHE B 1 74 ? -7.074 -30.578 2.564 1 63.28 74 PHE B CA 1
ATOM 2952 C C . PHE B 1 74 ? -5.801 -30.609 3.4 1 63.28 74 PHE B C 1
ATOM 2954 O O . PHE B 1 74 ? -5.102 -31.625 3.445 1 63.28 74 PHE B O 1
ATOM 2961 N N . PHE B 1 75 ? -5.48 -29.625 4.062 1 58.91 75 PHE B N 1
ATOM 2962 C CA . PHE B 1 75 ? -4.504 -29.438 5.133 1 58.91 75 PHE B CA 1
ATOM 2963 C C . PHE B 1 75 ? -3.086 -29.625 4.602 1 58.91 75 PHE B C 1
ATOM 2965 O O . PHE B 1 75 ? -2.195 -30.062 5.332 1 58.91 75 PHE B O 1
ATOM 2972 N N . GLN B 1 76 ? -2.811 -29.688 3.42 1 65.94 76 GLN B N 1
ATOM 2973 C CA . GLN B 1 76 ? -1.44 -29.703 2.922 1 65.94 76 GLN B CA 1
ATOM 2974 C C . GLN B 1 76 ? -1.311 -28.859 1.654 1 65.94 76 GLN B C 1
ATOM 2976 O O . GLN B 1 76 ? -2.184 -28.891 0.786 1 65.94 76 GLN B O 1
ATOM 2981 N N . THR B 1 77 ? -0.345 -28 1.767 1 68.69 77 THR B N 1
ATOM 2982 C CA . THR B 1 77 ? -0.052 -27.25 0.551 1 68.69 77 THR B CA 1
ATOM 2983 C C . THR B 1 77 ? 0.353 -28.203 -0.581 1 68.69 77 THR B C 1
ATOM 2985 O O . THR B 1 77 ? 1.324 -28.938 -0.456 1 68.69 77 THR B O 1
ATOM 2988 N N . PRO B 1 78 ? -0.453 -28.203 -1.624 1 74.31 78 PRO B N 1
ATOM 2989 C CA . PRO B 1 78 ? -0.084 -29.078 -2.742 1 74.31 78 PRO B CA 1
ATOM 2990 C C . PRO B 1 78 ? 1.282 -28.734 -3.33 1 74.31 78 PRO B C 1
ATOM 2992 O O . PRO B 1 78 ? 1.703 -27.578 -3.291 1 74.31 78 PRO B O 1
ATOM 2995 N N . PRO B 1 79 ? 1.987 -29.734 -3.732 1 82.38 79 PRO B N 1
ATOM 2996 C CA . PRO B 1 79 ? 3.238 -29.438 -4.434 1 82.38 79 PRO B CA 1
ATOM 2997 C C . PRO B 1 79 ? 3.051 -28.453 -5.59 1 82.38 79 PRO B C 1
ATOM 2999 O O . PRO B 1 79 ? 2.031 -28.5 -6.285 1 82.38 79 PRO B O 1
ATOM 3002 N N . GLY B 1 80 ? 3.854 -27.516 -5.719 1 90.25 80 GLY B N 1
ATOM 3003 C CA . GLY B 1 80 ? 3.795 -26.547 -6.812 1 90.25 80 GLY B CA 1
ATOM 3004 C C . GLY B 1 80 ? 3.059 -25.281 -6.449 1 90.25 80 GLY B C 1
ATOM 3005 O O . GLY B 1 80 ? 3.016 -24.328 -7.242 1 90.25 80 GLY B O 1
ATOM 3006 N N . VAL B 1 81 ? 2.486 -25.359 -5.215 1 91.88 81 VAL B N 1
ATOM 3007 C CA . VAL B 1 81 ? 1.764 -24.188 -4.77 1 91.88 81 VAL B CA 1
ATOM 3008 C C . VAL B 1 81 ? 2.635 -23.375 -3.803 1 91.88 81 VAL B C 1
ATOM 3010 O O . VAL B 1 81 ? 3.227 -23.938 -2.879 1 91.88 81 VAL B O 1
ATOM 3013 N N . THR B 1 82 ? 2.758 -22.109 -4.066 1 93.19 82 THR B N 1
ATOM 3014 C CA . THR B 1 82 ? 3.465 -21.188 -3.176 1 93.19 82 THR B CA 1
ATOM 3015 C C . THR B 1 82 ? 2.535 -20.094 -2.688 1 93.19 82 THR B C 1
ATOM 3017 O O . THR B 1 82 ? 1.777 -19.516 -3.473 1 93.19 82 THR B O 1
ATOM 3020 N N . TYR B 1 83 ? 2.516 -19.891 -1.425 1 93.12 83 TYR B N 1
ATOM 3021 C CA . TYR B 1 83 ? 1.752 -18.828 -0.796 1 93.12 83 TYR B CA 1
ATOM 3022 C C . TYR B 1 83 ? 2.68 -17.797 -0.154 1 93.12 83 TYR B C 1
ATOM 3024 O O . TYR B 1 83 ? 3.57 -18.156 0.62 1 93.12 83 TYR B O 1
ATOM 3032 N N . LEU B 1 84 ? 2.557 -16.578 -0.555 1 92.62 84 LEU B N 1
ATOM 3033 C CA . LEU B 1 84 ? 3.27 -15.477 0.07 1 92.62 84 LEU B CA 1
ATOM 3034 C C . LEU B 1 84 ? 2.295 -14.477 0.685 1 92.62 84 LEU B C 1
ATOM 3036 O O . LEU B 1 84 ? 1.483 -13.883 -0.024 1 92.62 84 LEU B O 1
ATOM 3040 N N . GLY B 1 85 ? 2.285 -14.328 1.997 1 88.19 85 GLY B N 1
ATOM 3041 C CA . GLY B 1 85 ? 1.423 -13.391 2.703 1 88.19 85 GLY B CA 1
ATOM 3042 C C . GLY B 1 85 ? 2.162 -12.562 3.732 1 88.19 85 GLY B C 1
ATOM 3043 O O . GLY B 1 85 ? 3.389 -12.453 3.686 1 88.19 85 GLY B O 1
ATOM 3044 N N . THR B 1 86 ? 1.46 -11.82 4.566 1 72.56 86 THR B N 1
ATOM 3045 C CA . THR B 1 86 ? 2.051 -10.883 5.516 1 72.56 86 THR B CA 1
ATOM 3046 C C . THR B 1 86 ? 2.473 -11.609 6.793 1 72.56 86 THR B C 1
ATOM 3048 O O . THR B 1 86 ? 3.174 -11.039 7.633 1 72.56 86 THR B O 1
ATOM 3051 N N . GLU B 1 87 ? 2.113 -12.805 6.957 1 61.75 87 GLU B N 1
ATOM 3052 C CA . GLU B 1 87 ? 2.342 -13.531 8.203 1 61.75 87 GLU B CA 1
ATOM 3053 C C . GLU B 1 87 ? 3.824 -13.82 8.414 1 61.75 87 GLU B C 1
ATOM 3055 O O . GLU B 1 87 ? 4.258 -14.102 9.531 1 61.75 87 GLU B O 1
ATOM 3060 N N . TRP B 1 88 ? 4.664 -13.719 7.492 1 58.12 88 TRP B N 1
ATOM 3061 C CA . TRP B 1 88 ? 6.074 -14.07 7.621 1 58.12 88 TRP B CA 1
ATOM 3062 C C . TRP B 1 88 ? 6.758 -13.195 8.672 1 58.12 88 TRP B C 1
ATOM 3064 O O . TRP B 1 88 ? 7.758 -13.602 9.266 1 58.12 88 TRP B O 1
ATOM 3074 N N . ALA B 1 89 ? 6.188 -12.078 8.891 1 55.97 89 ALA B N 1
ATOM 3075 C CA . ALA B 1 89 ? 6.797 -11.133 9.828 1 55.97 89 ALA B CA 1
ATOM 3076 C C . ALA B 1 89 ? 6.898 -11.742 11.227 1 55.97 89 ALA B C 1
ATOM 3078 O O . ALA B 1 89 ? 7.77 -11.359 12.008 1 55.97 89 ALA B O 1
ATOM 3079 N N . ALA B 1 90 ? 6.141 -12.734 11.398 1 53.56 90 ALA B N 1
ATOM 3080 C CA . ALA B 1 90 ? 6.086 -13.281 12.75 1 53.56 90 ALA B CA 1
ATOM 3081 C C . ALA B 1 90 ? 7.074 -14.438 12.914 1 53.56 90 ALA B C 1
ATOM 3083 O O . ALA B 1 90 ? 7.273 -14.938 14.023 1 53.56 90 ALA B O 1
ATOM 3084 N N . ASN B 1 91 ? 7.762 -14.781 11.844 1 59.84 91 ASN B N 1
ATOM 3085 C CA . ASN B 1 91 ? 8.695 -15.891 11.938 1 59.84 91 ASN B CA 1
ATOM 3086 C C . ASN B 1 91 ? 9.961 -15.5 12.695 1 59.84 91 ASN B C 1
ATOM 3088 O O . ASN B 1 91 ? 10.664 -14.562 12.297 1 59.84 91 ASN B O 1
ATOM 3092 N N . PRO B 1 92 ? 10.219 -16.141 13.789 1 59.59 92 PRO B N 1
ATOM 3093 C CA . PRO B 1 92 ? 11.367 -15.805 14.641 1 59.59 92 PRO B CA 1
ATOM 3094 C C . PRO B 1 92 ? 12.688 -15.805 13.867 1 59.59 92 PRO B C 1
ATOM 3096 O O . PRO B 1 92 ? 13.617 -15.086 14.234 1 59.59 92 PRO B O 1
ATOM 3099 N N . VAL B 1 93 ? 12.875 -16.781 12.969 1 58.44 93 VAL B N 1
ATOM 3100 C CA . VAL B 1 93 ? 14.109 -16.844 12.203 1 58.44 93 VAL B CA 1
ATOM 3101 C C . VAL B 1 93 ? 14.414 -15.469 11.594 1 58.44 93 VAL B C 1
ATOM 3103 O O . VAL B 1 93 ? 15.578 -15.086 11.477 1 58.44 93 VAL B O 1
ATOM 3106 N N . VAL B 1 94 ? 13.398 -14.703 11.477 1 61.41 94 VAL B N 1
ATOM 3107 C CA . VAL B 1 94 ? 13.5 -13.43 10.766 1 61.41 94 VAL B CA 1
ATOM 3108 C C . VAL B 1 94 ? 14.117 -12.375 11.68 1 61.41 94 VAL B C 1
ATOM 3110 O O . VAL B 1 94 ? 14.625 -11.352 11.203 1 61.41 94 VAL B O 1
ATOM 3113 N N . ARG B 1 95 ? 14.297 -12.812 12.867 1 66.25 95 ARG B N 1
ATOM 3114 C CA . ARG B 1 95 ? 14.836 -11.797 13.766 1 66.25 95 ARG B CA 1
ATOM 3115 C C . ARG B 1 95 ? 16.172 -12.227 14.352 1 66.25 95 ARG B C 1
ATOM 3117 O O . ARG B 1 95 ? 16.734 -11.539 15.203 1 66.25 95 ARG B O 1
ATOM 3124 N N . SER B 1 96 ? 16.656 -13.32 13.789 1 72.75 96 SER B N 1
ATOM 3125 C CA . SER B 1 96 ? 17.953 -13.812 14.242 1 72.75 96 SER B CA 1
ATOM 3126 C C . SER B 1 96 ? 19.094 -13.094 13.523 1 72.75 96 SER B C 1
ATOM 3128 O O . SER B 1 96 ? 18.875 -12.453 12.492 1 72.75 96 SER B O 1
ATOM 3130 N N . ASP B 1 97 ? 20.234 -13.039 14.188 1 80.38 97 ASP B N 1
ATOM 3131 C CA . ASP B 1 97 ? 21.438 -12.508 13.547 1 80.38 97 ASP B CA 1
ATOM 3132 C C . ASP B 1 97 ? 21.953 -13.461 12.469 1 80.38 97 ASP B C 1
ATOM 3134 O O . ASP B 1 97 ? 22.906 -14.211 12.695 1 80.38 97 ASP B O 1
ATOM 3138 N N . LEU B 1 98 ? 21.297 -13.523 11.398 1 83.88 98 LEU B N 1
ATOM 3139 C CA . LEU B 1 98 ? 21.594 -14.383 10.25 1 83.88 98 LEU B CA 1
ATOM 3140 C C . LEU B 1 98 ? 21.797 -13.555 8.992 1 83.88 98 LEU B C 1
ATOM 3142 O O . LEU B 1 98 ? 20.953 -12.703 8.664 1 83.88 98 LEU B O 1
ATOM 3146 N N . GLU B 1 99 ? 22.922 -13.82 8.453 1 89.12 99 GLU B N 1
ATOM 3147 C CA . GLU B 1 99 ? 23.156 -13.164 7.168 1 89.12 99 GLU B CA 1
ATOM 3148 C C . GLU B 1 99 ? 22.203 -13.688 6.102 1 89.12 99 GLU B C 1
ATOM 3150 O O . GLU B 1 99 ? 21.922 -14.883 6.051 1 89.12 99 GLU B O 1
ATOM 3155 N N . VAL B 1 100 ? 21.797 -12.836 5.242 1 88.69 100 VAL B N 1
ATOM 3156 C CA . VAL B 1 100 ? 20.812 -13.164 4.215 1 88.69 100 VAL B CA 1
ATOM 3157 C C . VAL B 1 100 ? 21.359 -14.273 3.314 1 88.69 100 VAL B C 1
ATOM 3159 O O . VAL B 1 100 ? 20.641 -15.211 2.963 1 88.69 100 VAL B O 1
ATOM 3162 N N . ALA B 1 101 ? 22.656 -14.188 2.982 1 88.56 101 ALA B N 1
ATOM 3163 C CA . ALA B 1 101 ? 23.281 -15.203 2.141 1 88.56 101 ALA B CA 1
ATOM 3164 C C . ALA B 1 101 ? 23.141 -16.594 2.773 1 88.56 101 ALA B C 1
ATOM 3166 O O . ALA B 1 101 ? 22.734 -17.547 2.109 1 88.56 101 ALA B O 1
ATOM 3167 N N . HIS B 1 102 ? 23.484 -16.609 4.012 1 85.06 102 HIS B N 1
ATOM 3168 C CA . HIS B 1 102 ? 23.422 -17.859 4.746 1 85.06 102 HIS B CA 1
ATOM 3169 C C . HIS B 1 102 ? 21.984 -18.359 4.867 1 85.06 102 HIS B C 1
ATOM 3171 O O . HIS B 1 102 ? 21.719 -19.547 4.734 1 85.06 102 HIS B O 1
ATOM 3177 N N . PHE B 1 103 ? 21.172 -17.469 5.109 1 85.31 103 PHE B N 1
ATOM 3178 C CA . PHE B 1 103 ? 19.75 -17.781 5.227 1 85.31 103 PHE B CA 1
ATOM 3179 C C . PHE B 1 103 ? 19.234 -18.406 3.938 1 85.31 103 PHE B C 1
ATOM 3181 O O . PHE B 1 103 ? 18.641 -19.5 3.959 1 85.31 103 PHE B O 1
ATOM 3188 N N . LEU B 1 104 ? 19.5 -17.797 2.842 1 88 104 LEU B N 1
ATOM 3189 C CA . LEU B 1 104 ? 19 -18.281 1.559 1 88 104 LEU B CA 1
ATOM 3190 C C . LEU B 1 104 ? 19.625 -19.609 1.203 1 88 104 LEU B C 1
ATOM 3192 O O . LEU B 1 104 ? 18.953 -20.5 0.65 1 88 104 LEU B O 1
ATOM 3196 N N . ASP B 1 105 ? 20.844 -19.75 1.563 1 83.75 105 ASP B N 1
ATOM 3197 C CA . ASP B 1 105 ? 21.516 -21.031 1.319 1 83.75 105 ASP B CA 1
ATOM 3198 C C . ASP B 1 105 ? 20.906 -22.141 2.145 1 83.75 105 ASP B C 1
ATOM 3200 O O . ASP B 1 105 ? 20.75 -23.266 1.659 1 83.75 105 ASP B O 1
ATOM 3204 N N . SER B 1 106 ? 20.609 -21.797 3.318 1 81.19 106 SER B N 1
ATOM 3205 C CA . SER B 1 106 ? 20.078 -22.797 4.25 1 81.19 106 SER B CA 1
ATOM 3206 C C . SER B 1 106 ? 18.75 -23.344 3.771 1 81.19 106 SER B C 1
ATOM 3208 O O . SER B 1 106 ? 18.344 -24.453 4.141 1 81.19 106 SER B O 1
ATOM 3210 N N . ILE B 1 107 ? 18.125 -22.641 2.92 1 80.62 107 ILE B N 1
ATOM 3211 C CA . ILE B 1 107 ? 16.812 -23.078 2.48 1 80.62 107 ILE B CA 1
ATOM 3212 C C . ILE B 1 107 ? 16.875 -23.547 1.025 1 80.62 107 ILE B C 1
ATOM 3214 O O . ILE B 1 107 ? 15.859 -23.594 0.333 1 80.62 107 ILE B O 1
ATOM 3218 N N . GLY B 1 108 ? 18.062 -23.812 0.504 1 79.06 108 GLY B N 1
ATOM 3219 C CA . GLY B 1 108 ? 18.234 -24.453 -0.794 1 79.06 108 GLY B CA 1
ATOM 3220 C C . GLY B 1 108 ? 18.5 -23.469 -1.913 1 79.06 108 GLY B C 1
ATOM 3221 O O . GLY B 1 108 ? 18.266 -23.766 -3.084 1 79.06 108 GLY B O 1
ATOM 3222 N N . GLY B 1 109 ? 18.906 -22.344 -1.536 1 81.88 109 GLY B N 1
ATOM 3223 C CA . GLY B 1 109 ? 19.203 -21.328 -2.543 1 81.88 109 GLY B CA 1
ATOM 3224 C C . GLY B 1 109 ? 20.188 -21.797 -3.6 1 81.88 109 GLY B C 1
ATOM 3225 O O . GLY B 1 109 ? 20.125 -21.359 -4.746 1 81.88 109 GLY B O 1
ATOM 3226 N N . TYR B 1 110 ? 20.938 -22.75 -3.281 1 80.75 110 TYR B N 1
ATOM 3227 C CA . TYR B 1 110 ? 21.953 -23.25 -4.195 1 80.75 110 TYR B CA 1
ATOM 3228 C C . TYR B 1 110 ? 21.328 -24.094 -5.305 1 80.75 110 TYR B C 1
ATOM 3230 O O . TYR B 1 110 ? 21.891 -24.203 -6.398 1 80.75 110 TYR B O 1
ATOM 3238 N N . ARG B 1 111 ? 20.172 -24.641 -5.113 1 87.31 111 ARG B N 1
ATOM 3239 C CA . ARG B 1 111 ? 19.484 -25.484 -6.098 1 87.31 111 ARG B CA 1
ATOM 3240 C C . ARG B 1 111 ? 18.844 -24.625 -7.184 1 87.31 111 ARG B C 1
ATOM 3242 O O . ARG B 1 111 ? 18.562 -25.109 -8.281 1 87.31 111 ARG B O 1
ATOM 3249 N N . TYR B 1 112 ? 18.641 -23.359 -6.84 1 91.88 112 TYR B N 1
ATOM 3250 C CA . TYR B 1 112 ? 17.938 -22.453 -7.754 1 91.88 112 TYR B CA 1
ATOM 3251 C C . TYR B 1 112 ? 18.734 -21.188 -7.973 1 91.88 112 TYR B C 1
ATOM 3253 O O . TYR B 1 112 ? 18.188 -20.078 -7.91 1 91.88 112 TYR B O 1
ATOM 3261 N N . LYS B 1 113 ? 19.953 -21.359 -8.211 1 90.62 113 LYS B N 1
ATOM 3262 C CA . LYS B 1 113 ? 20.906 -20.25 -8.242 1 90.62 113 LYS B CA 1
ATOM 3263 C C . LYS B 1 113 ? 20.484 -19.188 -9.258 1 90.62 113 LYS B C 1
ATOM 3265 O O . LYS B 1 113 ? 20.469 -18 -8.938 1 90.62 113 LYS B O 1
ATOM 3270 N N . GLU B 1 114 ? 20.141 -19.625 -10.453 1 92.25 114 GLU B N 1
ATOM 3271 C CA . GLU B 1 114 ? 19.812 -18.672 -11.508 1 92.25 114 GLU B CA 1
ATOM 3272 C C . GLU B 1 114 ? 18.578 -17.859 -11.133 1 92.25 114 GLU B C 1
ATOM 3274 O O . GLU B 1 114 ? 18.578 -16.625 -11.25 1 92.25 114 GLU B O 1
ATOM 3279 N N . ARG B 1 115 ? 17.562 -18.531 -10.664 1 94 115 ARG B N 1
ATOM 3280 C CA . ARG B 1 115 ? 16.328 -17.859 -10.266 1 94 115 ARG B CA 1
ATOM 3281 C C . ARG B 1 115 ? 16.562 -16.969 -9.055 1 94 115 ARG B C 1
ATOM 3283 O O . ARG B 1 115 ? 16.078 -15.82 -9.016 1 94 115 ARG B O 1
ATOM 3290 N N . ARG B 1 116 ? 17.266 -17.484 -8.102 1 94.06 116 ARG B N 1
ATOM 3291 C CA . ARG B 1 116 ? 17.609 -16.719 -6.906 1 94.06 116 ARG B CA 1
ATOM 3292 C C . ARG B 1 116 ? 18.344 -15.438 -7.273 1 94.06 116 ARG B C 1
ATOM 3294 O O . ARG B 1 116 ? 17.984 -14.359 -6.816 1 94.06 116 ARG B O 1
ATOM 3301 N N . ASP B 1 117 ? 19.344 -15.578 -8.125 1 94.5 117 ASP B N 1
ATOM 3302 C CA . ASP B 1 117 ? 20.156 -14.43 -8.516 1 94.5 117 ASP B CA 1
ATOM 3303 C C . ASP B 1 117 ? 19.312 -13.375 -9.234 1 94.5 117 ASP B C 1
ATOM 3305 O O . ASP B 1 117 ? 19.453 -12.18 -8.977 1 94.5 117 ASP B O 1
ATOM 3309 N N . ARG B 1 118 ? 18.469 -13.812 -10.086 1 95.75 118 ARG B N 1
ATOM 3310 C CA . ARG B 1 118 ? 17.578 -12.906 -10.789 1 95.75 118 ARG B CA 1
ATOM 3311 C C . ARG B 1 118 ? 16.672 -12.156 -9.805 1 95.75 118 ARG B C 1
ATOM 3313 O O . ARG B 1 118 ? 16.5 -10.945 -9.914 1 95.75 118 ARG B O 1
ATOM 3320 N N . LEU B 1 119 ? 16.156 -12.883 -8.867 1 97.06 119 LEU B N 1
ATOM 3321 C CA . LEU B 1 119 ? 15.258 -12.289 -7.879 1 97.06 119 LEU B CA 1
ATOM 3322 C C . LEU B 1 119 ? 16.016 -11.328 -6.973 1 97.06 119 LEU B C 1
ATOM 3324 O O . LEU B 1 119 ? 15.477 -10.289 -6.582 1 97.06 119 LEU B O 1
ATOM 3328 N N . LEU B 1 120 ? 17.25 -11.664 -6.629 1 95.94 120 LEU B N 1
ATOM 3329 C CA . LEU B 1 120 ? 18.078 -10.773 -5.832 1 95.94 120 LEU B CA 1
ATOM 3330 C C . LEU B 1 120 ? 18.281 -9.438 -6.547 1 95.94 120 LEU B C 1
ATOM 3332 O O . LEU B 1 120 ? 18.25 -8.375 -5.918 1 95.94 120 LEU B O 1
ATOM 3336 N N . ASP B 1 121 ? 18.438 -9.484 -7.836 1 96 121 ASP B N 1
ATOM 3337 C CA . ASP B 1 121 ? 18.609 -8.281 -8.641 1 96 121 ASP B CA 1
ATOM 3338 C C . ASP B 1 121 ? 17.312 -7.473 -8.688 1 96 121 ASP B C 1
ATOM 3340 O O . ASP B 1 121 ? 17.328 -6.254 -8.508 1 96 121 ASP B O 1
ATOM 3344 N N . ILE B 1 122 ? 16.25 -8.148 -8.891 1 96.19 122 ILE B N 1
ATOM 3345 C CA . ILE B 1 122 ? 14.938 -7.523 -9.031 1 96.19 122 ILE B CA 1
ATOM 3346 C C . ILE B 1 122 ? 14.547 -6.848 -7.715 1 96.19 122 ILE B C 1
ATOM 3348 O O . ILE B 1 122 ? 14.117 -5.691 -7.711 1 96.19 122 ILE B O 1
ATOM 3352 N N . LEU B 1 123 ? 14.773 -7.602 -6.613 1 96.06 123 LEU B N 1
ATOM 3353 C CA . LEU B 1 123 ? 14.32 -7.117 -5.312 1 96.06 123 LEU B CA 1
ATOM 3354 C C . LEU B 1 123 ? 15.391 -6.266 -4.645 1 96.06 123 LEU B C 1
ATOM 3356 O O . LEU B 1 123 ? 15.172 -5.711 -3.564 1 96.06 123 LEU B O 1
ATOM 3360 N N . ASP B 1 124 ? 16.484 -6.195 -5.328 1 94.62 124 ASP B N 1
ATOM 3361 C CA . ASP B 1 124 ? 17.547 -5.312 -4.867 1 94.62 124 ASP B CA 1
ATOM 3362 C C . ASP B 1 124 ? 17.969 -5.656 -3.438 1 94.62 124 ASP B C 1
ATOM 3364 O O . ASP B 1 124 ? 17.969 -4.789 -2.561 1 94.62 124 ASP B O 1
ATOM 3368 N N . VAL B 1 125 ? 18.344 -6.875 -3.25 1 94.69 125 VAL B N 1
ATOM 3369 C CA . VAL B 1 125 ? 18.656 -7.402 -1.928 1 94.69 125 VAL B CA 1
ATOM 3370 C C . VAL B 1 125 ? 20.172 -7.438 -1.744 1 94.69 125 VAL B C 1
ATOM 3372 O O . VAL B 1 125 ? 20.906 -7.836 -2.654 1 94.69 125 VAL B O 1
ATOM 3375 N N . ASP B 1 126 ? 20.625 -6.996 -0.605 1 92.94 126 ASP B N 1
ATOM 3376 C CA . ASP B 1 126 ? 22.016 -7.125 -0.2 1 92.94 126 ASP B CA 1
ATOM 3377 C C . ASP B 1 126 ? 22.25 -8.414 0.58 1 92.94 126 ASP B C 1
ATOM 3379 O O . ASP B 1 126 ? 21.672 -8.609 1.653 1 92.94 126 ASP B O 1
ATOM 3383 N N . LEU B 1 127 ? 23.125 -9.195 0.098 1 91.69 127 LEU B N 1
ATOM 3384 C CA . LEU B 1 127 ? 23.359 -10.508 0.685 1 91.69 127 LEU B CA 1
ATOM 3385 C C . LEU B 1 127 ? 24.078 -10.383 2.025 1 91.69 127 LEU B C 1
ATOM 3387 O O . LEU B 1 127 ? 24.094 -11.32 2.818 1 91.69 127 LEU B O 1
ATOM 3391 N N . GLU B 1 128 ? 24.609 -9.258 2.275 1 90.25 128 GLU B N 1
ATOM 3392 C CA . GLU B 1 128 ? 25.359 -9.047 3.51 1 90.25 128 GLU B CA 1
ATOM 3393 C C . GLU B 1 128 ? 24.469 -8.5 4.617 1 90.25 128 GLU B C 1
ATOM 3395 O O . GLU B 1 128 ? 24.906 -8.328 5.754 1 90.25 128 GLU B O 1
ATOM 3400 N N . TRP B 1 129 ? 23.234 -8.25 4.262 1 88.38 129 TRP B N 1
ATOM 3401 C CA . TRP B 1 129 ? 22.297 -7.816 5.293 1 88.38 129 TRP B CA 1
ATOM 3402 C C . TRP B 1 129 ? 22.188 -8.867 6.398 1 88.38 129 TRP B C 1
ATOM 3404 O O . TRP B 1 129 ? 22.281 -10.062 6.137 1 88.38 129 TRP B O 1
ATOM 3414 N N . HIS B 1 130 ? 22.016 -8.352 7.57 1 88 130 HIS B N 1
ATOM 3415 C CA . HIS B 1 130 ? 21.641 -9.211 8.68 1 88 130 HIS B CA 1
ATOM 3416 C C . HIS B 1 130 ? 20.141 -9.125 8.969 1 88 130 HIS B C 1
ATOM 3418 O O . HIS B 1 130 ? 19.594 -8.031 9.109 1 88 130 HIS B O 1
ATOM 3424 N N . MET B 1 131 ? 19.547 -10.195 9.141 1 83.56 131 MET B N 1
ATOM 3425 C CA . MET B 1 131 ? 18.094 -10.297 9.219 1 83.56 131 MET B CA 1
ATOM 3426 C C . MET B 1 131 ? 17.547 -9.477 10.383 1 83.56 131 MET B C 1
ATOM 3428 O O . MET B 1 131 ? 16.469 -8.891 10.281 1 83.56 131 MET B O 1
ATOM 3432 N N . HIS B 1 132 ? 18.281 -9.359 11.422 1 79.62 132 HIS B N 1
ATOM 3433 C CA . HIS B 1 132 ? 17.812 -8.641 12.594 1 79.62 132 HIS B CA 1
ATOM 3434 C C . HIS B 1 132 ? 18 -7.137 12.438 1 79.62 132 HIS B C 1
ATOM 3436 O O . HIS B 1 132 ? 17.422 -6.352 13.18 1 79.62 132 HIS B O 1
ATOM 3442 N N . GLU B 1 133 ? 18.781 -6.719 11.414 1 79.69 133 GLU B N 1
ATOM 3443 C CA . GLU B 1 133 ? 19.125 -5.309 11.258 1 79.69 133 GLU B CA 1
ATOM 3444 C C . GLU B 1 133 ? 18.344 -4.676 10.117 1 79.69 133 GLU B C 1
ATOM 3446 O O . GLU B 1 133 ? 18.266 -3.447 10.023 1 79.69 133 GLU B O 1
ATOM 3451 N N . VAL B 1 134 ? 17.797 -5.48 9.344 1 80.06 134 VAL B N 1
ATOM 3452 C CA . VAL B 1 134 ? 17.156 -4.953 8.141 1 80.06 134 VAL B CA 1
ATOM 3453 C C . VAL B 1 134 ? 15.797 -4.344 8.516 1 80.06 134 VAL B C 1
ATOM 3455 O O . VAL B 1 134 ? 15.188 -4.73 9.516 1 80.06 134 VAL B O 1
ATOM 3458 N N . SER B 1 135 ? 15.383 -3.334 7.777 1 76.19 135 SER B N 1
ATOM 3459 C CA . SER B 1 135 ? 14.047 -2.756 7.914 1 76.19 135 SER B CA 1
ATOM 3460 C C . SER B 1 135 ? 12.969 -3.764 7.547 1 76.19 135 SER B C 1
ATOM 3462 O O . SER B 1 135 ? 13.266 -4.824 6.988 1 76.19 135 SER B O 1
ATOM 3464 N N . ASP B 1 136 ? 11.711 -3.469 7.848 1 75.38 136 ASP B N 1
ATOM 3465 C CA . ASP B 1 136 ? 10.586 -4.328 7.488 1 75.38 136 ASP B CA 1
ATOM 3466 C C . ASP B 1 136 ? 10.5 -4.512 5.973 1 75.38 136 ASP B C 1
ATOM 3468 O O . ASP B 1 136 ? 10.227 -5.613 5.492 1 75.38 136 ASP B O 1
ATOM 3472 N N . GLY B 1 137 ? 10.727 -3.447 5.27 1 80.38 137 GLY B N 1
ATOM 3473 C CA . GLY B 1 137 ? 10.703 -3.539 3.816 1 80.38 137 GLY B CA 1
ATOM 3474 C C . GLY B 1 137 ? 11.805 -4.418 3.256 1 80.38 137 GLY B C 1
ATOM 3475 O O . GLY B 1 137 ? 11.578 -5.18 2.312 1 80.38 137 GLY B O 1
ATOM 3476 N N . GLU B 1 138 ? 12.953 -4.301 3.859 1 84.12 138 GLU B N 1
ATOM 3477 C CA . GLU B 1 138 ? 14.078 -5.133 3.43 1 84.12 138 GLU B CA 1
ATOM 3478 C C . GLU B 1 138 ? 13.828 -6.602 3.764 1 84.12 138 GLU B C 1
ATOM 3480 O O . GLU B 1 138 ? 14.125 -7.484 2.953 1 84.12 138 GLU B O 1
ATOM 3485 N N . ARG B 1 139 ? 13.344 -6.805 4.898 1 85.19 139 ARG B N 1
ATOM 3486 C CA . ARG B 1 139 ? 13.008 -8.164 5.309 1 85.19 139 ARG B CA 1
ATOM 3487 C C . ARG B 1 139 ? 12 -8.789 4.359 1 85.19 139 ARG B C 1
ATOM 3489 O O . ARG B 1 139 ? 12.109 -9.969 4.012 1 85.19 139 ARG B O 1
ATOM 3496 N N . ARG B 1 140 ? 11.086 -8.008 3.982 1 86.62 140 ARG B N 1
ATOM 3497 C CA . ARG B 1 140 ? 10.078 -8.477 3.041 1 86.62 140 ARG B CA 1
ATOM 3498 C C . ARG B 1 140 ? 10.703 -8.859 1.707 1 86.62 140 ARG B C 1
ATOM 3500 O O . ARG B 1 140 ? 10.328 -9.867 1.105 1 86.62 140 ARG B O 1
ATOM 3507 N N . ARG B 1 141 ? 11.586 -8.102 1.257 1 91.94 141 ARG B N 1
ATOM 3508 C CA . ARG B 1 141 ? 12.281 -8.406 0.011 1 91.94 141 ARG B CA 1
ATOM 3509 C C . ARG B 1 141 ? 12.969 -9.766 0.09 1 91.94 141 ARG B C 1
ATOM 3511 O O . ARG B 1 141 ? 12.883 -10.57 -0.839 1 91.94 141 ARG B O 1
ATOM 3518 N N . VAL B 1 142 ? 13.648 -10.016 1.188 1 90.81 142 VAL B N 1
ATOM 3519 C CA . VAL B 1 142 ? 14.344 -11.281 1.387 1 90.81 142 VAL B CA 1
ATOM 3520 C C . VAL B 1 142 ? 13.328 -12.422 1.409 1 90.81 142 VAL B C 1
ATOM 3522 O O . VAL B 1 142 ? 13.562 -13.477 0.811 1 90.81 142 VAL B O 1
ATOM 3525 N N . GLN B 1 143 ? 12.234 -12.211 2.039 1 88.5 143 GLN B N 1
ATOM 3526 C CA . GLN B 1 143 ? 11.172 -13.203 2.109 1 88.5 143 GLN B CA 1
ATOM 3527 C C . GLN B 1 143 ? 10.648 -13.539 0.718 1 88.5 143 GLN B C 1
ATOM 3529 O O . GLN B 1 143 ? 10.383 -14.711 0.415 1 88.5 143 GLN B O 1
ATOM 3534 N N . ILE B 1 144 ? 10.43 -12.57 -0.03 1 93.81 144 ILE B N 1
ATOM 3535 C CA . ILE B 1 144 ? 9.914 -12.773 -1.379 1 93.81 144 ILE B CA 1
ATOM 3536 C C . ILE B 1 144 ? 10.914 -13.586 -2.199 1 93.81 144 ILE B C 1
ATOM 3538 O O . ILE B 1 144 ? 10.531 -14.516 -2.916 1 93.81 144 ILE B O 1
ATOM 3542 N N . VAL B 1 145 ? 12.211 -13.242 -2.037 1 94.31 145 VAL B N 1
ATOM 3543 C CA . VAL B 1 145 ? 13.234 -14.023 -2.725 1 94.31 145 VAL B CA 1
ATOM 3544 C C . VAL B 1 145 ? 13.133 -15.492 -2.303 1 94.31 145 VAL B C 1
ATOM 3546 O O . VAL B 1 145 ? 13.07 -16.391 -3.15 1 94.31 145 VAL B O 1
ATOM 3549 N N . SER B 1 146 ? 13.062 -15.695 -1.044 1 92.12 146 SER B N 1
ATOM 3550 C CA . SER B 1 146 ? 13.016 -17.047 -0.5 1 92.12 146 SER B CA 1
ATOM 3551 C C . SER B 1 146 ? 11.781 -17.797 -0.985 1 92.12 146 SER B C 1
ATOM 3553 O O . SER B 1 146 ? 11.836 -19 -1.233 1 92.12 146 SER B O 1
ATOM 3555 N N . GLY B 1 147 ? 10.719 -17.109 -1.139 1 91.62 147 GLY B N 1
ATOM 3556 C CA . GLY B 1 147 ? 9.469 -17.734 -1.523 1 91.62 147 GLY B CA 1
ATOM 3557 C C . GLY B 1 147 ? 9.367 -18.016 -3.012 1 91.62 147 GLY B C 1
ATOM 3558 O O . GLY B 1 147 ? 8.641 -18.906 -3.436 1 91.62 147 GLY B O 1
ATOM 3559 N N . LEU B 1 148 ? 10.156 -17.312 -3.803 1 95.31 148 LEU B N 1
ATOM 3560 C CA . LEU B 1 148 ? 9.938 -17.375 -5.246 1 95.31 148 LEU B CA 1
ATOM 3561 C C . LEU B 1 148 ? 11.102 -18.078 -5.938 1 95.31 148 LEU B C 1
ATOM 3563 O O . LEU B 1 148 ? 11.031 -18.375 -7.133 1 95.31 148 LEU B O 1
ATOM 3567 N N . MET B 1 149 ? 12.164 -18.328 -5.242 1 93.94 149 MET B N 1
ATOM 3568 C CA . MET B 1 149 ? 13.344 -18.859 -5.902 1 93.94 149 MET B CA 1
ATOM 3569 C C . MET B 1 149 ? 13.078 -20.266 -6.438 1 93.94 149 MET B C 1
ATOM 3571 O O . MET B 1 149 ? 13.586 -20.641 -7.492 1 93.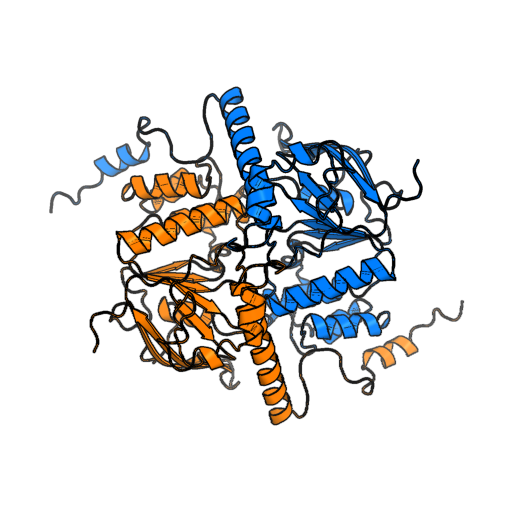94 149 MET B O 1
ATOM 3575 N N . ALA B 1 150 ? 12.281 -21.031 -5.691 1 93.75 150 ALA B N 1
ATOM 3576 C CA . ALA B 1 150 ? 11.875 -22.328 -6.227 1 93.75 150 ALA B CA 1
ATOM 3577 C C . ALA B 1 150 ? 10.734 -22.172 -7.234 1 93.75 150 ALA B C 1
ATOM 3579 O O . ALA B 1 150 ? 9.852 -21.328 -7.059 1 93.75 150 ALA B O 1
ATOM 3580 N N . PRO B 1 151 ? 10.734 -22.984 -8.219 1 93.62 151 PRO B N 1
ATOM 3581 C CA . PRO B 1 151 ? 9.648 -22.875 -9.195 1 93.62 151 PRO B CA 1
ATOM 3582 C C . PRO B 1 151 ? 8.281 -23.219 -8.594 1 93.62 151 PRO B C 1
ATOM 3584 O O . PRO B 1 151 ? 8.188 -24.094 -7.727 1 93.62 151 PRO B O 1
ATOM 3587 N N . TRP B 1 152 ? 7.266 -22.609 -9.102 1 95.12 152 TRP B N 1
ATOM 3588 C CA . TRP B 1 152 ? 5.887 -22.781 -8.656 1 95.12 152 TRP B CA 1
ATOM 3589 C C . TRP B 1 152 ? 4.938 -22.859 -9.852 1 95.12 152 TRP B C 1
ATOM 3591 O O . TRP B 1 152 ? 5.156 -22.203 -10.867 1 95.12 152 TRP B O 1
ATOM 3601 N N . ASP B 1 153 ? 3.904 -23.656 -9.688 1 95.88 153 ASP B N 1
ATOM 3602 C CA . ASP B 1 153 ? 2.871 -23.766 -10.711 1 95.88 153 ASP B CA 1
ATOM 3603 C C . ASP B 1 153 ? 1.698 -22.828 -10.406 1 95.88 153 ASP B C 1
ATOM 3605 O O . ASP B 1 153 ? 1.034 -22.344 -11.32 1 95.88 153 ASP B O 1
ATOM 3609 N N . VAL B 1 154 ? 1.453 -22.656 -9.117 1 96.62 154 VAL B N 1
ATOM 3610 C CA . VAL B 1 154 ? 0.421 -21.734 -8.641 1 96.62 154 VAL B CA 1
ATOM 3611 C C . VAL B 1 154 ? 0.989 -20.859 -7.531 1 96.62 154 VAL B C 1
ATOM 3613 O O . VAL B 1 154 ? 1.575 -21.344 -6.566 1 96.62 154 VAL B O 1
ATOM 3616 N N . LEU B 1 155 ? 0.911 -19.578 -7.727 1 97.25 155 LEU B N 1
ATOM 3617 C CA . LEU B 1 155 ? 1.388 -18.609 -6.754 1 97.25 155 LEU B CA 1
ATOM 3618 C C . LEU B 1 155 ? 0.224 -17.812 -6.16 1 97.25 155 LEU B C 1
ATOM 3620 O O . LEU B 1 155 ? -0.559 -17.203 -6.895 1 97.25 155 LEU B O 1
ATOM 3624 N N . LEU B 1 156 ? 0.071 -17.906 -4.863 1 96.62 156 LEU B N 1
ATOM 3625 C CA . LEU B 1 156 ? -0.933 -17.156 -4.121 1 96.62 156 LEU B CA 1
ATOM 3626 C C . LEU B 1 156 ? -0.297 -15.984 -3.385 1 96.62 156 LEU B C 1
ATOM 3628 O O . LEU B 1 156 ? 0.519 -16.172 -2.482 1 96.62 156 LEU B O 1
ATOM 3632 N N . LEU B 1 157 ? -0.646 -14.805 -3.785 1 96.25 157 LEU B N 1
ATOM 3633 C CA . LEU B 1 157 ? -0.065 -13.586 -3.221 1 96.25 157 LEU B CA 1
ATOM 3634 C C . LEU B 1 157 ? -1.102 -12.812 -2.416 1 96.25 157 LEU B C 1
ATOM 3636 O O . LEU B 1 157 ? -2.158 -12.453 -2.939 1 96.25 157 LEU B O 1
ATOM 3640 N N . ASP B 1 158 ? -0.822 -12.555 -1.21 1 94.06 158 ASP B N 1
ATOM 3641 C CA . ASP B 1 158 ? -1.717 -11.836 -0.305 1 94.06 158 ASP B CA 1
ATOM 3642 C C . ASP B 1 158 ? -1.072 -10.555 0.201 1 94.06 158 ASP B C 1
ATOM 3644 O O . ASP B 1 158 ? -0.339 -10.562 1.192 1 94.06 158 ASP B O 1
ATOM 3648 N N . GLU B 1 159 ? -1.354 -9.43 -0.475 1 90.81 159 GLU B N 1
ATOM 3649 C CA . GLU B 1 159 ? -0.88 -8.094 -0.122 1 90.81 159 GLU B CA 1
ATOM 3650 C C . GLU B 1 159 ? 0.635 -8.078 0.06 1 90.81 159 GLU B C 1
ATOM 3652 O O . GLU B 1 159 ? 1.145 -7.469 1.001 1 90.81 159 GLU B O 1
ATOM 3657 N N . VAL B 1 160 ? 1.349 -8.719 -0.79 1 88.25 160 VAL B N 1
ATOM 3658 C CA . VAL B 1 160 ? 2.775 -8.969 -0.603 1 88.25 160 VAL B CA 1
ATOM 3659 C C . VAL B 1 160 ? 3.576 -7.75 -1.056 1 88.25 160 VAL B C 1
ATOM 3661 O O . VAL B 1 1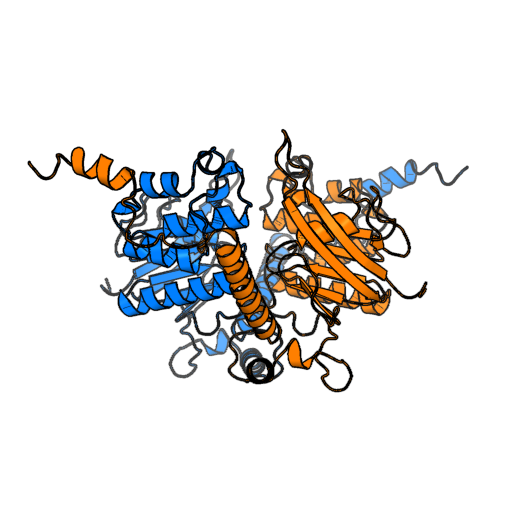60 ? 4.703 -7.535 -0.602 1 88.25 160 VAL B O 1
ATOM 3664 N N . THR B 1 161 ? 3.021 -6.91 -1.895 1 87.5 161 THR B N 1
ATOM 3665 C CA . THR B 1 161 ? 3.814 -5.852 -2.504 1 87.5 161 THR B CA 1
ATOM 3666 C C . THR B 1 161 ? 3.596 -4.527 -1.776 1 87.5 161 THR B C 1
ATOM 3668 O O . THR B 1 161 ? 4.105 -3.486 -2.201 1 87.5 161 THR B O 1
ATOM 3671 N N . VAL B 1 162 ? 2.912 -4.504 -0.687 1 82.81 162 VAL B N 1
ATOM 3672 C CA . VAL B 1 162 ? 2.477 -3.281 -0.019 1 82.81 162 VAL B CA 1
ATOM 3673 C C . VAL B 1 162 ? 3.688 -2.539 0.539 1 82.81 162 VAL B C 1
ATOM 3675 O O . VAL B 1 162 ? 3.73 -1.306 0.52 1 82.81 162 VAL B O 1
ATOM 3678 N N . ASP B 1 163 ? 4.734 -3.252 0.926 1 79.12 163 ASP B N 1
ATOM 3679 C CA . ASP B 1 163 ? 5.879 -2.627 1.58 1 79.12 163 ASP B CA 1
ATOM 3680 C C . ASP B 1 163 ? 7.004 -2.357 0.581 1 79.12 163 ASP B C 1
ATOM 3682 O O . ASP B 1 163 ? 8.062 -1.852 0.953 1 79.12 163 ASP B O 1
ATOM 3686 N N . LEU B 1 164 ? 6.746 -2.686 -0.653 1 89.19 164 LEU B N 1
ATOM 3687 C CA . LEU B 1 164 ? 7.766 -2.477 -1.675 1 89.19 164 LEU B CA 1
ATOM 3688 C C . LEU B 1 164 ? 7.648 -1.086 -2.287 1 89.19 164 LEU B C 1
ATOM 3690 O O . LEU B 1 164 ? 6.539 -0.58 -2.477 1 89.19 164 LEU B O 1
ATOM 3694 N N . ASP B 1 165 ? 8.789 -0.479 -2.578 1 89.38 165 ASP B N 1
ATOM 3695 C CA . ASP B 1 165 ? 8.711 0.767 -3.334 1 89.38 165 ASP B CA 1
ATOM 3696 C C . ASP B 1 165 ? 8.227 0.514 -4.762 1 89.38 165 ASP B C 1
ATOM 3698 O O . ASP B 1 165 ? 8.133 -0.635 -5.195 1 89.38 165 ASP B O 1
ATOM 3702 N N . VAL B 1 166 ? 7.988 1.578 -5.422 1 91.38 166 VAL B N 1
ATOM 3703 C CA . VAL B 1 166 ? 7.312 1.533 -6.715 1 91.38 166 VAL B CA 1
ATOM 3704 C C . VAL B 1 166 ? 8.195 0.815 -7.73 1 91.38 166 VAL B C 1
ATOM 3706 O O . VAL B 1 166 ? 7.703 0.024 -8.539 1 91.38 166 VAL B O 1
ATOM 3709 N N . LEU B 1 167 ? 9.477 1.058 -7.734 1 93.69 167 LEU B N 1
ATOM 3710 C CA . LEU B 1 167 ? 10.383 0.476 -8.719 1 93.69 167 LEU B CA 1
ATOM 3711 C C . LEU B 1 167 ? 10.516 -1.029 -8.516 1 93.69 167 LEU B C 1
ATOM 3713 O O . LEU B 1 167 ? 10.383 -1.804 -9.461 1 93.69 167 LEU B O 1
ATOM 3717 N N . VAL B 1 168 ? 10.781 -1.429 -7.34 1 94.12 168 VAL B N 1
ATOM 3718 C CA . VAL B 1 168 ? 10.945 -2.842 -7.008 1 94.12 168 VAL B CA 1
ATOM 3719 C C . VAL B 1 168 ? 9.648 -3.594 -7.301 1 94.12 168 VAL B C 1
ATOM 3721 O O . VAL B 1 168 ? 9.672 -4.688 -7.871 1 94.12 168 VAL B O 1
ATOM 3724 N N . ARG B 1 169 ? 8.555 -3.033 -6.949 1 94.31 169 ARG B N 1
ATOM 3725 C CA . ARG B 1 169 ? 7.262 -3.65 -7.223 1 94.31 169 ARG B CA 1
ATOM 3726 C C . ARG B 1 169 ? 7.055 -3.861 -8.719 1 94.31 169 ARG B C 1
ATOM 3728 O O . ARG B 1 169 ? 6.641 -4.941 -9.148 1 94.31 169 ARG B O 1
ATOM 3735 N N . SER B 1 170 ? 7.34 -2.848 -9.477 1 94.62 170 SER B N 1
ATOM 3736 C CA . SER B 1 170 ? 7.18 -2.93 -10.93 1 94.62 170 SER B CA 1
ATOM 3737 C C . SER B 1 170 ? 8.023 -4.059 -11.516 1 94.62 170 SER B C 1
ATOM 3739 O O . SER B 1 170 ? 7.539 -4.84 -12.336 1 94.62 170 SER B O 1
ATOM 3741 N N . ARG B 1 171 ? 9.219 -4.164 -11.078 1 95.75 171 ARG B N 1
ATOM 3742 C CA . ARG B 1 171 ? 10.125 -5.195 -11.578 1 95.75 171 ARG B CA 1
ATOM 3743 C C . ARG B 1 171 ? 9.648 -6.586 -11.172 1 95.75 171 ARG B C 1
ATOM 3745 O O . ARG B 1 171 ? 9.734 -7.531 -11.953 1 95.75 171 ARG B O 1
ATOM 3752 N N . LEU B 1 172 ? 9.203 -6.668 -9.961 1 96.62 172 LEU B N 1
ATOM 3753 C CA . LEU B 1 172 ? 8.68 -7.945 -9.492 1 96.62 172 LEU B CA 1
ATOM 3754 C C . LEU B 1 172 ? 7.48 -8.375 -10.328 1 96.62 172 LEU B C 1
ATOM 3756 O O . LEU B 1 172 ? 7.379 -9.539 -10.727 1 96.62 172 LEU B O 1
ATOM 3760 N N . LEU B 1 173 ? 6.605 -7.465 -10.602 1 96.38 173 LEU B N 1
ATOM 3761 C CA . LEU B 1 173 ? 5.418 -7.773 -11.391 1 96.38 173 LEU B CA 1
ATOM 3762 C C . LEU B 1 173 ? 5.801 -8.219 -12.797 1 96.38 173 LEU B C 1
ATOM 3764 O O . LEU B 1 173 ? 5.195 -9.141 -13.352 1 96.38 173 LEU B O 1
ATOM 3768 N N . ASP B 1 174 ? 6.789 -7.582 -13.367 1 96.62 174 ASP B N 1
ATOM 3769 C CA . ASP B 1 174 ? 7.289 -7.992 -14.672 1 96.62 174 ASP B CA 1
ATOM 3770 C C . ASP B 1 174 ? 7.801 -9.43 -14.641 1 96.62 174 ASP B C 1
ATOM 3772 O O . ASP B 1 174 ? 7.527 -10.211 -15.547 1 96.62 174 ASP B O 1
ATOM 3776 N N . PHE B 1 175 ? 8.523 -9.719 -13.617 1 97.19 175 PHE B N 1
ATOM 3777 C CA . PHE B 1 175 ? 9.031 -11.07 -13.43 1 97.19 175 PHE B CA 1
ATOM 3778 C C . PHE B 1 175 ? 7.883 -12.07 -13.359 1 97.19 175 PHE B C 1
ATOM 3780 O O . PHE B 1 175 ? 7.945 -13.141 -13.977 1 97.19 175 PHE B O 1
ATOM 3787 N N . LEU B 1 176 ? 6.887 -11.75 -12.641 1 97.81 176 LEU B N 1
ATOM 3788 C CA . LEU B 1 176 ? 5.746 -12.641 -12.461 1 97.81 176 LEU B CA 1
ATOM 3789 C C . LEU B 1 176 ? 5.008 -12.844 -13.781 1 97.81 176 LEU B C 1
ATOM 3791 O O . LEU B 1 176 ? 4.555 -13.953 -14.07 1 97.81 176 LEU B O 1
ATOM 3795 N N . VAL B 1 177 ? 4.871 -11.82 -14.562 1 97.81 177 VAL B N 1
ATOM 3796 C CA . VAL B 1 177 ? 4.246 -11.938 -15.875 1 97.81 177 VAL B CA 1
ATOM 3797 C C . VAL B 1 177 ? 5.051 -12.898 -16.75 1 97.81 177 VAL B C 1
ATOM 3799 O O . VAL B 1 177 ? 4.484 -13.773 -17.391 1 97.81 177 VAL B O 1
ATOM 3802 N N . GLU B 1 178 ? 6.359 -12.703 -16.703 1 96.81 178 GLU B N 1
ATOM 3803 C CA . GLU B 1 178 ? 7.238 -13.57 -17.484 1 96.81 178 GLU B CA 1
ATOM 3804 C C . GLU B 1 178 ? 7.078 -15.031 -17.078 1 96.81 178 GLU B C 1
ATOM 3806 O O . GLU B 1 178 ? 7.035 -15.922 -17.922 1 96.81 178 GLU B O 1
ATOM 3811 N N . GLU B 1 179 ? 6.957 -15.273 -15.781 1 95.94 179 GLU B N 1
ATOM 3812 C CA . GLU B 1 179 ? 6.785 -16.625 -15.258 1 95.94 179 GLU B CA 1
ATOM 3813 C C . GLU B 1 179 ? 5.512 -17.266 -15.797 1 95.94 179 GLU B C 1
ATOM 3815 O O . GLU B 1 179 ? 5.5 -18.453 -16.125 1 95.94 179 GLU B O 1
ATOM 3820 N N . THR B 1 180 ? 4.469 -16.531 -15.898 1 96.75 180 THR B N 1
ATOM 3821 C CA . THR B 1 180 ? 3.197 -17.078 -16.359 1 96.75 180 THR B CA 1
ATOM 3822 C C . THR B 1 180 ? 3.232 -17.328 -17.859 1 96.75 180 THR B C 1
ATOM 3824 O O . THR B 1 180 ? 2.666 -18.312 -18.344 1 96.75 180 THR B O 1
ATOM 3827 N N . ARG B 1 181 ? 3.926 -16.531 -18.562 1 95.69 181 ARG B N 1
ATOM 3828 C CA . ARG B 1 181 ? 3.992 -16.656 -20.016 1 95.69 181 ARG B CA 1
ATOM 3829 C C . ARG B 1 181 ? 4.922 -17.797 -20.422 1 95.69 181 ARG B C 1
ATOM 3831 O O . ARG B 1 181 ? 4.582 -18.609 -21.297 1 95.69 181 ARG B O 1
ATOM 3838 N N . GLU B 1 182 ? 6.012 -17.922 -19.734 1 95.56 182 GLU B N 1
ATOM 3839 C CA . GLU B 1 182 ? 7.051 -18.875 -20.141 1 95.56 182 GLU B CA 1
ATOM 3840 C C . GLU B 1 182 ? 6.793 -20.266 -19.562 1 95.56 182 GLU B C 1
ATOM 3842 O O . GLU B 1 182 ? 7.098 -21.266 -20.203 1 95.56 182 GLU B O 1
ATOM 3847 N N . ARG B 1 183 ? 6.219 -20.297 -18.344 1 95.62 183 ARG B N 1
ATOM 3848 C CA . ARG B 1 183 ? 6.109 -21.578 -17.656 1 95.62 183 ARG B CA 1
ATOM 3849 C C . ARG B 1 183 ? 4.648 -22 -17.5 1 95.62 183 ARG B C 1
ATOM 3851 O O . ARG B 1 183 ? 4.352 -23.031 -16.906 1 95.62 183 ARG B O 1
ATOM 3858 N N . ASN B 1 184 ? 3.721 -21.219 -17.984 1 95.81 184 ASN B N 1
ATOM 3859 C CA . ASN B 1 184 ? 2.289 -21.469 -17.859 1 95.81 184 ASN B CA 1
ATOM 3860 C C . ASN B 1 184 ? 1.856 -21.547 -16.406 1 95.81 184 ASN B C 1
ATOM 3862 O O . ASN B 1 184 ? 0.991 -22.359 -16.047 1 95.81 184 ASN B O 1
ATOM 3866 N N . ALA B 1 185 ? 2.59 -20.797 -15.57 1 96.88 185 ALA B N 1
ATOM 3867 C CA . ALA B 1 185 ? 2.246 -20.719 -14.156 1 96.88 185 ALA B CA 1
ATOM 3868 C C . ALA B 1 185 ? 1.035 -19.828 -13.93 1 96.88 185 ALA B C 1
ATOM 3870 O O . ALA B 1 185 ? 0.713 -18.984 -14.773 1 96.88 185 ALA B O 1
ATOM 3871 N N . THR B 1 186 ? 0.351 -20.062 -12.797 1 97.75 186 THR B N 1
ATOM 3872 C CA . THR B 1 186 ? -0.886 -19.344 -12.492 1 97.75 186 THR B CA 1
ATOM 3873 C C . THR B 1 186 ? -0.735 -18.531 -11.219 1 97.75 186 THR B C 1
ATOM 3875 O O . THR B 1 186 ? -0.096 -18.969 -10.258 1 97.75 186 THR B O 1
ATOM 3878 N N . ILE B 1 187 ? -1.3 -17.328 -11.211 1 98.19 187 ILE B N 1
ATOM 3879 C CA . ILE B 1 187 ? -1.172 -16.438 -10.062 1 98.19 187 ILE B CA 1
ATOM 3880 C C . ILE B 1 187 ? -2.555 -15.961 -9.617 1 98.19 187 ILE B C 1
ATOM 3882 O O . ILE B 1 187 ? -3.379 -15.57 -10.445 1 98.19 187 ILE B O 1
ATOM 3886 N N . LEU B 1 188 ? -2.877 -16.109 -8.391 1 97.88 188 LEU B N 1
ATOM 3887 C CA . LEU B 1 188 ? -3.98 -15.422 -7.719 1 97.88 188 LEU B CA 1
ATOM 3888 C C . LEU B 1 188 ? -3.459 -14.383 -6.738 1 97.88 188 LEU B C 1
ATOM 3890 O O . LEU B 1 188 ? -2.754 -14.711 -5.785 1 97.88 188 LEU B O 1
ATOM 3894 N N . TYR B 1 189 ? -3.801 -13.133 -7.027 1 97.94 189 TYR B N 1
ATOM 3895 C CA . TYR B 1 189 ? -3.158 -12 -6.363 1 97.94 189 TYR B CA 1
ATOM 3896 C C . TYR B 1 189 ? -4.191 -11.078 -5.734 1 97.94 189 TYR B C 1
ATOM 3898 O O . TYR B 1 189 ? -5.035 -10.508 -6.434 1 97.94 189 TYR B O 1
ATOM 3906 N N . ALA B 1 190 ? -4.195 -10.961 -4.387 1 96.44 190 ALA B N 1
ATOM 3907 C CA . ALA B 1 190 ? -5.012 -9.992 -3.664 1 96.44 190 ALA B CA 1
ATOM 3908 C C . ALA B 1 190 ? -4.184 -8.766 -3.277 1 96.44 190 ALA B C 1
ATOM 3910 O O . ALA B 1 190 ? -3.16 -8.883 -2.604 1 96.44 190 ALA B O 1
ATOM 3911 N N . THR B 1 191 ? -4.625 -7.574 -3.674 1 93.88 191 THR B N 1
ATOM 3912 C CA . THR B 1 191 ? -3.912 -6.344 -3.342 1 93.88 191 THR B CA 1
ATOM 3913 C C . THR B 1 191 ? -4.859 -5.148 -3.365 1 93.88 191 THR B C 1
ATOM 3915 O O . THR B 1 191 ? -5.93 -5.207 -3.977 1 93.88 191 THR B O 1
ATOM 3918 N N . HIS B 1 192 ? -4.488 -4.121 -2.684 1 91.69 192 HIS B N 1
ATOM 3919 C CA . HIS B 1 192 ? -5.203 -2.85 -2.732 1 91.69 192 HIS B CA 1
ATOM 3920 C C . HIS B 1 192 ? -4.43 -1.814 -3.541 1 91.69 192 HIS B C 1
ATOM 3922 O O . HIS B 1 192 ? -4.82 -0.647 -3.602 1 91.69 192 HIS B O 1
ATOM 3928 N N . ILE B 1 193 ? -3.43 -2.215 -4.125 1 92.81 193 ILE B N 1
ATOM 3929 C CA . ILE B 1 193 ? -2.607 -1.324 -4.934 1 92.81 193 ILE B CA 1
ATOM 3930 C C . ILE B 1 193 ? -2.73 -1.708 -6.41 1 92.81 193 ILE B C 1
ATOM 3932 O O . ILE B 1 193 ? -2.281 -2.781 -6.816 1 92.81 193 ILE B O 1
ATOM 3936 N N . PHE B 1 194 ? -3.256 -0.776 -7.219 1 94.94 194 PHE B N 1
ATOM 3937 C CA . PHE B 1 194 ? -3.541 -1.118 -8.609 1 94.94 194 PHE B CA 1
ATOM 3938 C C . PHE B 1 194 ? -2.66 -0.312 -9.555 1 94.94 194 PHE B C 1
ATOM 3940 O O . PHE B 1 194 ? -2.65 -0.556 -10.766 1 94.94 194 PHE B O 1
ATOM 3947 N N . ASP B 1 195 ? -1.934 0.637 -8.977 1 93.5 195 ASP B N 1
ATOM 3948 C CA . ASP B 1 195 ? -1.119 1.515 -9.812 1 93.5 195 ASP B CA 1
ATOM 3949 C C . ASP B 1 195 ? -0.085 0.717 -10.602 1 93.5 195 ASP B C 1
ATOM 3951 O O . ASP B 1 195 ? 0.725 -0.009 -10.016 1 93.5 195 ASP B O 1
ATOM 3955 N N . GLY B 1 196 ? -0.13 0.814 -11.891 1 92.56 196 GLY B N 1
ATOM 3956 C CA . GLY B 1 196 ? 0.802 0.09 -12.742 1 92.56 196 GLY B CA 1
ATOM 3957 C C . GLY B 1 196 ? 0.372 -1.339 -13.016 1 92.56 196 GLY B C 1
ATOM 3958 O O . GLY B 1 196 ? 1.096 -2.096 -13.672 1 92.56 196 GLY B O 1
ATOM 3959 N N . LEU B 1 197 ? -0.804 -1.713 -12.625 1 94.5 197 LEU B N 1
ATOM 3960 C CA . LEU B 1 197 ? -1.215 -3.111 -12.688 1 94.5 197 LEU B CA 1
ATOM 3961 C C . LEU B 1 197 ? -2.145 -3.355 -13.867 1 94.5 197 LEU B C 1
ATOM 3963 O O . LEU B 1 197 ? -2.518 -4.496 -14.148 1 94.5 197 LEU B O 1
ATOM 3967 N N . ASP B 1 198 ? -2.43 -2.398 -14.602 1 95.25 198 ASP B N 1
ATOM 3968 C CA . ASP B 1 198 ? -3.475 -2.516 -15.617 1 95.25 198 ASP B CA 1
ATOM 3969 C C . ASP B 1 198 ? -3.166 -3.646 -16.594 1 95.25 198 ASP B C 1
ATOM 3971 O O . ASP B 1 198 ? -4.078 -4.324 -17.078 1 95.25 198 ASP B O 1
ATOM 3975 N N . SER B 1 199 ? -1.916 -3.906 -16.875 1 94.25 199 SER B N 1
ATOM 3976 C CA . SER B 1 199 ? -1.55 -4.895 -17.891 1 94.25 199 SER B CA 1
ATOM 3977 C C . SER B 1 199 ? -1.194 -6.23 -17.25 1 94.25 199 SER B C 1
ATOM 3979 O O . SER B 1 199 ? -0.916 -7.207 -17.953 1 94.25 199 SER B O 1
ATOM 3981 N N . PHE B 1 200 ? -1.282 -6.27 -15.984 1 96.94 200 PHE B N 1
ATOM 3982 C CA . PHE B 1 200 ? -0.816 -7.453 -15.273 1 96.94 200 PHE B CA 1
ATOM 3983 C C . PHE B 1 200 ? -1.863 -8.562 -15.32 1 96.94 200 PHE B C 1
ATOM 3985 O O . PHE B 1 200 ? -1.567 -9.688 -15.734 1 96.94 200 PHE B O 1
ATOM 3992 N N . PRO B 1 201 ? -3.127 -8.312 -14.977 1 97.81 201 PRO B N 1
ATOM 3993 C CA . PRO B 1 201 ? -4.066 -9.43 -14.836 1 97.81 201 PRO B CA 1
ATOM 3994 C C . PRO B 1 201 ? -4.637 -9.891 -16.172 1 97.81 201 PRO B C 1
ATOM 3996 O O . PRO B 1 201 ? -4.738 -9.102 -17.109 1 97.81 201 PRO B O 1
ATOM 3999 N N . THR B 1 202 ? -4.953 -11.141 -16.234 1 97.44 202 THR B N 1
ATOM 4000 C CA . THR B 1 202 ? -5.75 -11.711 -17.328 1 97.44 202 THR B CA 1
ATOM 4001 C C . THR B 1 202 ? -7.207 -11.875 -16.891 1 97.44 202 THR B C 1
ATOM 4003 O O . THR B 1 202 ? -8.094 -12.016 -17.734 1 97.44 202 THR B O 1
ATOM 4006 N N . HIS B 1 203 ? -7.395 -11.945 -15.547 1 96.94 203 HIS B N 1
ATOM 4007 C CA . HIS B 1 203 ? -8.719 -12.141 -14.961 1 96.94 203 HIS B CA 1
ATOM 4008 C C . HIS B 1 203 ? -8.906 -11.266 -13.727 1 96.94 203 HIS B C 1
ATOM 4010 O O . HIS B 1 203 ? -7.934 -10.945 -13.031 1 96.94 203 HIS B O 1
ATOM 4016 N N . LEU B 1 204 ? -10.117 -10.859 -13.438 1 97.12 204 LEU B N 1
ATOM 4017 C CA . LEU B 1 204 ? -10.531 -10.211 -12.195 1 97.12 204 LEU B CA 1
ATOM 4018 C C . LEU B 1 204 ? -11.594 -11.039 -11.484 1 97.12 204 LEU B C 1
ATOM 4020 O O . LEU B 1 204 ? -12.484 -11.609 -12.125 1 97.12 204 LEU B O 1
ATOM 4024 N N . CYS B 1 205 ? -11.5 -11.102 -10.227 1 97.25 205 CYS B N 1
ATOM 4025 C CA . CYS B 1 205 ? -12.508 -11.766 -9.414 1 97.25 205 CYS B CA 1
ATOM 4026 C C . CYS B 1 205 ? -13 -10.852 -8.297 1 97.25 205 CYS B C 1
ATOM 4028 O O . CYS B 1 205 ? -12.195 -10.352 -7.504 1 97.25 205 CYS B O 1
ATOM 4030 N N . HIS B 1 206 ? -14.273 -10.578 -8.281 1 97.19 206 HIS B N 1
ATOM 4031 C CA . HIS B 1 206 ? -14.898 -9.75 -7.262 1 97.19 206 HIS B CA 1
ATOM 4032 C C . HIS B 1 206 ? -15.438 -10.602 -6.117 1 97.19 206 HIS B C 1
ATOM 4034 O O . HIS B 1 206 ? -16.375 -11.391 -6.301 1 97.19 206 HIS B O 1
ATOM 4040 N N . LEU B 1 207 ? -14.844 -10.508 -4.992 1 96.56 207 LEU B N 1
ATOM 4041 C CA . LEU B 1 207 ? -15.305 -11.164 -3.773 1 96.56 207 LEU B CA 1
ATOM 4042 C C . LEU B 1 207 ? -16.125 -10.195 -2.924 1 96.56 207 LEU B C 1
ATOM 4044 O O . LEU B 1 207 ? -15.57 -9.438 -2.131 1 96.56 207 LEU B O 1
ATOM 4048 N N . GLN B 1 208 ? -17.406 -10.234 -3.064 1 95.19 208 GLN B N 1
ATOM 4049 C CA . GLN B 1 208 ? -18.312 -9.344 -2.346 1 95.19 208 GLN B CA 1
ATOM 4050 C C . GLN B 1 208 ? -18.859 -10.008 -1.085 1 95.19 208 GLN B C 1
ATOM 4052 O O . GLN B 1 208 ? -19.672 -10.93 -1.166 1 95.19 208 GLN B O 1
ATOM 4057 N N . LEU B 1 209 ? -18.484 -9.484 0.015 1 92.06 209 LEU B N 1
ATOM 4058 C CA . LEU B 1 209 ? -18.953 -9.953 1.314 1 92.06 209 LEU B CA 1
ATOM 4059 C C . LEU B 1 209 ? -18.891 -11.477 1.406 1 92.06 209 LEU B C 1
ATOM 4061 O O . LEU B 1 209 ? -19.859 -12.125 1.809 1 92.06 209 LEU B O 1
ATOM 4065 N N . GLY B 1 210 ? -17.797 -12.039 0.858 1 93.06 210 GLY B N 1
ATOM 4066 C CA . GLY B 1 210 ? -17.516 -13.461 1.021 1 93.06 210 GLY B CA 1
ATOM 4067 C C . GLY B 1 210 ? -18.047 -14.297 -0.126 1 93.06 210 GLY B C 1
ATOM 4068 O O . GLY B 1 210 ? -17.938 -15.523 -0.106 1 93.06 210 GLY B O 1
ATOM 4069 N N . THR B 1 211 ? -18.656 -13.727 -1.042 1 94.44 211 THR B N 1
ATOM 4070 C CA . THR B 1 211 ? -19.156 -14.453 -2.203 1 94.44 211 THR B CA 1
ATOM 4071 C C . THR B 1 211 ? -18.594 -13.875 -3.492 1 94.44 211 THR B C 1
ATOM 4073 O O . THR B 1 211 ? -18.453 -12.656 -3.627 1 94.44 211 THR B O 1
ATOM 4076 N N . THR B 1 212 ? -18.234 -14.719 -4.457 1 95.31 212 THR B N 1
ATOM 4077 C CA . THR B 1 212 ? -17.797 -14.242 -5.766 1 95.31 212 THR B CA 1
ATOM 4078 C C . THR B 1 212 ? -19 -13.867 -6.625 1 95.31 212 THR B C 1
ATOM 4080 O O . THR B 1 212 ? -20 -14.586 -6.664 1 95.31 212 THR B O 1
ATOM 4083 N N . LEU B 1 213 ? -18.938 -12.766 -7.332 1 94.31 213 LEU B N 1
ATOM 4084 C CA . LEU B 1 213 ? -20.031 -12.312 -8.18 1 94.31 213 LEU B CA 1
ATOM 4085 C C . LEU B 1 213 ? -19.781 -12.672 -9.641 1 94.31 213 LEU B C 1
ATOM 4087 O O . LEU B 1 213 ? -18.672 -12.484 -10.148 1 94.31 213 LEU B O 1
ATOM 4091 N N . PRO B 1 214 ? -20.734 -13.172 -10.312 1 89.19 214 PRO B N 1
ATOM 4092 C CA . PRO B 1 214 ? -20.594 -13.461 -11.742 1 89.19 214 PRO B CA 1
ATOM 4093 C C . PRO B 1 214 ? -20.453 -12.195 -12.586 1 89.19 214 PRO B C 1
ATOM 4095 O O . PRO B 1 214 ? -21.016 -11.148 -12.242 1 89.19 214 PRO B O 1
ATOM 4098 N N . PRO B 1 215 ? -19.844 -12.375 -13.594 1 89.06 215 PRO B N 1
ATOM 4099 C CA . PRO B 1 215 ? -18.953 -13.461 -13.992 1 89.06 215 PRO B CA 1
ATOM 4100 C C . PRO B 1 215 ? -17.688 -13.523 -13.141 1 89.06 215 PRO B C 1
ATOM 4102 O O . PRO B 1 215 ? -17.094 -12.484 -12.836 1 89.06 215 PRO B O 1
ATOM 4105 N N . SER B 1 216 ? -17.391 -14.641 -12.719 1 87.94 216 SER B N 1
ATOM 4106 C CA . SER B 1 216 ? -16.172 -14.867 -11.945 1 87.94 216 SER B CA 1
ATOM 4107 C C . SER B 1 216 ? -15.414 -16.094 -12.453 1 87.94 216 SER B C 1
ATOM 4109 O O . SER B 1 216 ? -15.945 -17.203 -12.43 1 87.94 216 SER B O 1
ATOM 4111 N N . PRO B 1 217 ? -14.18 -15.875 -13.016 1 92.5 217 PRO B N 1
ATOM 4112 C CA . PRO B 1 217 ? -13.438 -14.617 -13.141 1 92.5 217 PRO B CA 1
ATOM 4113 C C . PRO B 1 217 ? -13.852 -13.805 -14.367 1 92.5 217 PRO B C 1
ATOM 4115 O O . PRO B 1 217 ? -14.344 -14.375 -15.352 1 92.5 217 PRO B O 1
ATOM 4118 N N . LEU B 1 218 ? -13.805 -12.539 -14.242 1 95.38 218 LEU B N 1
ATOM 4119 C CA . LEU B 1 218 ? -13.992 -11.617 -15.359 1 95.38 218 LEU B CA 1
ATOM 4120 C C . LEU B 1 218 ? -12.727 -11.516 -16.188 1 95.38 218 LEU B C 1
ATOM 4122 O O . LEU B 1 218 ? -11.641 -11.258 -15.664 1 95.38 218 LEU B O 1
ATOM 4126 N N . GLU B 1 219 ? -12.828 -11.758 -17.469 1 95.25 219 GLU B N 1
ATOM 4127 C CA . GLU B 1 219 ? -11.664 -11.594 -18.328 1 95.25 219 GLU B CA 1
ATOM 4128 C C . GLU B 1 219 ? -11.203 -10.141 -18.375 1 95.25 219 GLU B C 1
ATOM 4130 O O . GLU B 1 219 ? -12.031 -9.227 -18.375 1 95.25 219 GLU B O 1
ATOM 4135 N N . TRP B 1 220 ? -9.938 -9.945 -18.484 1 95.06 220 TRP B N 1
ATOM 4136 C CA . TRP B 1 220 ? -9.305 -8.633 -18.531 1 95.06 220 TRP B CA 1
ATOM 4137 C C . TRP B 1 220 ? -8.203 -8.602 -19.578 1 95.06 220 TRP B C 1
ATOM 4139 O O . TRP B 1 220 ? -7.402 -9.539 -19.672 1 95.06 220 TRP B O 1
ATOM 4149 N N . PRO B 1 221 ? -8.031 -7.578 -20.375 1 92.62 221 PRO B N 1
ATOM 4150 C CA . PRO B 1 221 ? -8.898 -6.402 -20.375 1 92.62 221 PRO B CA 1
ATOM 4151 C C . PRO B 1 221 ? -10.352 -6.738 -20.734 1 92.62 221 PRO B C 1
ATOM 4153 O O . PRO B 1 221 ? -10.602 -7.742 -21.406 1 92.62 221 PRO B O 1
ATOM 4156 N N . LEU B 1 222 ? -11.156 -5.867 -20.297 1 91.88 222 LEU B N 1
ATOM 4157 C CA . LEU B 1 222 ? -12.594 -6.086 -20.422 1 91.88 222 LEU B CA 1
ATOM 4158 C C . LEU B 1 222 ? -12.984 -6.262 -21.891 1 91.88 222 LEU B C 1
ATOM 4160 O O . LEU B 1 222 ? -12.547 -5.5 -22.75 1 91.88 222 LEU B O 1
ATOM 4164 N N . ASN B 1 223 ? -13.758 -7.293 -22.109 1 87.75 223 ASN B N 1
ATOM 4165 C CA . ASN B 1 223 ? -14.367 -7.57 -23.406 1 87.75 223 ASN B CA 1
ATOM 4166 C C . ASN B 1 223 ? -15.859 -7.832 -23.281 1 87.75 223 ASN B C 1
ATOM 4168 O O . ASN B 1 223 ? -16.281 -8.938 -22.938 1 87.75 223 ASN B O 1
ATOM 4172 N N . LEU B 1 224 ? -16.609 -6.875 -23.672 1 85.38 224 LEU B N 1
ATOM 4173 C CA . LEU B 1 224 ? -18.047 -6.93 -23.453 1 85.38 224 LEU B CA 1
ATOM 4174 C C . LEU B 1 224 ? -18.703 -7.922 -24.406 1 85.38 224 LEU B C 1
ATOM 4176 O O . LEU B 1 224 ? -19.781 -8.461 -24.125 1 85.38 224 LEU B O 1
ATOM 4180 N N . GLU B 1 225 ? -18.125 -8.164 -25.516 1 84.31 225 GLU B N 1
ATOM 4181 C CA . GLU B 1 225 ? -18.703 -9.039 -26.531 1 84.31 225 GLU B CA 1
ATOM 4182 C C . GLU B 1 225 ? -18.562 -10.508 -26.141 1 84.31 225 GLU B C 1
ATOM 4184 O O . GLU B 1 225 ? -19.453 -11.312 -26.406 1 84.31 225 GLU B O 1
ATOM 4189 N N . ASN B 1 226 ? -17.562 -10.797 -25.406 1 80 226 ASN B N 1
ATOM 4190 C CA . ASN B 1 226 ? -17.219 -12.203 -25.219 1 80 226 ASN B CA 1
ATOM 4191 C C . ASN B 1 226 ? -17.578 -12.68 -23.812 1 80 226 ASN B C 1
ATOM 4193 O O . ASN B 1 226 ? -17.453 -13.867 -23.5 1 80 226 ASN B O 1
ATOM 4197 N N . GLN B 1 227 ? -18.016 -11.75 -23.031 1 83.19 227 GLN B N 1
ATOM 4198 C CA . GLN B 1 227 ? -18.25 -12.195 -21.656 1 83.19 227 GLN B CA 1
ATOM 4199 C C . GLN B 1 227 ? -19.609 -11.711 -21.141 1 83.19 227 GLN B C 1
ATOM 4201 O O . GLN B 1 227 ? -19.766 -10.547 -20.797 1 83.19 227 GLN B O 1
ATOM 4206 N N . ALA B 1 228 ? -20.469 -12.688 -20.984 1 83 228 ALA B N 1
ATOM 4207 C CA . ALA B 1 228 ? -21.781 -12.391 -20.422 1 83 228 ALA B CA 1
ATOM 4208 C C . ALA B 1 228 ? -21.656 -11.828 -19.016 1 83 228 ALA B C 1
ATOM 4210 O O . ALA B 1 228 ? -20.875 -12.336 -18.203 1 83 228 ALA B O 1
ATOM 4211 N N . GLY B 1 229 ? -22.312 -10.742 -18.766 1 89.94 229 GLY B N 1
ATOM 4212 C CA . GLY B 1 229 ? -22.344 -10.172 -17.422 1 89.94 229 GLY B CA 1
ATOM 4213 C C . GLY B 1 229 ? -21.281 -9.117 -17.203 1 89.94 229 GLY B C 1
ATOM 4214 O O . GLY B 1 229 ? -21.281 -8.43 -16.188 1 89.94 229 GLY B O 1
ATOM 4215 N N . ALA B 1 230 ? -20.375 -9.016 -18.188 1 89.81 230 ALA B N 1
ATOM 4216 C CA . ALA B 1 230 ? -19.266 -8.062 -18.047 1 89.81 230 ALA B CA 1
ATOM 4217 C C . ALA B 1 230 ? -19.797 -6.633 -17.938 1 89.81 230 ALA B C 1
ATOM 4219 O O . ALA B 1 230 ? -19.25 -5.824 -17.172 1 89.81 230 ALA B O 1
ATOM 4220 N N . GLY B 1 231 ? -20.844 -6.383 -18.641 1 91.19 231 GLY B N 1
ATOM 4221 C CA . GLY B 1 231 ? -21.438 -5.055 -18.609 1 91.19 231 GLY B CA 1
ATOM 4222 C C . GLY B 1 231 ? -22.062 -4.707 -17.266 1 91.19 231 GLY B C 1
ATOM 4223 O O . GLY B 1 231 ? -22.047 -3.541 -16.859 1 91.19 231 GLY B O 1
ATOM 4224 N N . GLU B 1 232 ? -22.609 -5.703 -16.656 1 91.94 232 GLU B N 1
ATOM 4225 C CA . GLU B 1 232 ? -23.172 -5.496 -15.32 1 91.94 232 GLU B CA 1
ATOM 4226 C C . GLU B 1 232 ? -22.078 -5.352 -14.273 1 91.94 232 GLU B C 1
ATOM 4228 O O . GLU B 1 232 ? -22.188 -4.547 -13.344 1 91.94 232 GLU B O 1
ATOM 4233 N N . ALA B 1 233 ? -21.031 -6.117 -14.477 1 94.44 233 ALA B N 1
ATOM 4234 C CA . ALA B 1 233 ? -19.922 -6.074 -13.531 1 94.44 233 ALA B CA 1
ATOM 4235 C C . ALA B 1 233 ? -19.188 -4.746 -13.617 1 94.44 233 ALA B C 1
ATOM 4237 O O . ALA B 1 233 ? -18.719 -4.219 -12.602 1 94.44 233 ALA B O 1
ATOM 4238 N N . VAL B 1 234 ? -19.062 -4.219 -14.797 1 96.62 234 VAL B N 1
ATOM 4239 C CA . VAL B 1 234 ? -18.438 -2.93 -15.047 1 96.62 234 VAL B CA 1
ATOM 4240 C C . VAL B 1 234 ? -19.344 -2.053 -15.898 1 96.62 234 VAL B C 1
ATOM 4242 O O . VAL B 1 234 ? -19.219 -2.033 -17.125 1 96.62 234 VAL B O 1
ATOM 4245 N N . PRO B 1 235 ? -20.172 -1.284 -15.305 1 96.38 235 PRO B N 1
ATOM 4246 C CA . PRO B 1 235 ? -21.156 -0.482 -16.016 1 96.38 235 PRO B CA 1
ATOM 4247 C C . PRO B 1 235 ? -20.531 0.564 -16.938 1 96.38 235 PRO B C 1
ATOM 4249 O O . PRO B 1 235 ? -19.344 0.877 -16.797 1 96.38 235 PRO B O 1
ATOM 4252 N N . ALA B 1 236 ? -21.312 1.12 -17.812 1 95.69 236 ALA B N 1
ATOM 4253 C CA . ALA B 1 236 ? -20.875 2.053 -18.844 1 95.69 236 ALA B CA 1
ATOM 4254 C C . ALA B 1 236 ? -20.219 3.285 -18.219 1 95.69 236 ALA B C 1
ATOM 4256 O O . ALA B 1 236 ? -19.234 3.799 -18.75 1 95.69 236 ALA B O 1
ATOM 4257 N N . GLU B 1 237 ? -20.797 3.699 -17.156 1 96.12 237 GLU B N 1
ATOM 4258 C CA . GLU B 1 237 ? -20.25 4.887 -16.5 1 96.12 237 GLU B CA 1
ATOM 4259 C C . GLU B 1 237 ? -18.844 4.637 -15.992 1 96.12 237 GLU B C 1
ATOM 4261 O O . GLU B 1 237 ? -17.984 5.516 -16.078 1 96.12 237 GLU B O 1
ATOM 4266 N N . VAL B 1 238 ? -18.641 3.48 -15.461 1 96.38 238 VAL B N 1
ATOM 4267 C CA . VAL B 1 238 ? -17.312 3.109 -14.961 1 96.38 238 VAL B CA 1
ATOM 4268 C C . VAL B 1 238 ? -16.344 2.975 -16.141 1 96.38 238 VAL B C 1
ATOM 4270 O O . VAL B 1 238 ? -15.211 3.465 -16.078 1 96.38 238 VAL B O 1
ATOM 4273 N N . ARG B 1 239 ? -16.781 2.363 -17.188 1 96.06 239 ARG B N 1
ATOM 4274 C CA . ARG B 1 239 ? -15.945 2.188 -18.375 1 96.06 239 ARG B CA 1
ATOM 4275 C C . ARG B 1 239 ? -15.555 3.535 -18.969 1 96.06 239 ARG B C 1
ATOM 4277 O O . ARG B 1 239 ? -14.43 3.701 -19.453 1 96.06 239 ARG B O 1
ATOM 4284 N N . ARG B 1 240 ? -16.453 4.469 -18.922 1 95.5 240 ARG B N 1
ATOM 4285 C CA . ARG B 1 240 ? -16.141 5.812 -19.406 1 95.5 240 ARG B CA 1
ATOM 4286 C C . ARG B 1 240 ? -15.031 6.449 -18.562 1 95.5 240 ARG B C 1
ATOM 4288 O O . ARG B 1 240 ? -14.125 7.086 -19.109 1 95.5 240 ARG B O 1
ATOM 4295 N N . ARG B 1 241 ? -15.125 6.227 -17.297 1 94.44 241 ARG B N 1
ATOM 4296 C CA . ARG B 1 241 ? -14.094 6.762 -16.406 1 94.44 241 ARG B CA 1
ATOM 4297 C C . ARG B 1 241 ? -12.758 6.078 -16.656 1 94.44 241 ARG B C 1
ATOM 4299 O O . ARG B 1 241 ? -11.703 6.719 -16.609 1 94.44 241 ARG B O 1
ATOM 4306 N N . MET B 1 242 ? -12.844 4.812 -16.953 1 93.31 242 MET B N 1
ATOM 4307 C CA . MET B 1 242 ? -11.633 4.043 -17.25 1 93.31 242 MET B CA 1
ATOM 4308 C C . MET B 1 242 ? -10.906 4.609 -18.453 1 93.31 242 MET B C 1
ATOM 4310 O O . MET B 1 242 ? -9.672 4.637 -18.484 1 93.31 242 MET B O 1
ATOM 4314 N N . GLU B 1 243 ? -11.641 5.09 -19.344 1 92.38 243 GLU B N 1
ATOM 4315 C CA . GLU B 1 243 ? -11.055 5.512 -20.609 1 92.38 243 GLU B CA 1
ATOM 4316 C C . GLU B 1 243 ? -10.812 7.02 -20.641 1 92.38 243 GLU B C 1
ATOM 4318 O O . GLU B 1 243 ? -10.289 7.559 -21.609 1 92.38 243 GLU B O 1
ATOM 4323 N N . ASP B 1 244 ? -11.18 7.73 -19.547 1 91.94 244 ASP B N 1
ATOM 4324 C CA . ASP B 1 244 ? -10.953 9.164 -19.438 1 91.94 244 ASP B CA 1
ATOM 4325 C C . ASP B 1 244 ? -9.461 9.484 -19.391 1 91.94 244 ASP B C 1
ATOM 4327 O O . ASP B 1 244 ? -8.742 9.016 -18.5 1 91.94 244 ASP B O 1
ATOM 4331 N N . PRO B 1 245 ? -8.984 10.242 -20.312 1 87.31 245 PRO B N 1
ATOM 4332 C CA . PRO B 1 245 ? -7.566 10.594 -20.281 1 87.31 245 PRO B CA 1
ATOM 4333 C C . PRO B 1 245 ? -7.18 11.383 -19.047 1 87.31 245 PRO B C 1
ATOM 4335 O O . PRO B 1 245 ? -5.996 11.453 -18.688 1 87.31 245 PRO B O 1
ATOM 4338 N N . ASN B 1 246 ? -8.141 11.953 -18.359 1 87.12 246 ASN B N 1
ATOM 4339 C CA . ASN B 1 246 ? -7.867 12.766 -17.188 1 87.12 246 ASN B CA 1
ATOM 4340 C C . ASN B 1 246 ? -8.031 11.953 -15.898 1 87.12 246 ASN B C 1
ATOM 4342 O O . ASN B 1 246 ? -8.07 12.523 -14.805 1 87.12 246 ASN B O 1
ATOM 4346 N N . ARG B 1 247 ? -8.117 10.641 -16.125 1 88 247 ARG B N 1
ATOM 4347 C CA . ARG B 1 247 ? -8.258 9.805 -14.938 1 88 247 ARG B CA 1
ATOM 4348 C C . ARG B 1 247 ? -7.074 10 -13.992 1 88 247 ARG B C 1
ATOM 4350 O O . ARG B 1 247 ? -5.945 10.219 -14.438 1 88 247 ARG B O 1
ATOM 4357 N N . THR B 1 248 ? -7.312 9.836 -12.719 1 86.62 248 THR B N 1
ATOM 4358 C CA . THR B 1 248 ? -6.32 10.156 -11.695 1 86.62 248 THR B CA 1
ATOM 4359 C C . THR B 1 248 ? -5.57 8.898 -11.258 1 86.62 248 THR B C 1
ATOM 4361 O O . THR B 1 248 ? -4.688 8.969 -10.398 1 86.62 248 THR B O 1
ATOM 4364 N N . GLY B 1 249 ? -5.852 7.809 -11.852 1 92 249 GLY B N 1
ATOM 4365 C CA . GLY B 1 249 ? -5.23 6.543 -11.492 1 92 249 GLY B CA 1
ATOM 4366 C C . GLY B 1 249 ? -5.379 5.48 -12.562 1 92 249 GLY B C 1
ATOM 4367 O O . GLY B 1 249 ? -5.551 5.801 -13.742 1 92 249 GLY B O 1
ATOM 4368 N N . SER B 1 250 ? -5.273 4.309 -12.227 1 94.31 250 SER B N 1
ATOM 4369 C CA . SER B 1 250 ? -5.348 3.186 -13.156 1 94.31 250 SER B CA 1
ATOM 4370 C C . SER B 1 250 ? -6.793 2.881 -13.539 1 94.31 250 SER B C 1
ATOM 4372 O O . SER B 1 250 ? -7.727 3.336 -12.875 1 94.31 250 SER B O 1
ATOM 4374 N N . LYS B 1 251 ? -6.934 2.189 -14.625 1 95.19 251 LYS B N 1
ATOM 4375 C CA . LYS B 1 251 ? -8.258 1.696 -15 1 95.19 251 LYS B CA 1
ATOM 4376 C C . LYS B 1 251 ? -8.812 0.746 -13.945 1 95.19 251 LYS B C 1
ATOM 4378 O O . LYS B 1 251 ? -10 0.791 -13.625 1 95.19 251 LYS B O 1
ATOM 4383 N N . LEU B 1 252 ? -7.965 -0.013 -13.375 1 96.25 252 LEU B N 1
ATOM 4384 C CA . LEU B 1 252 ? -8.359 -0.977 -12.352 1 96.25 252 LEU B CA 1
ATOM 4385 C C . LEU B 1 252 ? -8.852 -0.267 -11.094 1 96.25 252 LEU B C 1
ATOM 4387 O O . LEU B 1 252 ? -9.734 -0.775 -10.398 1 96.25 252 LEU B O 1
ATOM 4391 N N . LEU B 1 253 ? -8.289 0.893 -10.812 1 95.88 253 LEU B N 1
ATOM 4392 C CA . LEU B 1 253 ? -8.758 1.675 -9.672 1 95.88 253 LEU B CA 1
ATOM 4393 C C . LEU B 1 253 ? -10.234 2.023 -9.82 1 95.88 253 LEU B C 1
ATOM 4395 O O . LEU B 1 253 ? -11 1.929 -8.859 1 95.88 253 LEU B O 1
ATOM 4399 N N . GLU B 1 254 ? -10.609 2.404 -11.016 1 95.56 254 GLU B N 1
ATOM 4400 C CA . GLU B 1 254 ? -12 2.766 -11.273 1 95.56 254 GLU B CA 1
ATOM 4401 C C . GLU B 1 254 ? -12.93 1.582 -11.039 1 95.56 254 GLU B C 1
ATOM 4403 O O . GLU B 1 254 ? -14 1.737 -10.445 1 95.56 254 GLU B O 1
ATOM 4408 N N . VAL B 1 255 ? -12.516 0.424 -11.477 1 96.38 255 VAL B N 1
ATOM 4409 C CA . VAL B 1 255 ? -13.305 -0.788 -11.297 1 96.38 255 VAL B CA 1
ATOM 4410 C C . VAL B 1 255 ? -13.391 -1.127 -9.805 1 96.38 255 VAL B C 1
ATOM 4412 O O . VAL B 1 255 ? -14.484 -1.375 -9.281 1 96.38 255 VAL B O 1
ATOM 4415 N N . ALA B 1 256 ? -12.25 -1.118 -9.141 1 96.5 256 ALA B N 1
ATOM 4416 C CA . ALA B 1 256 ? -12.188 -1.466 -7.723 1 96.5 256 ALA B CA 1
ATOM 4417 C C . ALA B 1 256 ? -13.039 -0.517 -6.887 1 96.5 256 ALA B C 1
ATOM 4419 O O . ALA B 1 256 ? -13.766 -0.952 -5.988 1 96.5 256 ALA B O 1
ATOM 4420 N N . LEU B 1 257 ? -12.953 0.786 -7.172 1 96 257 LEU B N 1
ATOM 4421 C CA . LEU B 1 257 ? -13.75 1.77 -6.449 1 96 257 LEU B CA 1
ATOM 4422 C C . LEU B 1 257 ? -15.234 1.486 -6.609 1 96 257 LEU B C 1
ATOM 4424 O O . LEU B 1 257 ? -15.984 1.492 -5.629 1 96 257 LEU B O 1
ATOM 4428 N N . HIS B 1 258 ? -15.633 1.239 -7.785 1 96.44 258 HIS B N 1
ATOM 4429 C CA . HIS B 1 258 ? -17.031 0.922 -8.039 1 96.44 258 HIS B CA 1
ATOM 4430 C C . HIS B 1 258 ? -17.469 -0.301 -7.242 1 96.44 258 HIS B C 1
ATOM 4432 O O . HIS B 1 258 ? -18.516 -0.268 -6.566 1 96.44 258 HIS B O 1
ATOM 4438 N N . TRP B 1 259 ? -16.703 -1.354 -7.34 1 97.06 259 TRP B N 1
ATOM 4439 C CA . TRP B 1 259 ? -17.047 -2.604 -6.668 1 97.06 259 TRP B CA 1
ATOM 4440 C C . TRP B 1 259 ? -17.094 -2.412 -5.156 1 97.06 259 TRP B C 1
ATOM 4442 O O . TRP B 1 259 ? -18 -2.924 -4.492 1 97.06 259 TRP B O 1
ATOM 4452 N N . LEU B 1 260 ? -16.203 -1.69 -4.605 1 95.81 260 LEU B N 1
ATOM 4453 C CA . LEU B 1 260 ? -16.141 -1.527 -3.156 1 95.81 260 LEU B CA 1
ATOM 4454 C C . LEU B 1 260 ? -17.266 -0.625 -2.658 1 95.81 260 LEU B C 1
ATOM 4456 O O . LEU B 1 260 ? -17.75 -0.797 -1.539 1 95.81 260 LEU B O 1
ATOM 4460 N N . VAL B 1 261 ? -17.656 0.37 -3.459 1 96.31 261 VAL B N 1
ATOM 4461 C CA . VAL B 1 261 ? -18.828 1.176 -3.131 1 96.31 261 VAL B CA 1
ATOM 4462 C C . VAL B 1 261 ? -20.078 0.285 -3.064 1 96.31 261 VAL B C 1
ATOM 4464 O O . VAL B 1 261 ? -20.875 0.391 -2.129 1 96.31 261 VAL B O 1
ATOM 4467 N N . GLU B 1 262 ? -20.188 -0.604 -4.07 1 95.38 262 GLU B N 1
ATOM 4468 C CA . GLU B 1 262 ? -21.297 -1.551 -4.078 1 95.38 262 GLU B CA 1
ATOM 4469 C C . GLU B 1 262 ? -21.25 -2.482 -2.873 1 95.38 262 GLU B C 1
ATOM 4471 O O . GLU B 1 262 ? -22.281 -2.803 -2.279 1 95.38 262 GLU B O 1
ATOM 4476 N N . ASP B 1 263 ? -20.047 -2.941 -2.555 1 95.75 263 ASP B N 1
ATOM 4477 C CA . ASP B 1 263 ? -19.875 -3.801 -1.388 1 95.75 263 ASP B CA 1
ATOM 4478 C C . ASP B 1 263 ? -20.375 -3.107 -0.118 1 95.75 263 ASP B C 1
ATOM 4480 O O . ASP B 1 263 ? -21.078 -3.713 0.693 1 95.75 263 ASP B O 1
ATOM 4484 N N . LYS B 1 264 ? -19.938 -1.872 0.054 1 93.75 264 LYS B N 1
ATOM 4485 C CA . LYS B 1 264 ? -20.344 -1.108 1.234 1 93.75 264 LYS B CA 1
ATOM 4486 C C . LYS B 1 264 ? -21.859 -0.938 1.298 1 93.75 264 LYS B C 1
ATOM 4488 O O . LYS B 1 264 ? -22.453 -1.103 2.359 1 93.75 264 LYS B O 1
ATOM 4493 N N . ARG B 1 265 ? -22.469 -0.583 0.183 1 94.81 265 ARG B N 1
ATOM 4494 C CA . ARG B 1 265 ? -23.906 -0.426 0.115 1 94.81 265 ARG B CA 1
ATOM 4495 C C . ARG B 1 265 ? -24.625 -1.705 0.542 1 94.81 265 ARG B C 1
ATOM 4497 O O . ARG B 1 265 ? -25.547 -1.666 1.353 1 94.81 265 ARG B O 1
ATOM 4504 N N . LYS B 1 266 ? -24.172 -2.797 -0.013 1 94.19 266 LYS B N 1
ATOM 4505 C CA . LYS B 1 266 ? -24.781 -4.082 0.312 1 94.19 266 LYS B CA 1
ATOM 4506 C C . LYS B 1 266 ? -24.594 -4.422 1.787 1 94.19 266 LYS B C 1
ATOM 4508 O O . LYS B 1 266 ? -25.516 -4.949 2.43 1 94.19 266 LYS B O 1
ATOM 4513 N N . ARG B 1 267 ? -23.453 -4.211 2.295 1 92.94 267 ARG B N 1
ATOM 4514 C CA . ARG B 1 267 ? -23.188 -4.465 3.707 1 92.94 267 ARG B CA 1
ATOM 4515 C C . ARG B 1 267 ? -24.141 -3.674 4.594 1 92.94 267 ARG B C 1
ATOM 4517 O O . ARG B 1 267 ? -24.703 -4.219 5.543 1 92.94 267 ARG B O 1
ATOM 4524 N N . ILE B 1 268 ? -24.281 -2.391 4.305 1 92.62 268 ILE B N 1
ATOM 4525 C CA . ILE B 1 268 ? -25.172 -1.519 5.078 1 92.62 268 ILE B CA 1
ATOM 4526 C C . ILE B 1 268 ? -26.594 -2.045 5.02 1 92.62 268 ILE B C 1
ATOM 4528 O O . ILE B 1 268 ? -27.297 -2.092 6.039 1 92.62 268 ILE B O 1
ATOM 4532 N N . GLU B 1 269 ? -27.016 -2.447 3.83 1 93.62 269 GLU B N 1
ATOM 4533 C CA . GLU B 1 269 ? -28.344 -3.016 3.668 1 93.62 269 GLU B CA 1
ATOM 4534 C C . GLU B 1 269 ? -28.547 -4.23 4.566 1 93.62 269 GLU B C 1
ATOM 4536 O O . GLU B 1 269 ? -29.594 -4.371 5.215 1 93.62 269 GLU B O 1
ATOM 4541 N N . ILE B 1 270 ? -27.578 -5.039 4.621 1 91.12 270 ILE B N 1
ATOM 4542 C CA . ILE B 1 270 ? -27.641 -6.254 5.43 1 91.12 270 ILE B CA 1
ATOM 4543 C C . ILE B 1 270 ? -27.672 -5.887 6.91 1 91.12 270 ILE B C 1
ATOM 4545 O O . ILE B 1 270 ? -28.453 -6.453 7.68 1 91.12 270 ILE B O 1
ATOM 4549 N N . GLU B 1 271 ? -26.828 -4.965 7.277 1 89.69 271 GLU B N 1
ATOM 4550 C CA . GLU B 1 271 ? -26.781 -4.516 8.664 1 89.69 271 GLU B CA 1
ATOM 4551 C C . GLU B 1 271 ? -28.141 -3.951 9.109 1 89.69 271 GLU B C 1
ATOM 4553 O O . GLU B 1 271 ? -28.609 -4.254 10.203 1 89.69 271 GLU B O 1
ATOM 4558 N N . VAL B 1 272 ? -28.688 -3.178 8.305 1 90.75 272 VAL B N 1
ATOM 4559 C CA . VAL B 1 272 ? -29.984 -2.557 8.609 1 90.75 272 VAL B CA 1
ATOM 4560 C C . VAL B 1 272 ? -31.062 -3.627 8.68 1 90.75 272 VAL B C 1
ATOM 4562 O O . VAL B 1 272 ? -31.922 -3.596 9.57 1 90.75 272 VAL B O 1
ATOM 4565 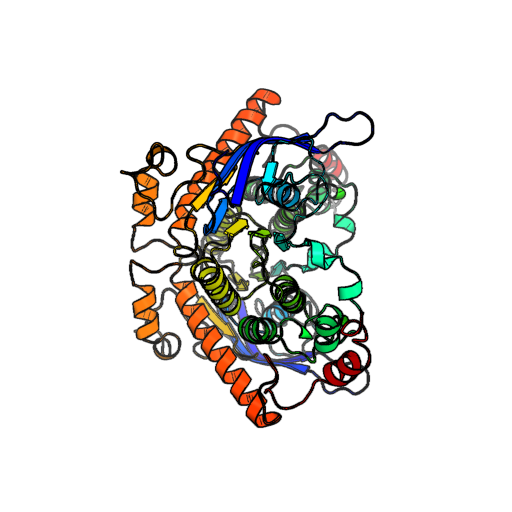N N . ALA B 1 273 ? -31.031 -4.531 7.785 1 91.12 273 ALA B N 1
ATOM 4566 C CA . ALA B 1 273 ? -32.031 -5.609 7.773 1 91.12 273 ALA B CA 1
ATOM 4567 C C . ALA B 1 273 ? -31.891 -6.473 9.023 1 91.12 273 ALA B C 1
ATOM 4569 O O . ALA B 1 273 ? -32.906 -6.918 9.578 1 91.12 273 ALA B O 1
ATOM 4570 N N . GLN B 1 274 ? -30.734 -6.668 9.508 1 87 274 GLN B N 1
ATOM 4571 C CA . GLN B 1 274 ? -30.5 -7.559 10.641 1 87 274 GLN B CA 1
ATOM 4572 C C . GLN B 1 274 ? -30.625 -6.816 11.961 1 87 274 GLN B C 1
ATOM 4574 O O . GLN B 1 274 ? -31.172 -7.355 12.93 1 87 274 GLN B O 1
ATOM 4579 N N . GLY B 1 275 ? -30.047 -5.641 12.031 1 85.12 275 GLY B N 1
ATOM 4580 C CA . GLY B 1 275 ? -29.953 -4.965 13.312 1 85.12 275 GLY B CA 1
ATOM 4581 C C . GLY B 1 275 ? -30.719 -3.656 13.359 1 85.12 275 GLY B C 1
ATOM 4582 O O . GLY B 1 275 ? -30.688 -2.951 14.375 1 85.12 275 GLY B O 1
ATOM 4583 N N . GLY B 1 276 ? -31.297 -3.305 12.281 1 82.31 276 GLY B N 1
ATOM 4584 C CA . GLY B 1 276 ? -32.125 -2.105 12.242 1 82.31 276 GLY B CA 1
ATOM 4585 C C . GLY B 1 276 ? -31.312 -0.843 11.992 1 82.31 276 GLY B C 1
ATOM 4586 O O . GLY B 1 276 ? -31.891 0.244 11.867 1 82.31 276 GLY B O 1
ATOM 4587 N N . LYS B 1 277 ? -29.969 -1.019 12.086 1 82.06 277 LYS B N 1
ATOM 4588 C CA . LYS B 1 277 ? -29.156 0.169 11.867 1 82.06 277 LYS B CA 1
ATOM 4589 C C . LYS B 1 277 ? -27.797 -0.201 11.281 1 82.06 277 LYS B C 1
ATOM 4591 O O . LYS B 1 277 ? -27.375 -1.362 11.336 1 82.06 277 LYS B O 1
ATOM 4596 N N . GLU B 1 278 ? -27.188 0.876 10.75 1 83.69 278 GLU B N 1
ATOM 4597 C CA . GLU B 1 278 ? -25.797 0.738 10.305 1 83.69 278 GLU B CA 1
ATOM 4598 C C . GLU B 1 278 ? -24.859 0.594 11.492 1 83.69 278 GLU B C 1
ATOM 4600 O O . GLU B 1 278 ? -24.984 1.311 12.492 1 83.69 278 GLU B O 1
ATOM 4605 N N . LYS B 1 279 ? -23.938 -0.257 11.383 1 85.06 279 LYS B N 1
ATOM 4606 C CA . LYS B 1 279 ? -23.062 -0.558 12.508 1 85.06 279 LYS B CA 1
ATOM 4607 C C . LYS B 1 279 ? -21.844 0.361 12.516 1 85.06 279 LYS B C 1
ATOM 4609 O O . LYS B 1 279 ? -21.359 0.746 13.586 1 85.06 279 LYS B O 1
ATOM 4614 N N . ARG B 1 280 ? -21.375 0.716 11.383 1 87.62 280 ARG B N 1
ATOM 4615 C CA . ARG B 1 280 ? -20.141 1.496 11.297 1 87.62 280 ARG B CA 1
ATOM 4616 C C . ARG B 1 280 ? -20.438 2.977 11.094 1 87.62 280 ARG B C 1
ATOM 4618 O O . ARG B 1 280 ? -21.453 3.33 10.492 1 87.62 280 ARG B O 1
ATOM 4625 N N . GLY B 1 281 ? -19.484 3.809 11.586 1 86.12 281 GLY B N 1
ATOM 4626 C CA . GLY B 1 281 ? -19.656 5.246 11.477 1 86.12 281 GLY B CA 1
ATOM 4627 C C . GLY B 1 281 ? -20.156 5.891 12.758 1 86.12 281 GLY B C 1
ATOM 4628 O O . GLY B 1 281 ? -20.141 5.258 13.812 1 86.12 281 GLY B O 1
ATOM 4629 N N . ALA B 1 282 ? -20.484 7.227 12.648 1 85.69 282 ALA B N 1
ATOM 4630 C CA . ALA B 1 282 ? -20.938 8.016 13.797 1 85.69 282 ALA B CA 1
ATOM 4631 C C . ALA B 1 282 ? -22.297 7.539 14.297 1 85.69 282 ALA B C 1
ATOM 4633 O O . ALA B 1 282 ? -23.125 7.09 13.508 1 85.69 282 ALA B O 1
ATOM 4634 N N . ARG B 1 283 ? -22.453 7.473 15.719 1 75 283 ARG B N 1
ATOM 4635 C CA . ARG B 1 283 ? -23.75 7.141 16.281 1 75 283 ARG B CA 1
ATOM 4636 C C . ARG B 1 283 ? -24.75 8.273 16.047 1 75 283 ARG B C 1
ATOM 4638 O O . ARG B 1 283 ? -24.375 9.445 16.031 1 75 283 ARG B O 1
ATOM 4645 N N . ALA B 1 284 ? -25.891 7.945 15.695 1 59.34 284 ALA B N 1
ATOM 4646 C CA . ALA B 1 284 ? -26.969 8.922 15.547 1 59.34 284 ALA B CA 1
ATOM 4647 C C . ALA B 1 284 ? -27.109 9.781 16.812 1 59.34 284 ALA B C 1
ATOM 4649 O O . ALA B 1 284 ? -26.812 9.32 17.906 1 59.34 284 ALA B O 1
ATOM 4650 N N . GLN B 1 285 ? -26.953 11.133 16.844 1 54.09 285 GLN B N 1
ATOM 4651 C CA . GLN B 1 285 ? -27.016 12.211 17.828 1 54.09 285 GLN B CA 1
ATOM 4652 C C . GLN B 1 285 ? -27.734 11.75 19.094 1 54.09 285 GLN B C 1
ATOM 4654 O O . GLN B 1 285 ? -27.5 12.289 20.188 1 54.09 285 GLN B O 1
ATOM 4659 N N . GLY B 1 286 ? -28.719 10.953 19.094 1 45.16 286 GLY B N 1
ATOM 4660 C CA . GLY B 1 286 ? -29.578 10.969 20.266 1 45.16 286 GLY B CA 1
ATOM 4661 C C . GLY B 1 286 ? -28.984 10.227 21.453 1 45.16 286 GLY B C 1
ATOM 4662 O O . GLY B 1 286 ? -29.562 10.203 22.531 1 45.16 286 GLY B O 1
ATOM 4663 N N . GLU B 1 287 ? -28.234 9.273 21.359 1 41.28 287 GLU B N 1
ATOM 4664 C CA . GLU B 1 287 ? -27.922 8.57 22.594 1 41.28 287 GLU B CA 1
ATOM 4665 C C . GLU B 1 287 ? -26.703 9.172 23.297 1 41.28 287 GLU B C 1
ATOM 4667 O O . GLU B 1 287 ? -25.625 9.234 22.703 1 41.28 287 GLU B O 1
ATOM 4672 N N . PRO B 1 288 ? -26.828 10.062 24.25 1 40.41 288 PRO B N 1
ATOM 4673 C CA . PRO B 1 288 ? -25.719 10.594 25.062 1 40.41 288 PRO B CA 1
ATOM 4674 C C . PRO B 1 288 ? -24.672 9.539 25.406 1 40.41 288 PRO B C 1
ATOM 4676 O O . PRO B 1 288 ? -25.031 8.398 25.703 1 40.41 288 PRO B O 1
ATOM 4679 N N . SER B 1 289 ? -23.625 9.578 24.875 1 44.78 289 SER B N 1
ATOM 4680 C CA . SER B 1 289 ? -22.656 8.602 25.344 1 44.78 289 SER B CA 1
ATOM 4681 C C . SER B 1 289 ? -22.531 8.641 26.875 1 44.78 289 SER B C 1
ATOM 4683 O O . SER B 1 289 ? -22.734 9.68 27.484 1 44.78 289 SER B O 1
ATOM 4685 N N . ASN B 1 290 ? -22.594 7.641 27.469 1 41.25 290 ASN B N 1
ATOM 4686 C CA . ASN B 1 290 ? -22.453 7.555 28.906 1 41.25 290 ASN B CA 1
ATOM 4687 C C . ASN B 1 290 ? -21.312 8.445 29.422 1 41.25 290 ASN B C 1
ATOM 4689 O O . ASN B 1 290 ? -21.281 8.805 30.594 1 41.25 290 ASN B O 1
ATOM 4693 N N . SER B 1 291 ? -20.328 8.664 28.609 1 38.41 291 SER B N 1
ATOM 4694 C CA . SER B 1 291 ? -19.172 9.422 29.078 1 38.41 291 SER B CA 1
ATOM 4695 C C . SER B 1 291 ? -19.469 10.922 29.094 1 38.41 291 SER B C 1
ATOM 4697 O O . SER B 1 291 ? -18.844 11.672 29.859 1 38.41 291 SER B O 1
ATOM 4699 N N . GLU B 1 292 ? -20.219 11.484 28.203 1 41.66 292 GLU B N 1
ATOM 4700 C CA . GLU B 1 292 ? -20.625 12.883 28.328 1 41.66 292 GLU B CA 1
ATOM 4701 C C . GLU B 1 292 ? -21.359 13.133 29.641 1 41.66 292 GLU B C 1
ATOM 4703 O O . GLU B 1 292 ? -21.125 14.156 30.297 1 41.66 292 GLU B O 1
ATOM 4708 N N . ASP B 1 293 ? -22.203 12.32 29.984 1 40.56 293 ASP B N 1
ATOM 4709 C CA . ASP B 1 293 ? -22.875 12.461 31.281 1 40.56 293 ASP B CA 1
ATOM 4710 C C . ASP B 1 293 ? -21.875 12.398 32.438 1 40.56 293 ASP B C 1
ATOM 4712 O O . ASP B 1 293 ? -22.016 13.109 33.438 1 40.56 293 ASP B O 1
ATOM 4716 N N . PHE B 1 294 ? -20.938 11.617 32.312 1 36.88 294 PHE B N 1
ATOM 4717 C CA . PHE B 1 294 ? -19.984 11.453 33.406 1 36.88 294 PHE B CA 1
ATOM 4718 C C . PHE B 1 294 ? -19.047 12.656 33.469 1 36.88 294 PHE B C 1
ATOM 4720 O O . PHE B 1 294 ? -18.828 13.211 34.562 1 36.88 294 PHE B O 1
ATOM 4727 N N . TYR B 1 295 ? -18.469 13.133 32.375 1 38.19 295 TYR B N 1
ATOM 4728 C CA . TYR B 1 295 ? -17.453 14.172 32.469 1 38.19 295 TYR B CA 1
ATOM 4729 C C . TYR B 1 295 ? -18.094 15.555 32.562 1 38.19 295 TYR B C 1
ATOM 4731 O O . TYR B 1 295 ? -17.453 16.516 32.938 1 38.19 295 TYR B O 1
ATOM 4739 N N . LYS B 1 296 ? -19.297 15.922 32.094 1 41.56 296 LYS B N 1
ATOM 4740 C CA . LYS B 1 296 ? -19.969 17.156 32.5 1 41.56 296 LYS B CA 1
ATOM 4741 C C . LYS B 1 296 ? -20.062 17.266 34 1 41.56 296 LYS B C 1
ATOM 4743 O O . LYS B 1 296 ? -20.047 18.375 34.562 1 41.56 296 LYS B O 1
ATOM 4748 N N . LYS B 1 297 ? -20.25 16.25 34.688 1 38.16 297 LYS B N 1
ATOM 4749 C CA . LYS B 1 297 ? -20.344 16.297 36.125 1 38.16 297 LYS B CA 1
ATOM 4750 C C . LYS B 1 297 ? -19 16.688 36.75 1 38.16 297 LYS B C 1
ATOM 4752 O O . LYS B 1 297 ? -18.969 17.359 37.812 1 38.16 297 LYS B O 1
ATOM 4757 N N . TYR B 1 298 ? -17.844 16.188 36.219 1 35.72 298 TYR B N 1
ATOM 4758 C CA . TYR B 1 298 ? -16.609 16.484 36.938 1 35.72 298 TYR B CA 1
ATOM 4759 C C . TYR B 1 298 ? -15.852 17.609 36.281 1 35.72 298 TYR B C 1
ATOM 4761 O O . TYR B 1 298 ? -14.695 17.875 36.625 1 35.72 298 TYR B O 1
ATOM 4769 N N . ASP B 1 299 ? -16.219 18.094 35.062 1 33.31 299 ASP B N 1
ATOM 4770 C CA . ASP B 1 299 ? -15.523 19.297 34.594 1 33.31 299 ASP B CA 1
ATOM 4771 C C . ASP B 1 299 ? -15.742 20.453 35.594 1 33.31 299 ASP B C 1
ATOM 4773 O O . ASP B 1 299 ? -16.766 21.125 35.531 1 33.31 299 ASP B O 1
ATOM 4777 N N . TYR B 1 300 ? -15.242 20.359 36.844 1 31.84 300 TYR B N 1
ATOM 4778 C CA . TYR B 1 300 ? -15.078 21.438 37.812 1 31.84 300 TYR B CA 1
ATOM 4779 C C . TYR B 1 300 ? -14.328 22.609 37.219 1 31.84 300 TYR B C 1
ATOM 4781 O O . TYR B 1 300 ? -14.102 23.625 37.875 1 31.84 300 TYR B O 1
ATOM 4789 N N . SER B 1 301 ? -13.445 22.438 36.156 1 32.09 301 SER B N 1
ATOM 4790 C CA . SER B 1 301 ? -12.57 23.594 36 1 32.09 301 SER B CA 1
ATOM 4791 C C . SER B 1 301 ? -13.32 24.781 35.406 1 32.09 301 SER B C 1
ATOM 4793 O O . SER B 1 301 ? -12.711 25.797 35.094 1 32.09 301 SER B O 1
ATOM 4795 N N . ALA B 1 302 ? -14.656 24.797 35.062 1 30.44 302 ALA B N 1
ATOM 4796 C CA . ALA B 1 302 ? -15.242 26.094 34.75 1 30.44 302 ALA B CA 1
ATOM 4797 C C . ALA B 1 302 ? -15.055 27.062 35.906 1 30.44 302 ALA B C 1
ATOM 4799 O O . ALA B 1 302 ? -15.344 28.266 35.781 1 30.44 302 ALA B O 1
ATOM 4800 N N . GLY B 1 303 ? -15.039 26.641 37.219 1 25.97 303 GLY B N 1
ATOM 4801 C CA . GLY B 1 303 ? -15.164 27.656 38.25 1 25.97 303 GLY B CA 1
ATOM 4802 C C . GLY B 1 303 ? -13.898 28.484 38.406 1 25.97 303 GLY B C 1
ATOM 4803 O O . GLY B 1 303 ? -13.953 29.641 38.844 1 25.97 303 GLY B O 1
ATOM 4804 N N . ARG B 1 304 ? -12.609 28 38.531 1 24.94 304 ARG B N 1
ATOM 4805 C CA . ARG B 1 304 ? -11.672 29.047 38.906 1 24.94 304 ARG B CA 1
ATOM 4806 C C . ARG B 1 304 ? -11.156 29.797 37.688 1 24.94 304 ARG B C 1
ATOM 4808 O O . ARG B 1 304 ? -10.977 29.203 36.594 1 24.94 304 ARG B O 1
#

pLDDT: mean 83.66, std 16.75, range [24.42, 98.44]